Protein AF-J6UG28-F1 (afdb_monomer_lite)

pLDDT: mean 71.84, std 24.01, range [25.19, 98.81]

Structure (mmCIF, N/CA/C/O backbone):
data_AF-J6UG28-F1
#
_entry.id   AF-J6UG28-F1
#
loop_
_atom_site.group_PDB
_atom_site.id
_atom_site.type_symbol
_atom_site.label_atom_id
_atom_site.label_alt_id
_atom_site.label_comp_id
_atom_site.label_asym_id
_atom_site.label_entity_id
_atom_site.label_seq_id
_atom_site.pdbx_PDB_ins_code
_atom_site.Cartn_x
_atom_site.Cartn_y
_atom_site.Cartn_z
_atom_site.occupancy
_atom_site.B_iso_or_equiv
_atom_site.auth_seq_id
_atom_site.auth_comp_id
_atom_site.auth_asym_id
_atom_site.auth_atom_id
_atom_site.pdbx_PDB_model_num
ATOM 1 N N . MET A 1 1 ? 6.561 9.607 -43.765 1.00 71.06 1 MET A N 1
ATOM 2 C CA . MET A 1 1 ? 7.998 9.611 -43.397 1.00 71.06 1 MET A CA 1
ATOM 3 C C . MET A 1 1 ? 8.349 8.261 -42.774 1.00 71.06 1 MET A C 1
ATOM 5 O O . MET A 1 1 ? 7.517 7.758 -42.028 1.00 71.06 1 MET A O 1
ATOM 9 N N . ASN A 1 2 ? 9.505 7.662 -43.091 1.00 79.44 2 ASN A N 1
ATOM 10 C CA . ASN A 1 2 ? 10.005 6.459 -42.406 1.00 79.44 2 ASN A CA 1
ATOM 11 C C . ASN A 1 2 ? 11.136 6.871 -41.454 1.00 79.44 2 ASN A C 1
ATOM 13 O O . ASN A 1 2 ? 12.032 7.597 -41.879 1.00 79.44 2 ASN A O 1
ATOM 17 N N . LEU A 1 3 ? 11.069 6.460 -40.190 1.00 86.50 3 LEU A N 1
ATOM 18 C CA . LEU A 1 3 ? 11.960 6.917 -39.123 1.00 86.50 3 LEU A CA 1
ATOM 19 C C . LEU A 1 3 ? 12.592 5.726 -38.393 1.00 86.50 3 LEU A C 1
ATOM 21 O O . LEU A 1 3 ? 11.889 4.837 -37.916 1.00 86.50 3 LEU A O 1
ATOM 25 N N . GLU A 1 4 ? 13.920 5.730 -38.283 1.00 88.50 4 GLU A N 1
ATOM 26 C CA . GLU A 1 4 ? 14.675 4.737 -37.510 1.00 88.50 4 GLU A CA 1
ATOM 27 C C . GLU A 1 4 ? 14.641 5.037 -36.005 1.00 88.50 4 GLU A C 1
ATOM 29 O O . GLU A 1 4 ? 14.417 6.173 -35.591 1.00 88.50 4 GLU A O 1
ATOM 34 N N . TYR A 1 5 ? 14.925 4.040 -35.163 1.00 89.19 5 TYR A N 1
ATOM 35 C CA . TYR A 1 5 ? 15.059 4.235 -33.715 1.00 89.19 5 TYR A CA 1
ATOM 36 C C . TYR A 1 5 ? 16.495 4.609 -33.340 1.00 89.19 5 TYR A C 1
ATOM 38 O O . TYR A 1 5 ? 17.455 3.993 -33.807 1.00 89.19 5 TYR A O 1
ATOM 46 N N . HIS A 1 6 ? 16.654 5.600 -32.464 1.00 85.88 6 HIS A N 1
ATOM 47 C CA . HIS A 1 6 ? 17.951 5.933 -31.887 1.00 85.88 6 HIS A CA 1
ATOM 48 C C . HIS A 1 6 ? 18.356 4.857 -30.857 1.00 85.88 6 HIS A C 1
ATOM 50 O O . HIS A 1 6 ? 17.495 4.426 -30.086 1.00 85.88 6 HIS A O 1
ATOM 56 N N . PRO A 1 7 ? 19.635 4.436 -30.762 1.00 78.44 7 PRO A N 1
ATOM 57 C CA . PRO A 1 7 ? 20.053 3.391 -29.820 1.00 78.44 7 PRO A CA 1
ATOM 58 C C . PRO A 1 7 ? 19.662 3.664 -28.360 1.00 78.44 7 PRO A C 1
ATOM 60 O O . PRO A 1 7 ? 19.215 2.752 -27.671 1.00 78.44 7 PRO A O 1
ATOM 63 N N . LEU A 1 8 ? 19.738 4.924 -27.909 1.00 78.38 8 LEU A N 1
ATOM 64 C CA . LEU A 1 8 ? 19.324 5.316 -26.551 1.00 78.38 8 LEU A CA 1
ATOM 65 C C . LEU A 1 8 ? 17.829 5.093 -26.290 1.00 78.38 8 LEU A C 1
ATOM 67 O O . LEU A 1 8 ? 17.444 4.789 -25.165 1.00 78.38 8 LEU A O 1
ATOM 71 N N . ALA A 1 9 ? 16.980 5.204 -27.315 1.00 80.69 9 ALA A N 1
ATOM 72 C CA . ALA A 1 9 ? 15.550 4.970 -27.161 1.00 80.69 9 ALA A CA 1
ATOM 73 C C . ALA A 1 9 ? 15.271 3.506 -26.770 1.00 80.69 9 ALA A C 1
ATOM 75 O O . ALA A 1 9 ? 14.350 3.240 -26.001 1.00 80.69 9 ALA A O 1
ATOM 76 N N . ASN A 1 10 ? 16.104 2.564 -27.231 1.00 80.25 10 ASN A N 1
ATOM 77 C CA . ASN A 1 10 ? 15.982 1.126 -26.958 1.00 80.25 10 ASN A CA 1
ATOM 78 C C . ASN A 1 10 ? 16.346 0.712 -25.522 1.00 80.25 10 ASN A C 1
ATOM 80 O O . ASN A 1 10 ? 16.202 -0.459 -25.179 1.00 80.25 10 ASN A O 1
ATOM 84 N N . LEU A 1 11 ? 16.761 1.651 -24.663 1.00 74.00 11 LEU A N 1
ATOM 85 C CA . LEU A 1 11 ? 16.881 1.407 -23.222 1.00 74.00 11 LEU A CA 1
ATOM 86 C C . LEU A 1 11 ? 15.547 0.993 -22.590 1.00 74.00 11 LEU A C 1
ATOM 88 O O . LEU A 1 11 ? 15.536 0.172 -21.675 1.00 74.00 11 LEU A O 1
ATOM 92 N N . PHE A 1 12 ? 14.439 1.531 -23.101 1.00 75.56 12 PHE A N 1
ATOM 93 C CA . PHE A 1 12 ? 13.091 1.236 -22.628 1.00 75.56 12 PHE A CA 1
ATOM 94 C C . PHE A 1 12 ? 12.423 0.212 -23.564 1.00 75.56 12 PHE A C 1
ATOM 96 O O . PHE A 1 12 ? 12.565 0.334 -24.791 1.00 75.56 12 PHE A O 1
ATOM 103 N N . PRO A 1 13 ? 11.675 -0.776 -23.043 1.00 74.12 13 PRO A N 1
ATOM 104 C CA . PRO A 1 13 ? 10.925 -1.705 -23.883 1.00 74.12 13 PRO A CA 1
ATOM 105 C C . PRO A 1 13 ? 9.832 -0.984 -24.692 1.00 74.12 13 PRO A C 1
ATOM 107 O O . PRO A 1 13 ? 9.467 0.166 -24.427 1.00 74.12 13 PRO A O 1
ATOM 110 N N . LEU A 1 14 ? 9.336 -1.654 -25.729 1.00 80.38 14 LEU A N 1
ATOM 111 C CA . LEU A 1 14 ? 8.129 -1.243 -26.444 1.00 80.38 14 LEU A CA 1
ATOM 112 C C . LEU A 1 14 ? 6.892 -1.714 -25.662 1.00 80.38 14 LEU A C 1
ATOM 114 O O . LEU A 1 14 ? 6.970 -2.718 -24.960 1.00 80.38 14 LEU A O 1
ATOM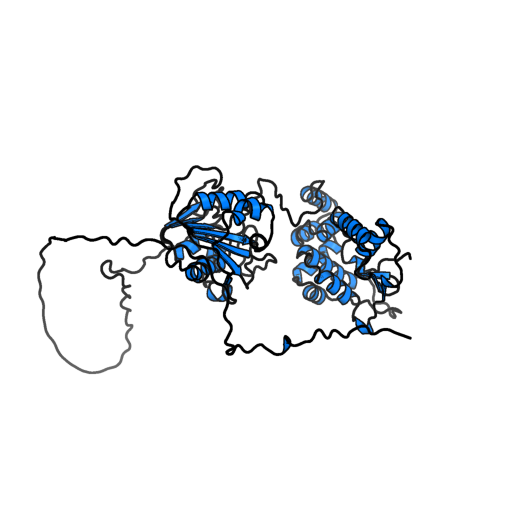 118 N N . ILE A 1 15 ? 5.760 -1.013 -25.792 1.00 74.12 15 ILE A N 1
ATOM 119 C CA . ILE A 1 15 ? 4.481 -1.541 -25.279 1.00 74.12 15 ILE A CA 1
ATOM 120 C C . ILE A 1 15 ? 3.889 -2.532 -26.287 1.00 74.12 15 ILE A C 1
ATOM 122 O O . ILE A 1 15 ? 4.056 -2.373 -27.504 1.00 74.12 15 ILE A O 1
ATOM 126 N N . GLU A 1 16 ? 3.206 -3.548 -25.779 1.00 73.88 16 GLU A N 1
ATOM 127 C CA . GLU A 1 16 ? 2.640 -4.663 -26.538 1.00 73.88 16 GLU A CA 1
ATOM 128 C C . GLU A 1 16 ? 1.307 -5.099 -25.919 1.00 73.88 16 GLU A C 1
ATOM 130 O O . GLU A 1 16 ? 1.001 -4.736 -24.787 1.00 73.88 16 GLU A O 1
ATOM 135 N N . GLY A 1 17 ? 0.525 -5.899 -26.647 1.00 74.25 17 GLY A N 1
ATOM 136 C CA . GLY A 1 17 ? -0.787 -6.346 -26.177 1.00 74.25 17 GLY A CA 1
ATOM 137 C C . GLY A 1 17 ? -1.798 -5.203 -26.104 1.00 74.25 17 GLY A C 1
ATOM 138 O O . GLY A 1 17 ? -1.797 -4.319 -26.964 1.00 74.25 17 GLY A O 1
ATOM 139 N N . ASP A 1 18 ? -2.653 -5.247 -25.089 1.00 56.06 18 ASP A N 1
ATOM 140 C CA . ASP A 1 18 ? -3.831 -4.385 -24.977 1.00 56.06 18 ASP A CA 1
ATOM 141 C C . ASP A 1 18 ? -3.436 -2.909 -24.773 1.00 56.06 18 ASP A C 1
ATOM 143 O O . ASP A 1 18 ? -3.944 -2.049 -25.486 1.00 56.06 18 ASP A O 1
ATOM 147 N N . ASP A 1 19 ? -2.393 -2.624 -23.977 1.00 64.88 19 ASP A N 1
ATOM 148 C CA . ASP A 1 19 ? -1.798 -1.279 -23.828 1.00 64.88 19 ASP A CA 1
ATOM 149 C C . ASP A 1 19 ? -1.395 -0.643 -25.178 1.00 64.88 19 ASP A C 1
ATOM 151 O O . ASP A 1 19 ? -1.438 0.578 -25.356 1.00 64.88 19 ASP A O 1
ATOM 155 N N . PHE A 1 20 ? -0.957 -1.459 -26.147 1.00 77.50 20 PHE A N 1
ATOM 156 C CA . PHE A 1 20 ? -0.643 -0.971 -27.491 1.00 77.50 20 PHE A CA 1
ATOM 157 C C . PHE A 1 20 ? -1.904 -0.764 -28.334 1.00 77.50 20 PHE A C 1
ATOM 159 O O . PHE A 1 20 ? -1.953 0.194 -29.104 1.00 77.50 20 PHE A O 1
ATOM 166 N N . ALA A 1 21 ? -2.912 -1.630 -28.194 1.00 72.25 21 ALA A N 1
ATOM 167 C CA . ALA A 1 21 ? -4.191 -1.494 -28.887 1.00 72.25 21 ALA A CA 1
ATOM 168 C C . ALA A 1 21 ? -4.943 -0.227 -28.441 1.00 72.25 21 ALA A C 1
ATOM 170 O O . ALA A 1 21 ? -5.413 0.526 -29.295 1.00 72.25 21 ALA A O 1
ATOM 171 N N . ASP A 1 22 ? -4.951 0.069 -27.141 1.00 69.69 22 ASP A N 1
ATOM 172 C CA . ASP A 1 22 ? -5.527 1.294 -26.580 1.00 69.69 22 ASP A CA 1
ATOM 173 C C . ASP A 1 22 ? -4.813 2.547 -27.110 1.00 69.69 22 ASP A C 1
ATOM 175 O O . ASP A 1 22 ? -5.462 3.504 -27.532 1.00 69.69 22 ASP A O 1
ATOM 179 N N . LEU A 1 23 ? -3.474 2.529 -27.195 1.00 76.88 23 LEU A N 1
ATOM 180 C CA . LEU A 1 23 ? -2.716 3.633 -27.800 1.00 76.88 23 LEU A CA 1
ATOM 181 C C . LEU A 1 23 ? -3.002 3.788 -29.306 1.00 76.88 23 LEU A C 1
ATOM 183 O O . LEU A 1 23 ? -2.993 4.907 -29.817 1.00 76.88 23 LEU A O 1
ATOM 187 N N . VAL A 1 24 ? -3.242 2.694 -30.036 1.00 84.25 24 VAL A N 1
ATOM 188 C CA . VAL A 1 24 ? -3.642 2.750 -31.454 1.00 84.25 24 VAL A CA 1
ATOM 189 C C . VAL A 1 24 ? -5.030 3.379 -31.590 1.00 84.25 24 VAL A C 1
ATOM 191 O O . VAL A 1 24 ? -5.214 4.234 -32.454 1.00 84.25 24 VAL A O 1
ATOM 194 N N . ALA A 1 25 ? -5.980 3.013 -30.724 1.00 78.31 25 ALA A N 1
ATOM 195 C CA . ALA A 1 25 ? -7.325 3.583 -30.708 1.00 78.31 25 ALA A CA 1
ATOM 196 C C . ALA A 1 25 ? -7.322 5.083 -30.355 1.00 78.31 25 ALA A C 1
ATOM 198 O O . ALA A 1 25 ? -7.968 5.871 -31.045 1.00 78.31 25 ALA A O 1
ATOM 199 N N . ASP A 1 26 ? -6.544 5.497 -29.348 1.00 79.12 26 ASP A N 1
ATOM 200 C CA . ASP A 1 26 ? -6.374 6.909 -28.982 1.00 79.12 26 ASP A CA 1
ATOM 201 C C . ASP A 1 26 ? -5.750 7.728 -30.124 1.00 79.12 26 ASP A C 1
ATOM 203 O O . ASP A 1 26 ? -6.278 8.771 -30.510 1.00 79.12 26 ASP A O 1
ATOM 207 N N . VAL A 1 27 ? -4.676 7.226 -30.745 1.00 87.62 27 VAL A N 1
ATOM 208 C CA . VAL A 1 27 ? -4.031 7.905 -31.881 1.00 87.62 27 VAL A CA 1
ATOM 209 C C . VAL A 1 27 ? -4.940 7.944 -33.116 1.00 87.62 27 VAL A C 1
ATOM 211 O O . VAL A 1 27 ? -4.881 8.918 -33.865 1.00 87.62 27 VAL A O 1
ATOM 214 N N . ALA A 1 28 ? -5.810 6.951 -33.325 1.00 86.56 28 ALA A N 1
ATOM 215 C CA . ALA A 1 28 ? -6.822 6.989 -34.382 1.00 86.56 28 ALA A CA 1
ATOM 216 C C . ALA A 1 28 ? -7.910 8.049 -34.118 1.00 86.56 28 ALA A C 1
ATOM 218 O O . ALA A 1 28 ? -8.344 8.723 -35.051 1.00 86.56 28 ALA A O 1
ATOM 219 N N . ALA A 1 29 ? -8.335 8.218 -32.862 1.00 86.75 29 ALA A N 1
ATOM 220 C CA . ALA A 1 29 ? -9.370 9.177 -32.473 1.00 86.75 29 ALA A CA 1
ATOM 221 C C . ALA A 1 29 ? -8.862 10.630 -32.397 1.00 86.75 29 ALA A C 1
ATOM 223 O O . ALA A 1 29 ? -9.579 11.558 -32.773 1.00 86.75 29 ALA A O 1
ATOM 224 N N . HIS A 1 30 ? -7.634 10.836 -31.911 1.00 87.25 30 HIS A N 1
ATOM 225 C CA . HIS A 1 30 ? -7.114 12.154 -31.523 1.00 87.25 30 HIS A CA 1
ATOM 226 C C . HIS A 1 30 ? -5.821 12.568 -32.246 1.00 87.25 30 HIS A C 1
ATOM 228 O O . HIS A 1 30 ? -5.365 13.702 -32.081 1.00 87.25 30 HIS A O 1
ATOM 234 N N . GLY A 1 31 ? -5.214 11.690 -33.049 1.00 86.94 31 GLY A N 1
ATOM 235 C CA . GLY A 1 31 ? -3.926 11.938 -33.698 1.00 86.94 31 GLY A CA 1
ATOM 236 C C . GLY A 1 31 ? -2.740 11.968 -32.722 1.00 86.94 31 GLY A C 1
ATOM 237 O O . GLY A 1 31 ? -2.839 11.611 -31.549 1.00 86.94 31 GLY A O 1
ATOM 238 N N . ILE A 1 32 ? -1.571 12.404 -33.202 1.00 86.94 32 ILE A N 1
ATOM 239 C CA . ILE A 1 32 ? -0.367 12.515 -32.363 1.00 86.94 32 ILE A CA 1
ATOM 240 C C . ILE A 1 32 ? -0.404 13.836 -31.577 1.00 86.94 32 ILE A C 1
ATOM 242 O O . ILE A 1 32 ? 0.052 14.868 -32.062 1.00 86.94 32 ILE A O 1
ATOM 246 N N . GLN A 1 33 ? -0.903 13.784 -30.340 1.00 81.94 33 GLN A N 1
ATOM 247 C CA . GLN A 1 33 ? -0.970 14.937 -29.425 1.00 81.94 33 GLN A CA 1
ATOM 248 C C . GLN A 1 33 ? 0.394 15.346 -28.834 1.00 81.94 33 GLN A C 1
ATOM 250 O O . GLN A 1 33 ? 0.628 16.514 -28.538 1.00 81.94 33 GLN A O 1
ATOM 255 N N . GLN A 1 34 ? 1.308 14.387 -28.646 1.00 83.12 34 GLN A N 1
ATOM 256 C CA . GLN A 1 34 ? 2.654 14.620 -28.104 1.00 83.12 34 GLN A CA 1
ATOM 257 C C . GLN A 1 34 ? 3.709 14.282 -29.163 1.00 83.12 34 GLN A C 1
ATOM 259 O O . GLN A 1 34 ? 3.701 13.149 -29.658 1.00 83.12 34 GLN A O 1
ATOM 264 N N . PRO A 1 35 ? 4.633 15.201 -29.505 1.00 89.19 35 PRO A N 1
ATOM 265 C CA . PRO A 1 35 ? 5.537 15.014 -30.632 1.00 89.19 35 PRO A CA 1
ATOM 266 C C . PRO A 1 35 ? 6.449 13.791 -30.469 1.00 89.19 35 PRO A C 1
ATOM 268 O O . PRO A 1 35 ? 6.715 13.300 -29.368 1.00 89.19 35 PRO A O 1
ATOM 271 N N . ILE A 1 36 ? 6.928 13.287 -31.600 1.00 92.25 36 ILE A N 1
ATOM 272 C CA . ILE A 1 36 ? 8.007 12.306 -31.683 1.00 92.25 36 ILE A CA 1
ATOM 273 C C . ILE A 1 36 ? 9.319 13.094 -31.668 1.00 92.25 36 ILE A C 1
ATOM 275 O O . ILE A 1 36 ? 9.542 13.953 -32.525 1.00 92.25 36 ILE A O 1
ATOM 279 N N . ASP A 1 37 ? 10.175 12.814 -30.689 1.00 91.50 37 ASP A N 1
ATOM 280 C CA . ASP A 1 37 ? 11.453 13.501 -30.533 1.00 91.50 37 ASP A CA 1
ATOM 281 C C . ASP A 1 37 ? 12.508 12.834 -31.417 1.00 91.50 37 ASP A C 1
ATOM 283 O O . ASP A 1 37 ? 12.764 11.637 -31.277 1.00 91.50 37 ASP A O 1
ATOM 287 N N . LEU A 1 38 ? 13.125 13.594 -32.324 1.00 91.44 38 LEU A N 1
ATOM 288 C CA . LEU A 1 38 ? 14.185 13.123 -33.217 1.00 91.44 38 LEU A CA 1
ATOM 289 C C . LEU A 1 38 ? 15.547 13.688 -32.825 1.00 91.44 38 LEU A C 1
ATOM 291 O O . LEU A 1 38 ? 15.707 14.898 -32.698 1.00 91.44 38 LEU A O 1
ATOM 295 N N . TYR A 1 39 ? 16.551 12.824 -32.750 1.00 89.06 39 TYR A N 1
ATOM 296 C CA . TYR A 1 39 ? 17.955 13.176 -32.565 1.00 89.06 39 TYR A CA 1
ATOM 297 C C . TYR A 1 39 ? 18.793 12.460 -33.625 1.00 89.06 39 TYR A C 1
ATOM 299 O O . TYR A 1 39 ? 18.577 11.278 -33.893 1.00 89.06 39 TYR A O 1
ATOM 307 N N . GLN A 1 40 ? 19.697 13.188 -34.288 1.00 86.38 40 GLN A N 1
ATOM 308 C CA . GLN A 1 40 ? 20.484 12.682 -35.428 1.00 86.38 40 GLN A CA 1
ATOM 309 C C . GLN A 1 40 ? 19.617 12.026 -36.535 1.00 86.38 40 GLN A C 1
ATOM 311 O O . GLN A 1 40 ? 20.011 11.049 -37.165 1.00 86.38 40 GLN A O 1
ATOM 316 N N . GLY A 1 41 ? 18.395 12.536 -36.744 1.00 84.62 41 GLY A N 1
ATOM 317 C CA . GLY A 1 41 ? 17.421 11.987 -37.702 1.00 84.62 41 GLY A CA 1
ATOM 318 C C . GLY A 1 41 ? 16.696 10.706 -37.255 1.00 84.62 41 GLY A C 1
ATOM 319 O O . GLY A 1 41 ? 15.895 10.174 -38.019 1.00 84.62 41 GLY A O 1
ATOM 320 N N . LYS A 1 42 ? 16.938 10.216 -36.031 1.00 90.69 42 LYS A N 1
ATOM 321 C CA . LYS A 1 42 ? 16.359 8.980 -35.475 1.00 90.69 42 LYS A CA 1
ATOM 322 C C . LYS A 1 42 ? 15.498 9.265 -34.243 1.00 90.69 42 LYS A C 1
ATOM 324 O O . LYS A 1 42 ? 15.728 10.238 -33.534 1.00 90.69 42 LYS A O 1
ATOM 329 N N . ILE A 1 43 ? 14.515 8.413 -33.961 1.00 91.06 43 ILE A N 1
ATOM 330 C CA . ILE A 1 43 ? 13.576 8.572 -32.842 1.00 91.06 43 ILE A CA 1
ATOM 331 C C . ILE A 1 43 ? 14.300 8.391 -31.506 1.00 91.06 43 ILE A C 1
ATOM 333 O O . ILE A 1 43 ? 14.728 7.283 -31.183 1.00 91.06 43 ILE A O 1
ATOM 337 N N . LEU A 1 44 ? 14.384 9.473 -30.732 1.00 87.38 44 LEU A N 1
ATOM 338 C CA . LEU A 1 44 ? 14.924 9.538 -29.376 1.00 87.38 44 LEU A CA 1
ATOM 339 C C . LEU A 1 44 ? 13.842 9.221 -28.323 1.00 87.38 44 LEU A C 1
ATOM 341 O O . LEU A 1 44 ? 14.075 8.392 -27.447 1.00 87.38 44 LEU A O 1
ATOM 345 N N . ASP A 1 45 ? 12.638 9.790 -28.454 1.00 85.62 45 ASP A N 1
ATOM 346 C CA . ASP A 1 45 ? 11.431 9.385 -27.708 1.00 85.62 45 ASP A CA 1
ATOM 347 C C . ASP A 1 45 ? 10.197 9.354 -28.627 1.00 85.62 45 ASP A C 1
ATOM 349 O O . ASP A 1 45 ? 10.131 10.039 -29.645 1.00 85.62 45 ASP A O 1
ATOM 353 N N . GLY A 1 46 ? 9.200 8.538 -28.271 1.00 87.50 46 GLY A N 1
ATOM 354 C CA . GLY A 1 46 ? 7.942 8.438 -29.014 1.00 87.50 46 GLY A CA 1
ATOM 355 C C . GLY A 1 46 ? 7.836 7.237 -29.953 1.00 87.50 46 GLY A C 1
ATOM 356 O O . GLY A 1 46 ? 6.911 7.191 -30.757 1.00 87.50 46 GLY A O 1
ATOM 357 N N . ARG A 1 47 ? 8.705 6.221 -29.826 1.00 90.75 47 ARG A N 1
ATOM 358 C CA . ARG A 1 47 ? 8.644 4.972 -30.624 1.00 90.75 47 ARG A CA 1
ATOM 359 C C . ARG A 1 47 ? 7.255 4.317 -30.616 1.00 90.75 47 ARG A C 1
ATOM 361 O O . ARG A 1 47 ? 6.779 3.888 -31.661 1.00 90.75 47 ARG A O 1
ATOM 368 N N . ASN A 1 48 ? 6.576 4.284 -29.465 1.00 88.06 48 ASN A N 1
ATOM 369 C CA . ASN A 1 48 ? 5.216 3.738 -29.369 1.00 88.06 48 ASN A CA 1
ATOM 370 C C . ASN A 1 48 ? 4.174 4.629 -30.072 1.00 88.06 48 ASN A C 1
ATOM 372 O O . ASN A 1 48 ? 3.310 4.091 -30.753 1.00 88.06 48 ASN A O 1
ATOM 376 N N . ARG A 1 49 ? 4.309 5.967 -30.012 1.00 90.56 49 ARG A N 1
ATOM 377 C CA . ARG A 1 49 ? 3.460 6.916 -30.766 1.00 90.56 49 ARG A CA 1
ATOM 378 C C . ARG A 1 49 ? 3.658 6.764 -32.279 1.00 90.56 49 ARG A C 1
ATOM 380 O O . ARG A 1 49 ? 2.684 6.710 -33.018 1.00 90.56 49 ARG A O 1
ATOM 387 N N . TYR A 1 50 ? 4.905 6.603 -32.731 1.00 92.44 50 TYR A N 1
ATOM 388 C CA . TYR A 1 50 ? 5.234 6.296 -34.127 1.00 92.44 50 TYR A CA 1
ATOM 389 C C . TYR A 1 50 ? 4.608 4.969 -34.587 1.00 92.44 50 TYR A C 1
ATOM 391 O O . TYR A 1 50 ? 3.934 4.940 -35.614 1.00 92.44 50 TYR A O 1
ATOM 399 N N . ARG A 1 51 ? 4.765 3.883 -33.812 1.00 93.38 51 ARG A N 1
ATOM 400 C CA . ARG A 1 51 ? 4.140 2.577 -34.105 1.00 93.38 51 ARG A CA 1
ATOM 401 C C . ARG A 1 51 ? 2.614 2.671 -34.166 1.00 93.38 51 ARG A C 1
ATOM 403 O O . ARG A 1 51 ? 2.030 2.181 -35.126 1.00 93.38 51 ARG A O 1
ATOM 410 N N . ALA A 1 52 ? 1.988 3.318 -33.183 1.00 89.88 52 ALA A N 1
ATOM 411 C CA . ALA A 1 52 ? 0.539 3.490 -33.117 1.00 89.88 52 ALA A CA 1
ATOM 412 C C . ALA A 1 52 ? 0.010 4.293 -34.314 1.00 89.88 52 ALA A C 1
ATOM 414 O O . ALA A 1 52 ? -0.898 3.836 -34.994 1.00 89.88 52 ALA A O 1
ATOM 415 N N . ALA A 1 53 ? 0.649 5.413 -34.669 1.00 91.62 53 ALA A N 1
ATOM 416 C CA . ALA A 1 53 ? 0.273 6.206 -35.841 1.00 91.62 53 ALA A CA 1
ATOM 417 C C . ALA A 1 53 ? 0.472 5.470 -37.176 1.00 91.62 53 ALA A C 1
ATOM 419 O O . ALA A 1 53 ? -0.246 5.730 -38.134 1.00 91.62 53 ALA A O 1
ATOM 420 N N . ARG A 1 54 ? 1.434 4.542 -37.272 1.00 92.31 54 ARG A N 1
ATOM 421 C CA . ARG A 1 54 ? 1.569 3.667 -38.449 1.00 92.31 54 ARG A CA 1
ATOM 422 C C . ARG A 1 54 ? 0.480 2.593 -38.505 1.00 92.31 54 ARG A C 1
ATOM 424 O O . ARG A 1 54 ? 0.014 2.305 -39.598 1.00 92.31 54 ARG A O 1
ATOM 431 N N . ALA A 1 55 ? 0.063 2.043 -37.365 1.00 89.62 55 ALA A N 1
ATOM 432 C CA . ALA A 1 55 ? -1.020 1.060 -37.281 1.00 89.62 55 ALA A CA 1
ATOM 433 C C . ALA A 1 55 ? -2.423 1.679 -37.463 1.00 89.62 55 ALA A C 1
ATOM 435 O O . ALA A 1 55 ? -3.294 1.042 -38.038 1.00 89.62 55 ALA A O 1
ATOM 436 N N . ALA A 1 56 ? -2.618 2.925 -37.023 1.00 90.00 56 ALA A N 1
ATOM 437 C CA . ALA A 1 56 ? -3.837 3.719 -37.204 1.00 90.00 56 ALA A CA 1
ATOM 438 C C . ALA A 1 56 ? -3.893 4.474 -38.552 1.00 90.00 56 ALA A C 1
ATOM 440 O O . ALA A 1 56 ? -4.752 5.328 -38.741 1.00 90.00 56 ALA A O 1
ATOM 441 N N . GLU A 1 57 ? -2.934 4.233 -39.455 1.00 91.56 57 GLU A N 1
ATOM 442 C CA . GLU A 1 57 ? -2.785 4.897 -40.766 1.00 91.56 57 GLU A CA 1
ATOM 443 C C . GLU A 1 57 ? -2.675 6.445 -40.737 1.00 91.56 57 GLU A C 1
ATOM 445 O O . GLU A 1 57 ? -2.690 7.105 -41.776 1.00 91.56 57 GLU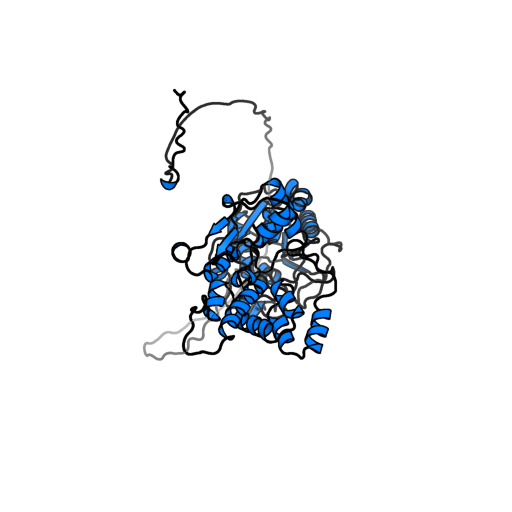 A O 1
ATOM 450 N N . VAL A 1 58 ? -2.443 7.040 -39.562 1.00 89.62 58 VAL A N 1
ATOM 451 C CA . VAL A 1 58 ? -2.290 8.490 -39.358 1.00 89.62 58 VAL A CA 1
ATOM 452 C C . VAL A 1 58 ? -1.006 9.014 -40.012 1.00 89.62 58 VAL A C 1
ATOM 454 O O . VAL A 1 58 ? 0.099 8.494 -39.799 1.00 89.62 58 VAL A O 1
ATOM 457 N N . GLU A 1 59 ? -1.121 10.087 -40.800 1.00 88.94 59 GLU A N 1
ATOM 458 C CA . GLU A 1 59 ? 0.022 10.695 -41.481 1.00 88.94 59 GLU A CA 1
ATOM 459 C C . GLU A 1 59 ? 0.905 11.531 -40.536 1.00 88.94 59 GLU A C 1
ATOM 461 O O . GLU A 1 59 ? 0.471 12.468 -39.864 1.00 88.94 59 GLU A O 1
ATOM 466 N N . ILE A 1 60 ? 2.201 11.210 -40.514 1.00 89.62 60 ILE A N 1
ATOM 467 C CA . ILE A 1 60 ? 3.190 11.882 -39.665 1.00 89.62 60 ILE A CA 1
ATOM 468 C C . ILE A 1 60 ? 3.844 13.028 -40.450 1.00 89.62 60 ILE A C 1
ATOM 470 O O . ILE A 1 60 ? 4.875 12.835 -41.100 1.00 89.62 60 ILE A O 1
ATOM 474 N N . GLY A 1 61 ? 3.215 14.206 -40.396 1.00 87.00 61 GLY A N 1
ATOM 475 C CA . GLY A 1 61 ? 3.769 15.473 -40.886 1.00 87.00 61 GLY A CA 1
ATOM 476 C C . GLY A 1 61 ? 4.722 16.176 -39.897 1.00 87.00 61 GLY A C 1
ATOM 477 O O . GLY A 1 61 ? 4.873 15.728 -38.755 1.00 87.00 61 GLY A O 1
ATOM 478 N N . PRO A 1 62 ? 5.360 17.294 -40.308 1.00 86.62 62 PRO A N 1
ATOM 479 C CA . PRO A 1 62 ? 6.344 18.029 -39.502 1.00 86.62 62 PRO A CA 1
ATOM 480 C C . PRO A 1 62 ? 5.829 18.506 -38.138 1.00 86.62 62 PRO A C 1
ATOM 482 O O . PRO A 1 62 ? 6.600 18.581 -37.189 1.00 86.62 62 PRO A O 1
ATOM 485 N N . GLN A 1 63 ? 4.530 18.788 -38.021 1.00 86.50 63 GLN A N 1
ATOM 486 C CA . GLN A 1 63 ? 3.884 19.228 -36.782 1.00 86.50 63 GLN A CA 1
ATOM 487 C C . GLN A 1 63 ? 3.889 18.164 -35.670 1.00 86.50 63 GLN A C 1
ATOM 489 O O . GLN A 1 63 ? 3.778 18.504 -34.496 1.00 86.50 63 GLN A O 1
ATOM 494 N N . HIS A 1 64 ? 4.050 16.883 -36.020 1.00 91.56 64 HIS A N 1
ATOM 495 C CA . HIS A 1 64 ? 4.107 15.773 -35.064 1.00 91.56 64 HIS A CA 1
ATOM 496 C C . HIS A 1 64 ? 5.541 15.442 -34.613 1.00 91.56 64 HIS A C 1
ATOM 498 O O . HIS A 1 64 ? 5.756 14.447 -33.920 1.00 91.56 64 HIS A O 1
ATOM 504 N N . VAL A 1 65 ? 6.535 16.229 -35.035 1.00 91.31 65 VAL A N 1
ATOM 505 C CA . VAL A 1 65 ? 7.963 15.944 -34.861 1.00 91.31 65 VAL A CA 1
ATOM 506 C C . VAL A 1 65 ? 8.657 17.121 -34.184 1.00 91.31 65 VAL A C 1
ATOM 508 O O . VAL A 1 65 ? 8.511 18.268 -34.599 1.00 91.31 65 VAL A O 1
ATOM 511 N N . ARG A 1 66 ? 9.478 16.837 -33.170 1.00 92.44 66 ARG A N 1
ATOM 512 C CA . ARG A 1 66 ? 10.361 17.822 -32.536 1.00 92.44 66 ARG A CA 1
ATOM 513 C C . ARG A 1 66 ? 11.807 17.369 -32.682 1.00 92.44 66 ARG A C 1
ATOM 515 O O . ARG A 1 66 ? 12.150 16.247 -32.331 1.00 92.44 66 ARG A O 1
ATOM 522 N N . TYR A 1 67 ? 12.669 18.245 -33.185 1.00 90.25 67 TYR A N 1
ATOM 523 C CA . TYR A 1 67 ? 14.103 17.970 -33.238 1.00 90.25 67 TYR A CA 1
ATOM 524 C C . TYR A 1 67 ? 14.736 18.280 -31.883 1.00 90.25 67 TYR A C 1
ATOM 526 O O . TYR A 1 67 ? 14.703 19.422 -31.420 1.00 90.25 67 TYR A O 1
ATOM 534 N N . PHE A 1 68 ? 15.310 17.255 -31.264 1.00 86.69 68 PHE A N 1
ATOM 535 C CA . PHE A 1 68 ? 16.148 17.377 -30.085 1.00 86.69 68 PHE A CA 1
ATOM 536 C C . PHE A 1 68 ? 17.404 18.190 -30.418 1.00 86.69 68 PHE A C 1
ATOM 538 O O . PHE A 1 68 ? 18.000 18.030 -31.485 1.00 86.69 68 PHE A O 1
ATOM 545 N N . ARG A 1 69 ? 17.796 19.057 -29.487 1.00 83.50 69 ARG A N 1
ATOM 546 C CA . ARG A 1 69 ? 18.957 19.946 -29.569 1.00 83.50 69 ARG A CA 1
ATOM 547 C C . ARG A 1 69 ? 19.669 19.931 -28.225 1.00 83.50 69 ARG A C 1
ATOM 549 O O . ARG A 1 69 ? 19.055 20.286 -27.217 1.00 83.50 69 ARG A O 1
ATOM 556 N N . GLU A 1 70 ? 20.926 19.506 -28.204 1.00 78.56 70 GLU A N 1
ATOM 557 C CA . GLU A 1 70 ? 21.715 19.374 -26.971 1.00 78.56 70 GLU A CA 1
ATOM 558 C C . GLU A 1 70 ? 21.863 20.717 -26.246 1.00 78.56 70 GLU A C 1
ATOM 560 O O . GLU A 1 70 ? 21.819 20.779 -25.020 1.00 78.56 70 GLU A O 1
ATOM 565 N N . GLU A 1 71 ? 21.916 21.816 -26.999 1.00 77.75 71 GLU A N 1
ATOM 566 C CA . GLU A 1 71 ? 22.036 23.181 -26.484 1.00 77.75 71 GLU A CA 1
ATOM 567 C C . GLU A 1 71 ? 20.786 23.644 -25.714 1.00 77.75 71 GLU A C 1
ATOM 569 O O . GLU A 1 71 ? 20.862 24.577 -24.917 1.00 77.75 71 GLU A O 1
ATOM 574 N N . LEU A 1 72 ? 19.630 23.012 -25.958 1.00 71.81 72 LEU A N 1
ATOM 575 C CA . LEU A 1 72 ? 18.344 23.348 -25.333 1.00 71.81 72 LEU A CA 1
ATOM 576 C C . LEU A 1 72 ? 17.893 22.317 -24.292 1.00 71.81 72 LEU A C 1
ATOM 578 O O . LEU A 1 72 ? 17.195 22.672 -23.343 1.00 71.81 72 LEU A O 1
ATOM 582 N N . PHE A 1 73 ? 18.248 21.046 -24.484 1.00 67.94 73 PHE A N 1
ATOM 583 C CA . PHE A 1 73 ? 17.729 19.924 -23.695 1.00 67.94 73 PHE A CA 1
ATOM 584 C C . PHE A 1 73 ? 18.815 19.121 -22.956 1.00 67.94 73 PHE A C 1
ATOM 586 O O . PHE A 1 73 ? 18.480 18.210 -22.198 1.00 67.94 73 PHE A O 1
ATOM 593 N N . GLY A 1 74 ? 20.094 19.474 -23.124 1.00 78.12 74 GLY A N 1
ATOM 594 C CA . GLY A 1 74 ? 21.230 18.825 -22.473 1.00 78.12 74 GLY A CA 1
ATOM 595 C C . GLY A 1 74 ? 21.586 17.467 -23.083 1.00 78.12 74 GLY A C 1
ATOM 596 O O . GLY A 1 74 ? 21.409 17.235 -24.275 1.00 78.12 74 GLY A O 1
ATOM 597 N N . ASP A 1 75 ? 22.097 16.561 -22.247 1.00 78.81 75 ASP A N 1
ATOM 598 C CA . ASP A 1 75 ? 22.490 15.206 -22.651 1.00 78.81 75 ASP A CA 1
ATOM 599 C C . ASP A 1 75 ? 21.287 14.386 -23.187 1.00 78.81 75 ASP A C 1
ATOM 601 O O . ASP A 1 75 ? 20.300 14.206 -22.457 1.00 78.81 75 ASP A O 1
ATOM 605 N N . PRO A 1 76 ? 21.367 13.823 -24.414 1.00 76.25 76 PRO A N 1
ATOM 606 C CA . PRO A 1 76 ? 20.329 12.967 -24.983 1.00 76.25 76 PRO A CA 1
ATOM 607 C C . PRO A 1 76 ? 19.942 11.775 -24.096 1.00 76.25 76 PRO A C 1
ATOM 609 O O . PRO A 1 76 ? 18.773 11.388 -24.076 1.00 76.25 76 PRO A O 1
ATOM 612 N N . LEU A 1 77 ? 20.878 11.179 -23.347 1.00 74.25 77 LEU A N 1
ATOM 613 C CA . LEU A 1 77 ? 20.575 10.037 -22.480 1.00 74.25 77 LEU A CA 1
ATOM 614 C C . LEU A 1 77 ? 19.805 10.476 -21.227 1.00 74.25 77 LEU A C 1
ATOM 616 O O . LEU A 1 77 ? 18.746 9.919 -20.928 1.00 74.25 77 LEU A O 1
ATOM 620 N N . ALA A 1 78 ? 20.267 11.515 -20.530 1.00 69.75 78 ALA A N 1
ATOM 621 C CA . ALA A 1 78 ? 19.532 12.138 -19.433 1.00 69.75 78 ALA A CA 1
ATOM 622 C C . ALA A 1 78 ? 18.127 12.591 -19.861 1.00 69.75 78 ALA A C 1
ATOM 624 O O . ALA A 1 78 ? 17.187 12.462 -19.074 1.00 69.75 78 ALA A O 1
ATOM 625 N N . TYR A 1 79 ? 17.962 13.058 -21.102 1.00 77.31 79 TYR A N 1
ATOM 626 C CA . TYR A 1 79 ? 16.659 13.394 -21.662 1.00 77.31 79 TYR A CA 1
ATOM 627 C C . TYR A 1 79 ? 15.742 12.174 -21.815 1.00 77.31 79 TYR A C 1
ATOM 629 O O . TYR A 1 79 ? 14.632 12.195 -21.281 1.00 77.31 79 TYR A O 1
ATOM 637 N N . VAL A 1 80 ? 16.190 11.097 -22.477 1.00 77.62 80 VAL A N 1
ATOM 638 C CA . VAL A 1 80 ? 15.379 9.869 -22.637 1.00 77.62 80 VAL A CA 1
ATOM 639 C C . VAL A 1 80 ? 15.004 9.286 -21.275 1.00 77.62 80 VAL A C 1
ATOM 641 O O . VAL A 1 80 ? 13.851 8.892 -21.082 1.00 77.62 80 VAL A O 1
ATOM 644 N N . ILE A 1 81 ? 15.939 9.289 -20.316 1.00 72.12 81 ILE A N 1
ATOM 645 C CA . ILE A 1 81 ? 15.666 8.895 -18.930 1.00 72.12 81 ILE A CA 1
ATOM 646 C C . ILE A 1 81 ? 14.576 9.791 -18.338 1.00 72.12 81 ILE A C 1
ATOM 648 O O . ILE A 1 81 ? 13.570 9.268 -17.882 1.00 72.12 81 ILE A O 1
ATOM 652 N N . SER A 1 82 ? 14.712 11.118 -18.391 1.00 69.75 82 SER A N 1
ATOM 653 C CA . SER A 1 82 ? 13.735 12.060 -17.821 1.00 69.75 82 SER A CA 1
ATOM 654 C C . SER A 1 82 ? 12.326 11.899 -18.419 1.00 69.75 82 SER A C 1
ATOM 656 O O . SER A 1 82 ? 11.352 11.746 -17.677 1.00 69.75 82 SER A O 1
ATOM 658 N N . GLN A 1 83 ? 12.218 11.824 -19.753 1.00 68.69 83 GLN A N 1
ATOM 659 C CA . GLN A 1 83 ? 10.945 11.658 -20.472 1.00 68.69 83 GLN A CA 1
ATOM 660 C C . GLN A 1 83 ? 10.227 10.334 -20.163 1.00 68.69 83 GLN A C 1
ATOM 662 O O . GLN A 1 83 ? 9.016 10.239 -20.360 1.00 68.69 83 GLN A O 1
ATOM 667 N N . ASN A 1 84 ? 10.945 9.315 -19.679 1.00 66.44 84 ASN A N 1
ATOM 668 C CA . ASN A 1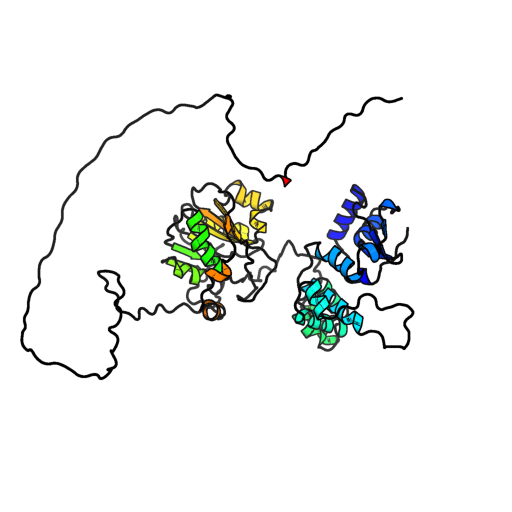 84 ? 10.376 8.012 -19.330 1.00 66.44 84 ASN A CA 1
ATOM 669 C C . ASN A 1 84 ? 10.275 7.784 -17.809 1.00 66.44 84 ASN A C 1
ATOM 671 O O . ASN A 1 84 ? 9.368 7.089 -17.360 1.00 66.44 84 ASN A O 1
ATOM 675 N N . LEU A 1 85 ? 11.107 8.440 -16.995 1.00 55.06 85 LEU A N 1
ATOM 676 C CA . LEU A 1 85 ? 11.050 8.418 -15.529 1.00 55.06 85 LEU A CA 1
ATOM 677 C C . LEU A 1 85 ? 9.800 9.142 -14.998 1.00 55.06 85 LEU A C 1
ATOM 679 O O . LEU A 1 85 ? 9.212 8.716 -14.007 1.00 55.06 85 LEU A O 1
ATOM 683 N N . GLN A 1 86 ? 9.341 10.196 -15.686 1.00 48.00 86 GLN A N 1
ATOM 684 C CA . GLN A 1 86 ? 8.087 10.882 -15.345 1.00 48.00 86 GLN A CA 1
ATOM 685 C C . GLN A 1 86 ? 6.825 10.065 -15.681 1.00 48.00 86 GLN A C 1
ATOM 687 O O . GLN A 1 86 ? 5.758 10.353 -15.139 1.00 48.00 86 GLN A O 1
ATOM 692 N N . ARG A 1 87 ? 6.922 9.005 -16.500 1.00 53.56 87 ARG A N 1
ATOM 693 C CA . ARG A 1 87 ? 5.792 8.136 -16.896 1.00 53.56 87 ARG A CA 1
ATOM 694 C C . ARG A 1 87 ? 5.417 7.091 -15.828 1.00 53.56 87 ARG A C 1
ATOM 696 O O . ARG A 1 87 ? 5.061 5.980 -16.188 1.00 53.56 87 ARG A O 1
ATOM 703 N N . ARG A 1 88 ? 5.531 7.446 -14.537 1.00 47.28 88 ARG A N 1
ATOM 704 C CA . ARG A 1 88 ? 4.930 6.872 -13.296 1.00 47.28 88 ARG A CA 1
ATOM 705 C C . ARG A 1 88 ? 4.761 5.345 -13.097 1.00 47.28 88 ARG A C 1
ATOM 707 O O . ARG A 1 88 ? 4.218 4.956 -12.067 1.00 47.28 88 ARG A O 1
ATOM 714 N N . HIS A 1 89 ? 5.260 4.487 -13.983 1.00 50.84 89 HIS A N 1
ATOM 715 C CA . HIS A 1 89 ? 4.933 3.054 -14.012 1.00 50.84 89 HIS A CA 1
ATOM 716 C C . HIS A 1 89 ? 6.147 2.117 -14.128 1.00 50.84 89 HIS A C 1
ATOM 718 O O . HIS A 1 89 ? 5.963 0.905 -14.140 1.00 50.84 89 HIS A O 1
ATOM 724 N N . LEU A 1 90 ? 7.379 2.645 -14.165 1.00 61.88 90 LEU A N 1
ATOM 725 C CA . LEU A 1 90 ? 8.588 1.814 -14.128 1.00 61.88 90 LEU A CA 1
ATOM 726 C C . LEU A 1 90 ? 8.862 1.317 -12.707 1.00 61.88 90 LEU A C 1
ATOM 728 O O . LEU A 1 90 ? 9.250 2.097 -11.826 1.00 61.88 90 LEU A O 1
ATOM 732 N N . ASP A 1 91 ? 8.689 0.015 -12.498 1.00 65.38 91 ASP A N 1
ATOM 733 C CA . ASP A 1 91 ? 8.947 -0.616 -11.207 1.00 65.38 91 ASP A CA 1
ATOM 734 C C . ASP A 1 91 ? 10.452 -0.661 -10.870 1.00 65.38 91 ASP A C 1
ATOM 736 O O . ASP A 1 91 ? 11.328 -0.370 -11.691 1.00 65.38 91 ASP A O 1
ATOM 740 N N . ASP A 1 92 ? 10.779 -1.010 -9.627 1.00 68.06 92 ASP A N 1
ATOM 741 C CA . ASP A 1 92 ? 12.166 -1.026 -9.146 1.00 68.06 92 ASP A CA 1
ATOM 742 C C . ASP A 1 92 ? 13.055 -2.040 -9.897 1.00 68.06 92 ASP A C 1
ATOM 744 O O . ASP A 1 92 ? 14.281 -1.902 -9.902 1.00 68.06 92 ASP A O 1
ATOM 748 N N . ARG A 1 93 ? 12.458 -3.054 -10.541 1.00 72.69 93 ARG A N 1
ATOM 749 C CA . ARG A 1 93 ? 13.148 -4.098 -11.314 1.00 72.69 93 ARG A CA 1
ATOM 750 C C . ARG A 1 93 ? 13.508 -3.563 -12.696 1.00 72.69 93 ARG A C 1
ATOM 752 O O . ARG A 1 93 ? 14.662 -3.658 -13.103 1.00 72.69 93 ARG A O 1
ATOM 759 N N . GLN A 1 94 ? 12.554 -2.917 -13.361 1.00 74.06 94 GLN A N 1
ATOM 760 C CA . GLN A 1 94 ? 12.728 -2.261 -14.653 1.00 74.06 94 GLN A CA 1
ATOM 761 C C . GLN A 1 94 ? 13.733 -1.107 -14.551 1.00 74.06 94 GLN A C 1
ATOM 763 O O . GLN A 1 94 ? 14.663 -1.034 -15.356 1.00 74.06 94 GLN A O 1
ATOM 768 N N . ARG A 1 95 ? 13.635 -0.252 -13.517 1.00 78.38 95 ARG A N 1
ATOM 769 C CA . ARG A 1 95 ? 14.621 0.824 -13.279 1.00 78.38 95 ARG A CA 1
ATOM 770 C C . ARG A 1 95 ? 16.029 0.271 -13.039 1.00 78.38 95 ARG A C 1
ATOM 772 O O . ARG A 1 95 ? 16.990 0.808 -13.588 1.00 78.38 95 ARG A O 1
ATOM 779 N N . ALA A 1 96 ? 16.159 -0.833 -12.298 1.00 77.12 96 ALA A N 1
ATOM 780 C CA . ALA A 1 96 ? 17.438 -1.522 -12.131 1.00 77.12 96 ALA A CA 1
ATOM 781 C C . ALA A 1 96 ? 17.957 -2.128 -13.447 1.00 77.12 96 ALA A C 1
ATOM 783 O O . ALA A 1 96 ? 19.145 -2.001 -13.738 1.00 77.12 96 ALA A O 1
ATOM 784 N N . SER A 1 97 ? 17.082 -2.724 -14.267 1.00 82.06 97 SER A N 1
ATOM 785 C CA . SER A 1 97 ? 17.445 -3.279 -15.578 1.00 82.06 97 SER A CA 1
ATOM 786 C C . SER A 1 97 ? 18.020 -2.208 -16.510 1.00 82.06 97 SER A C 1
ATOM 788 O O . SER A 1 97 ? 19.117 -2.368 -17.048 1.00 82.06 97 SER A O 1
ATOM 790 N N . ILE A 1 98 ? 17.329 -1.069 -16.626 1.00 81.12 98 ILE A N 1
ATOM 791 C CA . ILE A 1 98 ? 17.765 0.082 -17.429 1.00 81.12 98 ILE A CA 1
ATOM 792 C C . ILE A 1 98 ? 19.109 0.620 -16.914 1.00 81.12 98 ILE A C 1
ATOM 794 O O . ILE A 1 98 ? 20.004 0.902 -17.711 1.00 81.12 98 ILE A O 1
ATOM 798 N N . ALA A 1 99 ? 19.294 0.705 -15.593 1.00 81.19 99 ALA A N 1
ATOM 799 C CA . ALA A 1 99 ? 20.561 1.132 -15.003 1.00 81.19 99 ALA A CA 1
ATOM 800 C C . ALA A 1 99 ? 21.713 0.166 -15.338 1.00 81.19 99 ALA A C 1
ATOM 802 O O . ALA A 1 99 ? 22.804 0.613 -15.692 1.00 81.19 99 ALA A O 1
ATOM 803 N N . GLY A 1 100 ? 21.467 -1.149 -15.285 1.00 78.81 100 GLY A N 1
ATOM 804 C CA . GLY A 1 100 ? 22.438 -2.177 -15.675 1.00 78.81 100 GLY A CA 1
ATOM 805 C C . GLY A 1 100 ? 22.841 -2.087 -17.151 1.00 78.81 100 GLY A C 1
ATOM 806 O O . GLY A 1 100 ? 24.027 -2.196 -17.470 1.00 78.81 100 GLY A O 1
ATOM 807 N N . LYS A 1 101 ? 21.885 -1.804 -18.048 1.00 81.56 101 LYS A N 1
ATOM 808 C CA . LYS A 1 101 ? 22.160 -1.542 -19.473 1.00 81.56 101 LYS A CA 1
ATOM 809 C C . LYS A 1 101 ? 23.052 -0.319 -19.669 1.00 81.56 101 LYS A C 1
ATOM 811 O O . LYS A 1 101 ? 24.045 -0.414 -20.385 1.00 81.56 101 LYS A O 1
ATOM 816 N N . ILE A 1 102 ? 22.737 0.796 -19.005 1.00 78.00 102 ILE A N 1
ATOM 817 C CA . ILE A 1 102 ? 23.550 2.024 -19.052 1.00 78.00 102 ILE A CA 1
ATOM 818 C C . ILE A 1 102 ? 24.978 1.745 -18.561 1.00 78.00 102 ILE A C 1
ATOM 820 O O . ILE A 1 102 ? 25.935 2.143 -19.220 1.00 78.00 102 ILE A O 1
ATOM 824 N N . ALA A 1 103 ? 25.140 1.001 -17.461 1.00 74.69 103 ALA A N 1
ATOM 825 C CA . ALA A 1 103 ? 26.460 0.640 -16.947 1.00 74.69 103 ALA A CA 1
ATOM 826 C C . ALA A 1 103 ? 27.271 -0.212 -17.949 1.00 74.69 103 ALA A C 1
ATOM 828 O O . ALA A 1 103 ? 28.454 0.061 -18.168 1.00 74.69 103 ALA A O 1
ATOM 829 N N . ASN A 1 104 ? 26.646 -1.197 -18.610 1.00 71.88 104 ASN A N 1
ATOM 830 C CA . ASN A 1 104 ? 27.323 -2.054 -19.595 1.00 71.88 104 ASN A CA 1
ATOM 831 C C . ASN A 1 104 ? 27.760 -1.308 -20.872 1.00 71.88 104 ASN A C 1
ATOM 833 O O . ASN A 1 104 ? 28.749 -1.709 -21.489 1.00 71.88 104 ASN A O 1
ATOM 837 N N . MET A 1 105 ? 27.112 -0.196 -21.246 1.00 69.44 105 MET A N 1
ATOM 838 C CA . MET A 1 105 ? 27.495 0.597 -22.430 1.00 69.44 105 MET A CA 1
ATOM 839 C C . MET A 1 105 ? 28.931 1.152 -22.366 1.00 69.44 105 MET A C 1
ATOM 841 O O . MET A 1 105 ? 29.524 1.419 -23.409 1.00 69.44 105 MET A O 1
ATOM 845 N N . THR A 1 106 ? 29.528 1.274 -21.175 1.00 57.38 106 THR A N 1
ATOM 846 C CA . THR A 1 106 ? 30.914 1.759 -21.014 1.00 57.38 106 THR A CA 1
ATOM 847 C C . THR A 1 106 ? 31.996 0.727 -21.366 1.00 57.38 106 THR A C 1
ATOM 849 O O . THR A 1 106 ? 33.143 1.106 -21.591 1.00 57.38 106 THR A O 1
ATOM 852 N N . ARG A 1 107 ? 31.671 -0.574 -21.438 1.00 45.75 107 ARG A N 1
ATOM 853 C CA . ARG A 1 107 ? 32.671 -1.665 -21.491 1.00 45.75 107 ARG A CA 1
ATOM 854 C C . ARG A 1 107 ? 33.023 -2.160 -22.904 1.00 45.75 107 ARG A C 1
ATOM 856 O O . ARG A 1 107 ? 33.928 -2.975 -23.057 1.00 45.75 107 ARG A O 1
ATOM 863 N N . GLY A 1 108 ? 32.305 -1.703 -23.933 1.00 43.03 108 GLY A N 1
ATOM 864 C CA . GLY A 1 108 ? 32.273 -2.346 -25.256 1.00 43.03 108 GLY A CA 1
ATOM 865 C C . GLY A 1 108 ? 33.303 -1.904 -26.307 1.00 43.03 108 GLY A C 1
ATOM 866 O O . GLY A 1 108 ? 33.255 -2.429 -27.418 1.00 43.03 108 GLY A O 1
ATOM 867 N N . ARG A 1 109 ? 34.202 -0.943 -26.036 1.00 43.38 109 ARG A N 1
ATOM 868 C CA . ARG A 1 109 ? 35.123 -0.407 -27.063 1.00 43.38 109 ARG A CA 1
ATOM 869 C C . ARG A 1 109 ? 36.554 -0.222 -26.533 1.00 43.38 109 ARG A C 1
ATOM 871 O O . ARG A 1 109 ? 36.716 0.432 -25.505 1.00 43.38 109 ARG A O 1
ATOM 878 N N . PRO A 1 110 ? 37.595 -0.740 -27.218 1.00 39.09 110 PRO A N 1
ATOM 879 C CA . PRO A 1 110 ? 38.983 -0.456 -26.859 1.00 39.09 110 PRO A CA 1
ATOM 880 C C . PRO A 1 110 ? 39.306 1.034 -27.010 1.00 39.09 110 PRO A C 1
ATOM 882 O O . PRO A 1 110 ? 38.839 1.678 -27.952 1.00 39.09 110 PRO A O 1
ATOM 885 N N . ALA A 1 111 ? 40.153 1.561 -26.125 1.00 39.69 111 ALA A N 1
ATOM 886 C CA . ALA A 1 111 ? 40.687 2.916 -26.222 1.00 39.69 111 ALA A CA 1
ATOM 887 C C . ALA A 1 111 ? 41.711 3.017 -27.373 1.00 39.69 111 ALA A C 1
ATOM 889 O O . ALA A 1 111 ? 42.912 2.845 -27.173 1.00 39.69 111 ALA A O 1
ATOM 890 N N . GLY A 1 112 ? 41.215 3.238 -28.594 1.00 44.09 112 GLY A N 1
ATOM 891 C CA . GLY A 1 112 ? 42.030 3.591 -29.761 1.00 44.09 112 GLY A CA 1
ATOM 892 C C . GLY A 1 112 ? 42.390 5.089 -29.790 1.00 44.09 112 GLY A C 1
ATOM 893 O O . GLY A 1 112 ? 41.717 5.867 -29.114 1.00 44.09 112 GLY A O 1
ATOM 894 N N . PRO A 1 113 ? 43.422 5.513 -30.552 1.00 42.81 113 PRO A N 1
ATOM 895 C CA . PRO A 1 113 ? 44.054 6.822 -30.340 1.00 42.81 113 PRO A CA 1
ATOM 896 C C . PRO A 1 113 ? 43.214 8.057 -30.697 1.00 42.81 113 PRO A C 1
ATOM 898 O O . PRO A 1 113 ? 43.408 9.089 -30.067 1.00 42.81 113 PRO A O 1
ATOM 901 N N . GLU A 1 114 ? 42.285 7.969 -31.656 1.00 44.31 114 GLU A N 1
ATOM 902 C CA . GLU A 1 114 ? 41.377 9.071 -32.011 1.00 44.31 114 GLU A CA 1
ATOM 903 C C . GLU A 1 114 ? 39.970 8.548 -32.365 1.00 44.31 114 GLU A C 1
ATOM 905 O O . GLU A 1 114 ? 39.839 7.673 -33.226 1.00 44.31 114 GLU A O 1
ATOM 910 N N . PRO A 1 115 ? 38.902 9.060 -31.722 1.00 40.44 115 PRO A N 1
ATOM 911 C CA . PRO A 1 115 ? 37.526 8.807 -32.127 1.00 40.44 115 PRO A CA 1
ATOM 912 C C . PRO A 1 115 ? 36.891 10.050 -32.776 1.00 40.44 115 PRO A C 1
ATOM 914 O O . PRO A 1 115 ? 36.554 11.012 -32.090 1.00 40.44 115 PRO A O 1
ATOM 917 N N . GLU A 1 116 ? 36.600 9.988 -34.081 1.00 36.81 116 GLU A N 1
ATOM 918 C CA . GLU A 1 116 ? 35.854 11.030 -34.829 1.00 36.81 116 GLU A CA 1
ATOM 919 C C . GLU A 1 116 ? 34.397 11.242 -34.349 1.00 36.81 116 GLU A C 1
ATOM 921 O O . GLU A 1 116 ? 33.678 12.084 -34.876 1.00 36.81 116 GLU A O 1
ATOM 926 N N . ASN A 1 117 ? 33.941 10.485 -33.347 1.00 39.34 117 ASN A N 1
ATOM 927 C CA . ASN A 1 117 ? 32.714 10.748 -32.601 1.00 39.34 117 ASN A CA 1
ATOM 928 C C . ASN A 1 117 ? 32.980 10.515 -31.101 1.00 39.34 117 ASN A C 1
ATOM 930 O O . ASN A 1 117 ? 33.305 9.379 -30.730 1.00 39.34 117 ASN A O 1
ATOM 934 N N . PRO A 1 118 ? 32.842 11.535 -30.230 1.00 38.12 118 PRO A N 1
ATOM 935 C CA . PRO A 1 118 ? 33.021 11.371 -28.789 1.00 38.12 118 PRO A CA 1
ATOM 936 C C . PRO A 1 118 ? 31.963 10.421 -28.191 1.00 38.12 118 PRO A C 1
ATOM 938 O O . PRO A 1 118 ? 30.891 10.230 -28.773 1.00 38.12 118 PRO A O 1
ATOM 941 N N . PRO A 1 119 ? 32.239 9.792 -27.032 1.00 46.00 119 PRO A N 1
ATOM 942 C CA . PRO A 1 119 ? 31.312 8.847 -26.418 1.00 46.00 119 PRO A CA 1
ATOM 943 C C . PRO A 1 119 ? 29.994 9.527 -26.028 1.00 46.00 119 PRO A C 1
ATOM 945 O O . PRO A 1 119 ? 29.986 10.528 -25.313 1.00 46.00 119 PRO A O 1
ATOM 948 N N . ILE A 1 120 ? 28.872 8.933 -26.441 1.00 46.16 120 ILE A N 1
ATOM 949 C CA . ILE A 1 120 ? 27.529 9.377 -26.050 1.00 46.16 120 ILE A CA 1
ATOM 950 C C . ILE A 1 120 ? 27.318 9.071 -24.558 1.00 46.16 120 ILE A C 1
ATOM 952 O O . ILE A 1 120 ? 26.944 7.956 -24.202 1.00 46.16 120 ILE A O 1
ATOM 956 N N . GLY A 1 121 ? 27.574 10.058 -23.694 1.00 48.69 121 GLY A N 1
ATOM 957 C CA . GLY A 1 121 ? 27.024 10.145 -22.333 1.00 48.69 121 GLY A CA 1
ATOM 958 C C . GLY A 1 121 ? 27.201 8.913 -21.434 1.00 48.69 121 GLY A C 1
ATOM 959 O O . GLY A 1 121 ? 26.271 8.546 -20.721 1.00 48.69 121 GLY A O 1
ATOM 960 N N . GLY A 1 122 ? 28.356 8.242 -21.466 1.00 53.38 122 GLY A N 1
ATOM 961 C CA . GLY A 1 122 ? 28.588 7.026 -20.676 1.00 53.38 122 GLY A CA 1
ATOM 962 C C . GLY A 1 122 ? 28.570 7.279 -19.163 1.00 53.38 122 GLY A C 1
ATOM 963 O O . GLY A 1 122 ? 29.582 7.689 -18.597 1.00 53.38 122 GLY A O 1
ATOM 964 N N . PHE A 1 123 ? 27.442 7.009 -18.501 1.00 59.66 123 PHE A N 1
ATOM 965 C CA . PHE A 1 123 ? 27.324 7.105 -17.044 1.00 59.66 123 PHE A CA 1
ATOM 966 C C . PHE A 1 123 ? 28.015 5.936 -16.332 1.00 59.66 123 PHE A C 1
ATOM 968 O O . PHE A 1 123 ? 27.896 4.779 -16.738 1.00 59.66 123 PHE A O 1
ATOM 975 N N . SER A 1 124 ? 28.677 6.226 -15.210 1.00 66.25 124 SER A N 1
ATOM 976 C CA . SER A 1 124 ? 29.132 5.191 -14.277 1.00 66.25 124 SER A CA 1
ATOM 977 C C . SER A 1 124 ? 27.944 4.469 -13.623 1.00 66.25 124 SER A C 1
ATOM 979 O O . SER A 1 124 ? 26.832 5.001 -13.573 1.00 66.25 124 SER A O 1
ATOM 981 N N . ALA A 1 125 ? 28.174 3.281 -13.052 1.00 65.25 125 ALA A N 1
ATOM 982 C CA . ALA A 1 125 ? 27.133 2.543 -12.328 1.00 65.25 125 ALA A CA 1
ATOM 983 C C . ALA A 1 125 ? 26.486 3.384 -11.204 1.00 65.25 125 ALA A C 1
ATOM 985 O O . ALA A 1 125 ? 25.265 3.367 -11.059 1.00 65.25 125 ALA A O 1
ATOM 986 N N . ALA A 1 126 ? 27.277 4.191 -10.487 1.00 66.69 126 ALA A N 1
ATOM 987 C CA . ALA A 1 126 ? 26.801 5.132 -9.469 1.00 66.69 126 ALA A CA 1
ATOM 988 C C . ALA A 1 126 ? 25.942 6.272 -10.051 1.00 66.69 126 ALA A C 1
ATOM 990 O O . ALA A 1 126 ? 24.895 6.621 -9.505 1.00 66.69 126 ALA A O 1
ATOM 991 N N . GLN A 1 127 ? 26.330 6.831 -11.202 1.00 67.69 127 GLN A N 1
ATOM 992 C CA . GLN A 1 127 ? 25.543 7.870 -11.874 1.00 67.69 127 GLN A CA 1
ATOM 993 C C . GLN A 1 127 ? 24.224 7.318 -12.442 1.00 67.69 127 GLN A C 1
ATOM 995 O O . GLN A 1 127 ? 23.196 7.993 -12.366 1.00 67.69 127 GLN A O 1
ATOM 1000 N N . ALA A 1 128 ? 24.232 6.089 -12.968 1.00 71.25 128 ALA A N 1
ATOM 1001 C CA . ALA A 1 128 ? 23.030 5.389 -13.418 1.00 71.25 128 ALA A CA 1
ATOM 1002 C C . ALA A 1 128 ? 22.091 5.061 -12.241 1.00 71.25 128 ALA A C 1
ATOM 1004 O O . ALA A 1 128 ? 20.886 5.297 -12.340 1.00 71.25 128 ALA A O 1
ATOM 1005 N N . ALA A 1 129 ? 22.646 4.597 -11.113 1.00 72.31 129 ALA A N 1
ATOM 1006 C CA . ALA A 1 129 ? 21.923 4.332 -9.868 1.00 72.31 129 ALA A CA 1
ATOM 1007 C C . ALA A 1 129 ? 21.174 5.577 -9.367 1.00 72.31 129 ALA A C 1
ATOM 1009 O O . ALA A 1 129 ? 19.953 5.548 -9.191 1.00 72.31 129 ALA A O 1
ATOM 1010 N N . ALA A 1 130 ? 21.891 6.699 -9.239 1.00 73.19 130 ALA A N 1
ATOM 1011 C CA . ALA A 1 130 ? 21.330 7.973 -8.797 1.00 73.19 130 ALA A CA 1
ATOM 1012 C C . ALA A 1 130 ? 20.236 8.500 -9.745 1.00 73.19 130 ALA A C 1
ATOM 1014 O O . ALA A 1 130 ? 19.178 8.930 -9.289 1.00 73.19 130 ALA A O 1
ATOM 1015 N N . LYS A 1 131 ? 20.448 8.435 -11.070 1.00 71.25 131 LYS A N 1
ATOM 1016 C CA . LYS A 1 131 ? 19.476 8.931 -12.065 1.00 71.25 131 LYS A CA 1
ATOM 1017 C C . LYS A 1 131 ? 18.193 8.103 -12.160 1.00 71.25 131 LYS A C 1
ATOM 1019 O O . LYS A 1 131 ? 17.170 8.646 -12.568 1.00 71.25 131 LYS A O 1
ATOM 1024 N N . LEU A 1 132 ? 18.238 6.817 -11.812 1.00 73.50 132 LEU A N 1
ATOM 1025 C CA . LEU A 1 132 ? 17.091 5.903 -11.894 1.00 73.50 132 LEU A CA 1
ATOM 1026 C C . LEU A 1 132 ? 16.494 5.549 -10.524 1.00 73.50 132 LEU A C 1
ATOM 1028 O O . LEU A 1 132 ? 15.554 4.755 -10.454 1.00 73.50 132 LEU A O 1
ATOM 1032 N N . ASN A 1 133 ? 16.991 6.169 -9.449 1.00 73.94 133 ASN A N 1
ATOM 1033 C CA . ASN A 1 133 ? 16.555 5.947 -8.070 1.00 73.94 133 ASN A CA 1
ATOM 1034 C C . ASN A 1 133 ? 16.521 4.448 -7.707 1.00 73.94 133 ASN A C 1
ATOM 1036 O O . ASN A 1 133 ? 15.470 3.876 -7.389 1.00 73.94 133 ASN A O 1
ATOM 1040 N N . VAL A 1 134 ? 17.686 3.810 -7.843 1.00 74.75 134 VAL A N 1
ATOM 1041 C CA . VAL A 1 134 ? 17.968 2.415 -7.472 1.00 74.75 134 VAL A CA 1
ATOM 1042 C C . VAL A 1 134 ? 19.342 2.334 -6.805 1.00 74.75 134 VAL A C 1
ATOM 1044 O O . VAL A 1 134 ? 20.187 3.198 -7.012 1.00 74.75 134 VAL A O 1
ATOM 1047 N N . SER A 1 135 ? 19.591 1.298 -6.004 1.00 80.75 135 SER A N 1
ATOM 1048 C CA . SER A 1 135 ? 20.902 1.111 -5.363 1.00 80.75 135 SER A CA 1
ATOM 1049 C C . SER A 1 135 ? 21.983 0.692 -6.367 1.00 80.75 135 SER A C 1
ATOM 1051 O O . SER A 1 135 ? 21.714 -0.085 -7.283 1.00 80.75 135 SER A O 1
ATOM 1053 N N . GLU A 1 136 ? 23.238 1.099 -6.148 1.00 79.06 136 GLU A N 1
ATOM 1054 C CA . GLU A 1 136 ? 24.383 0.655 -6.969 1.00 79.06 136 GLU A CA 1
ATOM 1055 C C . GLU A 1 136 ? 24.488 -0.878 -7.041 1.00 79.06 136 GLU A C 1
ATOM 1057 O O . GLU A 1 136 ? 24.784 -1.446 -8.090 1.00 79.06 136 GLU A O 1
ATOM 1062 N N . ARG A 1 137 ? 24.128 -1.573 -5.954 1.00 80.06 137 ARG A N 1
ATOM 1063 C CA . ARG A 1 137 ? 24.055 -3.041 -5.909 1.00 80.06 137 ARG A CA 1
ATOM 1064 C C . ARG A 1 137 ? 22.984 -3.621 -6.844 1.00 80.06 137 ARG A C 1
ATOM 1066 O O . ARG A 1 137 ? 23.174 -4.714 -7.369 1.00 80.06 137 ARG A O 1
ATOM 1073 N N . GLN A 1 138 ? 21.853 -2.941 -7.046 1.00 74.69 138 GLN A N 1
ATOM 1074 C CA . GLN A 1 138 ? 20.857 -3.348 -8.047 1.00 74.69 138 GLN A CA 1
ATOM 1075 C C . GLN A 1 138 ? 21.373 -3.112 -9.468 1.00 74.69 138 GLN A C 1
ATOM 1077 O O . GLN A 1 138 ? 21.164 -3.975 -10.318 1.00 74.69 138 GLN A O 1
ATOM 1082 N N . VAL A 1 139 ? 22.085 -2.002 -9.702 1.00 81.12 139 VAL A N 1
ATOM 1083 C CA . VAL A 1 139 ? 22.734 -1.717 -10.991 1.00 81.12 139 VAL A CA 1
ATOM 1084 C C . VAL A 1 139 ? 23.748 -2.802 -11.335 1.00 81.12 139 VAL A C 1
ATOM 1086 O O . VAL A 1 139 ? 23.650 -3.392 -12.403 1.00 81.12 139 VAL A O 1
ATOM 1089 N N . GLU A 1 140 ? 24.662 -3.135 -10.421 1.00 81.50 140 GLU A N 1
ATOM 1090 C CA . GLU A 1 140 ? 25.694 -4.156 -10.648 1.00 81.50 140 GLU A CA 1
ATOM 1091 C C . GLU A 1 140 ? 25.098 -5.558 -10.856 1.00 81.50 140 GLU A C 1
ATOM 1093 O O . GLU A 1 140 ? 25.562 -6.316 -11.705 1.00 81.50 140 GLU A O 1
ATOM 1098 N N . ARG A 1 141 ? 24.011 -5.902 -10.155 1.00 83.88 141 ARG A N 1
ATOM 1099 C CA . ARG A 1 141 ? 23.303 -7.170 -10.388 1.00 83.88 141 ARG A CA 1
ATOM 1100 C C . ARG A 1 141 ? 22.626 -7.224 -11.753 1.00 83.88 141 ARG A C 1
ATOM 1102 O O . ARG A 1 141 ? 22.795 -8.207 -12.467 1.00 83.88 141 ARG A O 1
ATOM 1109 N N . ALA A 1 142 ? 21.898 -6.177 -12.138 1.00 85.06 142 ALA A N 1
ATOM 1110 C CA . ALA A 1 142 ? 21.308 -6.085 -13.471 1.00 85.06 142 ALA A CA 1
ATOM 1111 C C . ALA A 1 142 ? 22.389 -6.083 -14.565 1.00 85.06 142 ALA A C 1
ATOM 1113 O O . ALA A 1 142 ? 22.216 -6.710 -15.606 1.00 85.06 142 ALA A O 1
ATOM 1114 N N . ARG A 1 143 ? 23.535 -5.442 -14.303 1.00 86.50 143 ARG A N 1
ATOM 1115 C CA . ARG A 1 143 ? 24.715 -5.456 -15.171 1.00 86.50 143 ARG A CA 1
ATOM 1116 C C . ARG A 1 143 ? 25.216 -6.884 -15.411 1.00 86.50 143 ARG A C 1
ATOM 1118 O O . ARG A 1 143 ? 25.443 -7.238 -16.562 1.00 86.50 143 ARG A O 1
ATOM 1125 N N . VAL A 1 144 ? 25.334 -7.706 -14.361 1.00 86.56 144 VAL A N 1
ATOM 1126 C CA . VAL A 1 144 ? 25.694 -9.137 -14.466 1.00 86.56 144 VAL A CA 1
ATOM 1127 C C . VAL A 1 144 ? 24.658 -9.929 -15.271 1.00 86.56 144 VAL A C 1
ATOM 1129 O O . VAL A 1 144 ? 25.050 -10.730 -16.113 1.00 86.56 144 VAL A O 1
ATOM 1132 N N . VAL A 1 145 ? 23.354 -9.682 -15.084 1.00 87.44 145 VAL A N 1
ATOM 1133 C CA . VAL A 1 145 ? 22.305 -10.342 -15.889 1.00 87.44 145 VAL A CA 1
ATOM 1134 C C . VAL A 1 145 ? 22.455 -10.015 -17.373 1.00 87.44 145 VAL A C 1
ATOM 1136 O O . VAL A 1 145 ? 22.490 -10.930 -18.182 1.00 87.44 145 VAL A O 1
ATOM 1139 N N . HIS A 1 146 ? 22.632 -8.744 -17.737 1.00 86.31 146 HIS A N 1
ATOM 1140 C CA . HIS A 1 146 ? 22.813 -8.337 -19.140 1.00 86.31 146 HIS A CA 1
ATOM 1141 C C . HIS A 1 146 ? 24.166 -8.746 -19.756 1.00 86.31 146 HIS A C 1
ATOM 1143 O O . HIS A 1 146 ? 24.329 -8.637 -20.967 1.00 86.31 146 HIS A O 1
ATOM 1149 N N . ASP A 1 147 ? 25.135 -9.180 -18.943 1.00 85.12 147 ASP A N 1
ATOM 1150 C CA . ASP A 1 147 ? 26.490 -9.613 -19.348 1.00 85.12 147 ASP A CA 1
ATOM 1151 C C . ASP A 1 147 ? 26.587 -11.153 -19.480 1.00 85.12 147 ASP A C 1
ATOM 1153 O O . ASP A 1 147 ? 27.365 -11.654 -20.286 1.00 85.12 147 ASP A O 1
ATOM 1157 N N . GLN A 1 148 ? 25.807 -11.914 -18.693 1.00 88.56 148 GLN A N 1
ATOM 1158 C CA . GLN A 1 148 ? 25.947 -13.379 -18.529 1.00 88.56 148 GLN A CA 1
ATOM 1159 C C . GLN A 1 148 ? 24.632 -14.172 -18.681 1.00 88.56 148 GLN A C 1
ATOM 1161 O O . GLN A 1 148 ? 24.643 -15.403 -18.743 1.00 88.56 148 GLN A O 1
ATOM 1166 N N . GLY A 1 149 ? 23.490 -13.485 -18.722 1.00 87.88 149 GLY A N 1
ATOM 1167 C CA . GLY A 1 149 ? 22.169 -14.087 -18.860 1.00 87.88 149 GLY A CA 1
ATOM 1168 C C . GLY A 1 149 ? 21.835 -14.488 -20.296 1.00 87.88 149 GLY A C 1
ATOM 1169 O O . GLY A 1 149 ? 22.211 -13.817 -21.258 1.00 87.88 149 GLY A O 1
ATOM 1170 N N . VAL A 1 150 ? 21.073 -15.572 -20.447 1.00 86.75 150 VAL A N 1
ATOM 1171 C CA . VAL A 1 150 ? 20.441 -15.923 -21.729 1.00 86.75 150 VAL A CA 1
ATOM 1172 C C . VAL A 1 150 ? 19.428 -14.842 -22.163 1.00 86.75 150 VAL A C 1
ATOM 1174 O O . VAL A 1 150 ? 18.835 -14.198 -21.293 1.00 86.75 150 VAL A O 1
ATOM 1177 N N . PRO A 1 151 ? 19.179 -14.626 -23.473 1.00 84.12 151 PRO A N 1
ATOM 1178 C CA . PRO A 1 151 ? 18.281 -13.565 -23.950 1.00 84.12 151 PRO A CA 1
ATOM 1179 C C . PRO A 1 151 ? 16.901 -13.574 -23.282 1.00 84.12 151 PRO A C 1
ATOM 1181 O O . PRO A 1 151 ? 16.394 -12.529 -22.884 1.00 84.12 151 PRO A O 1
ATOM 1184 N N . GLU A 1 152 ? 16.342 -14.766 -23.071 1.00 82.88 152 GLU A N 1
ATOM 1185 C CA . GLU A 1 152 ? 15.038 -14.976 -22.445 1.00 82.88 152 GLU A CA 1
ATOM 1186 C C . GLU A 1 152 ? 15.008 -14.490 -20.976 1.00 82.88 152 GLU A C 1
ATOM 1188 O O . GLU A 1 152 ? 13.981 -14.013 -20.492 1.00 82.88 152 GLU A O 1
ATOM 1193 N N . LEU A 1 153 ? 16.145 -14.566 -20.270 1.00 82.88 153 LEU A N 1
ATOM 1194 C CA . LEU A 1 153 ? 16.311 -14.094 -18.889 1.00 82.88 153 LEU A CA 1
ATOM 1195 C C . LEU A 1 153 ? 16.429 -12.565 -18.827 1.00 82.88 153 LEU A C 1
ATOM 1197 O O . LEU A 1 153 ? 15.859 -11.934 -17.933 1.00 82.88 153 LEU A O 1
ATOM 1201 N N . CYS A 1 154 ? 17.145 -11.971 -19.783 1.00 82.81 154 CYS A N 1
ATOM 1202 C CA . CYS A 1 154 ? 17.281 -10.521 -19.911 1.00 82.81 154 CYS A CA 1
ATOM 1203 C C . CYS A 1 154 ? 15.934 -9.866 -20.254 1.00 82.81 154 CYS A C 1
ATOM 1205 O O . CYS A 1 154 ? 15.559 -8.879 -19.623 1.00 82.81 154 CYS A O 1
ATOM 1207 N N . GLU A 1 155 ? 15.165 -10.460 -21.172 1.00 80.38 155 GLU A N 1
ATOM 1208 C CA . GLU A 1 155 ? 13.804 -10.018 -21.497 1.00 80.38 155 GLU A CA 1
ATOM 1209 C C . GLU A 1 155 ? 12.856 -10.090 -20.294 1.00 80.38 155 GLU A C 1
ATOM 1211 O O . GLU A 1 155 ? 12.131 -9.133 -20.026 1.00 80.38 155 GLU A O 1
ATOM 1216 N N . ALA A 1 156 ? 12.876 -11.191 -19.536 1.00 77.88 156 ALA A N 1
ATOM 1217 C CA . ALA A 1 156 ? 12.061 -11.327 -18.330 1.00 77.88 156 ALA A CA 1
ATOM 1218 C C . ALA A 1 156 ? 12.395 -10.253 -17.278 1.00 77.88 156 ALA A C 1
ATOM 1220 O O . ALA A 1 156 ? 11.503 -9.727 -16.607 1.00 77.88 156 ALA A O 1
ATOM 1221 N N . LEU A 1 157 ? 13.679 -9.899 -17.135 1.00 81.75 157 LEU A N 1
ATOM 1222 C CA . LEU A 1 157 ? 14.108 -8.818 -16.247 1.00 81.75 157 LEU A CA 1
ATOM 1223 C C . LEU A 1 157 ? 13.652 -7.443 -16.766 1.00 81.75 157 LEU A C 1
ATOM 1225 O O . LEU A 1 157 ? 13.170 -6.623 -15.987 1.00 81.75 157 LEU A O 1
ATOM 1229 N N . ASP A 1 158 ? 13.754 -7.207 -18.075 1.00 77.25 158 ASP A N 1
ATOM 1230 C CA . ASP A 1 158 ? 13.318 -5.970 -18.733 1.00 77.25 158 ASP A CA 1
ATOM 1231 C C . ASP A 1 158 ? 11.806 -5.743 -18.667 1.00 77.25 158 ASP A C 1
ATOM 1233 O O . ASP A 1 158 ? 11.364 -4.601 -18.529 1.00 77.25 158 ASP A O 1
ATOM 1237 N N . ARG A 1 159 ? 11.007 -6.815 -18.732 1.00 72.19 159 ARG A N 1
ATOM 1238 C CA . ARG A 1 159 ? 9.553 -6.759 -18.527 1.00 72.19 159 ARG A CA 1
ATOM 1239 C C . ARG A 1 159 ? 9.170 -6.647 -17.044 1.00 72.19 159 ARG A C 1
ATOM 1241 O O . ARG A 1 159 ? 8.029 -6.313 -16.744 1.00 72.19 159 ARG A O 1
ATOM 1248 N N . GLY A 1 160 ? 10.115 -6.830 -16.116 1.00 71.81 160 GLY A N 1
ATOM 1249 C CA . GLY A 1 160 ? 9.889 -6.787 -14.664 1.00 71.81 160 GLY A CA 1
ATOM 1250 C C . GLY A 1 160 ? 9.329 -8.089 -14.078 1.00 71.81 160 GLY A C 1
ATOM 1251 O O . GLY A 1 160 ? 9.009 -8.147 -12.891 1.00 71.81 160 GLY A O 1
ATOM 1252 N N . GLU A 1 161 ? 9.235 -9.155 -14.874 1.00 74.75 161 GLU A N 1
ATOM 1253 C CA . GLU A 1 161 ? 8.627 -10.440 -14.503 1.00 74.75 161 GLU A CA 1
ATOM 1254 C C . GLU A 1 161 ? 9.418 -11.140 -13.387 1.00 74.75 161 GLU A C 1
ATOM 1256 O O . GLU A 1 161 ? 8.835 -11.694 -12.453 1.00 74.75 161 GLU A O 1
ATOM 1261 N N . ILE A 1 162 ? 10.751 -11.033 -13.421 1.00 76.25 162 ILE A N 1
ATOM 1262 C CA . ILE A 1 162 ? 11.665 -11.645 -12.449 1.00 76.25 162 ILE A CA 1
ATOM 1263 C C . ILE A 1 162 ? 12.390 -10.588 -11.583 1.00 76.25 162 ILE A C 1
ATOM 1265 O O . ILE A 1 162 ? 12.850 -9.565 -12.096 1.00 76.25 162 ILE A O 1
ATOM 1269 N N . PRO A 1 163 ? 12.550 -10.798 -10.258 1.00 79.81 163 PRO A N 1
ATOM 1270 C CA . PRO A 1 163 ? 13.375 -9.926 -9.422 1.00 79.81 163 PRO A CA 1
ATOM 1271 C C . PRO A 1 163 ? 14.857 -9.950 -9.824 1.00 79.81 163 PRO A C 1
ATOM 1273 O O . PRO A 1 163 ? 15.432 -11.019 -10.024 1.00 79.81 163 PRO A O 1
ATOM 1276 N N . VAL A 1 164 ? 15.511 -8.783 -9.816 1.00 77.31 164 VAL A N 1
ATOM 1277 C CA . VAL A 1 164 ? 16.934 -8.597 -10.184 1.00 77.31 164 VAL A CA 1
ATOM 1278 C C . VAL A 1 164 ? 17.878 -9.592 -9.484 1.00 77.31 164 VAL A C 1
ATOM 1280 O O . VAL A 1 164 ? 18.808 -10.102 -10.096 1.00 77.31 164 VAL A O 1
ATOM 1283 N N . SER A 1 165 ? 17.643 -9.903 -8.204 1.00 79.56 165 SER A N 1
ATOM 1284 C CA . SER A 1 165 ? 18.452 -10.864 -7.435 1.00 79.56 165 SER A CA 1
ATOM 1285 C C . SER A 1 165 ? 18.214 -12.326 -7.817 1.00 79.56 165 SER A C 1
ATOM 1287 O O . SER A 1 165 ? 19.126 -13.141 -7.704 1.00 79.56 165 SER A O 1
ATOM 1289 N N . ALA A 1 166 ? 17.004 -12.676 -8.260 1.00 78.31 166 ALA A N 1
ATOM 1290 C CA . ALA A 1 166 ? 16.715 -14.010 -8.776 1.00 78.31 166 ALA A CA 1
ATOM 1291 C C . ALA A 1 166 ? 17.344 -14.183 -10.166 1.00 78.31 166 ALA A C 1
ATOM 1293 O O . ALA A 1 166 ? 17.994 -15.198 -10.409 1.00 78.31 166 ALA A O 1
ATOM 1294 N N . ALA A 1 167 ? 17.236 -13.160 -11.020 1.00 83.69 167 ALA A N 1
ATOM 1295 C CA . ALA A 1 167 ? 17.876 -13.136 -12.329 1.00 83.69 167 ALA A CA 1
ATOM 1296 C C . ALA A 1 167 ? 19.410 -13.188 -12.236 1.00 83.69 167 ALA A C 1
ATOM 1298 O O . ALA A 1 167 ? 20.028 -13.974 -12.942 1.00 83.69 167 ALA A O 1
ATOM 1299 N N . GLU A 1 168 ? 20.038 -12.435 -11.327 1.00 90.38 168 GLU A N 1
ATOM 1300 C CA . GLU A 1 168 ? 21.499 -12.464 -11.137 1.00 90.38 168 GLU A CA 1
ATOM 1301 C C . GLU A 1 168 ? 22.000 -13.833 -10.656 1.00 90.38 168 GLU A C 1
ATOM 1303 O O . GLU A 1 168 ? 23.022 -14.322 -11.133 1.00 90.38 168 GLU A O 1
ATOM 1308 N N . ARG A 1 169 ? 21.253 -14.500 -9.766 1.00 89.25 169 ARG A N 1
ATOM 1309 C CA . ARG A 1 169 ? 21.561 -15.875 -9.345 1.00 89.25 169 ARG A CA 1
ATOM 1310 C C . ARG A 1 169 ? 21.454 -16.875 -10.503 1.00 89.25 169 ARG A C 1
ATOM 1312 O O . ARG A 1 169 ? 22.229 -17.825 -10.530 1.00 89.25 169 ARG A O 1
ATOM 1319 N N . LEU A 1 170 ? 20.514 -16.676 -11.431 1.00 87.56 170 LEU A N 1
ATOM 1320 C CA . LEU A 1 170 ? 20.398 -17.497 -12.640 1.00 87.56 170 LEU A CA 1
ATOM 1321 C C . LEU A 1 170 ? 21.539 -17.206 -13.617 1.00 87.56 170 LEU A C 1
ATOM 1323 O O . LEU A 1 170 ? 22.199 -18.141 -14.041 1.00 87.56 170 LEU A O 1
ATOM 1327 N N . ALA A 1 171 ? 21.840 -15.940 -13.908 1.00 91.50 171 ALA A N 1
ATOM 1328 C CA . ALA A 1 171 ? 22.871 -15.537 -14.872 1.00 91.50 171 ALA A CA 1
ATOM 1329 C C . ALA A 1 171 ? 24.283 -16.082 -14.561 1.00 91.50 171 ALA A C 1
ATOM 1331 O O . ALA A 1 171 ? 25.120 -16.162 -15.453 1.00 91.50 171 ALA A O 1
ATOM 1332 N N . ARG A 1 172 ? 24.549 -16.488 -13.311 1.00 91.56 172 ARG A N 1
ATOM 1333 C CA . ARG A 1 172 ? 25.802 -17.143 -12.886 1.00 91.56 172 ARG A CA 1
ATOM 1334 C C . ARG A 1 172 ? 25.862 -18.656 -13.136 1.00 91.56 172 ARG A C 1
ATOM 1336 O O . ARG A 1 172 ? 26.897 -19.256 -12.856 1.00 91.56 172 ARG A O 1
ATOM 1343 N N . LYS A 1 173 ? 24.770 -19.274 -13.587 1.00 89.81 173 LYS A N 1
ATOM 1344 C CA . LYS A 1 173 ? 24.671 -20.707 -13.900 1.00 89.81 173 LYS A CA 1
ATOM 1345 C C . LYS A 1 173 ? 24.960 -20.982 -15.369 1.00 89.81 173 LYS A C 1
ATOM 1347 O O . LYS A 1 173 ? 24.906 -20.077 -16.205 1.00 89.81 173 LYS A O 1
ATOM 1352 N N . ASP A 1 174 ? 25.181 -22.250 -15.696 1.00 92.62 174 ASP A N 1
ATOM 1353 C CA . ASP A 1 174 ? 25.316 -22.692 -17.080 1.00 92.62 174 ASP A CA 1
ATOM 1354 C C . ASP A 1 174 ? 24.028 -22.462 -17.884 1.00 92.62 174 ASP A C 1
ATOM 1356 O O . ASP A 1 174 ? 22.913 -22.611 -17.383 1.00 92.62 174 ASP A O 1
ATOM 1360 N N . VAL A 1 175 ? 24.176 -22.146 -19.174 1.00 87.88 175 VAL A N 1
ATOM 1361 C CA . VAL A 1 175 ? 23.083 -21.786 -20.108 1.00 87.88 175 VAL A CA 1
ATOM 1362 C C . VAL A 1 175 ? 21.916 -22.788 -20.106 1.00 87.88 175 VAL A C 1
ATOM 1364 O O . VAL A 1 175 ? 20.758 -22.395 -20.274 1.00 87.88 175 VAL A O 1
ATOM 1367 N N . GLY A 1 176 ? 22.199 -24.080 -19.909 1.00 80.38 176 GLY A N 1
ATOM 1368 C CA . GLY A 1 176 ? 21.173 -25.121 -19.795 1.00 80.38 176 GLY A CA 1
ATOM 1369 C C . GLY A 1 176 ? 20.330 -24.996 -18.521 1.00 80.38 176 GLY A C 1
ATOM 1370 O O . GLY A 1 176 ? 19.104 -25.068 -18.589 1.00 80.38 176 GLY A O 1
ATOM 1371 N N . GLU A 1 177 ? 20.973 -24.744 -17.379 1.00 84.12 177 GLU A N 1
ATOM 1372 C CA . GLU A 1 177 ? 20.306 -24.538 -16.088 1.00 84.12 177 GLU A CA 1
ATOM 1373 C C . GLU A 1 177 ? 19.533 -23.217 -16.063 1.00 84.12 177 GLU A C 1
ATOM 1375 O O . GLU A 1 177 ? 18.393 -23.190 -15.600 1.00 84.12 177 GLU A O 1
ATOM 1380 N N . GLN A 1 178 ? 20.104 -22.144 -16.635 1.00 85.38 178 GLN A N 1
ATOM 1381 C CA . GLN A 1 178 ? 19.421 -20.852 -16.784 1.00 85.38 178 GLN A CA 1
ATOM 1382 C C . GLN A 1 178 ? 18.053 -21.026 -17.447 1.00 85.38 178 GLN A C 1
ATOM 1384 O O . GLN A 1 178 ? 17.043 -20.560 -16.926 1.00 85.38 178 GLN A O 1
ATOM 1389 N N . ARG A 1 179 ? 18.013 -21.740 -18.579 1.00 80.75 179 ARG A N 1
ATOM 1390 C CA . ARG A 1 179 ? 16.780 -21.998 -19.333 1.00 80.75 179 ARG A CA 1
ATOM 1391 C C . ARG A 1 179 ? 15.824 -22.934 -18.600 1.00 80.75 179 ARG A C 1
ATOM 1393 O O . ARG A 1 179 ? 14.621 -22.683 -18.614 1.00 80.75 179 ARG A O 1
ATOM 1400 N N . ALA A 1 180 ? 16.336 -23.984 -17.958 1.00 76.06 180 ALA A N 1
ATOM 1401 C CA . ALA A 1 180 ? 15.515 -24.943 -17.224 1.00 76.06 180 ALA A CA 1
ATOM 1402 C C . ALA A 1 180 ? 14.806 -24.301 -16.018 1.00 76.06 180 ALA A C 1
ATOM 1404 O O . ALA A 1 180 ? 13.603 -24.492 -15.844 1.00 76.06 180 ALA A O 1
ATOM 1405 N N . GLU A 1 181 ? 15.516 -23.505 -15.215 1.00 80.25 181 GLU A N 1
ATOM 1406 C CA . GLU A 1 181 ? 14.935 -22.822 -14.052 1.00 80.25 181 GLU A CA 1
ATOM 1407 C C . GLU A 1 181 ? 14.074 -21.618 -14.450 1.00 80.25 181 GLU A C 1
ATOM 1409 O O . GLU A 1 181 ? 13.014 -21.410 -13.861 1.00 80.25 181 GLU A O 1
ATOM 1414 N N . LEU A 1 182 ? 14.452 -20.861 -15.488 1.00 77.75 182 LEU A N 1
ATOM 1415 C CA . LEU A 1 182 ? 13.608 -19.781 -16.007 1.00 77.75 182 LEU A CA 1
ATOM 1416 C C . LEU A 1 182 ? 12.254 -20.310 -16.510 1.00 77.75 182 LEU A C 1
ATOM 1418 O O . LEU A 1 182 ? 11.225 -19.700 -16.236 1.00 77.75 182 LEU A O 1
ATOM 1422 N N . ALA A 1 183 ? 12.233 -21.470 -17.176 1.00 74.19 183 ALA A N 1
ATOM 1423 C CA . ALA A 1 183 ? 10.997 -22.107 -17.633 1.00 74.19 183 ALA A CA 1
ATOM 1424 C C . ALA A 1 183 ? 10.094 -22.607 -16.486 1.00 74.19 183 ALA A C 1
ATOM 1426 O O . ALA A 1 183 ? 8.884 -22.715 -16.677 1.00 74.19 183 ALA A O 1
ATOM 1427 N N . GLN A 1 184 ? 10.652 -22.891 -15.302 1.00 74.12 184 GLN A N 1
ATOM 1428 C CA . GLN A 1 184 ? 9.869 -23.189 -14.094 1.00 74.12 184 GLN A CA 1
ATOM 1429 C C . GLN A 1 184 ? 9.307 -21.915 -13.446 1.00 74.12 184 GLN A C 1
ATOM 1431 O O . GLN A 1 184 ? 8.210 -21.941 -12.895 1.00 74.12 184 GLN A O 1
ATOM 1436 N N . LEU A 1 185 ? 10.042 -20.801 -13.521 1.00 68.81 185 LEU A N 1
ATOM 1437 C CA . LEU A 1 185 ? 9.631 -19.504 -12.970 1.00 68.81 185 LEU A CA 1
ATOM 1438 C C . LEU A 1 185 ? 8.609 -18.765 -13.849 1.00 68.81 185 LEU A C 1
ATOM 1440 O O . LEU A 1 185 ? 7.829 -17.973 -13.327 1.00 68.81 185 LEU A O 1
ATOM 1444 N N . LEU A 1 186 ? 8.612 -19.016 -15.162 1.00 63.44 186 LEU A N 1
ATOM 1445 C CA . LEU A 1 186 ? 7.731 -18.384 -16.149 1.00 63.44 186 LEU A CA 1
ATOM 1446 C C . LEU A 1 186 ? 6.923 -19.445 -16.922 1.00 63.44 186 LEU A C 1
ATOM 1448 O O . LEU A 1 186 ? 7.227 -19.733 -18.086 1.00 63.44 186 LEU A O 1
ATOM 1452 N N . PRO A 1 187 ? 5.888 -20.051 -16.307 1.00 44.94 187 PRO A N 1
ATOM 1453 C CA . PRO A 1 187 ? 4.987 -20.947 -17.022 1.00 44.94 187 PRO A CA 1
ATOM 1454 C C . PRO A 1 187 ? 4.299 -20.220 -18.191 1.00 44.94 187 PRO A C 1
ATOM 1456 O O . PRO A 1 187 ? 3.941 -19.043 -18.113 1.00 44.94 187 PRO A O 1
ATOM 1459 N N . ARG A 1 188 ? 4.125 -20.937 -19.309 1.00 39.03 188 ARG A N 1
ATOM 1460 C CA . ARG A 1 188 ? 3.641 -20.383 -20.586 1.00 39.03 188 ARG A CA 1
ATOM 1461 C C . ARG A 1 188 ? 2.289 -19.671 -20.433 1.00 39.03 188 ARG A C 1
ATOM 1463 O O . ARG A 1 188 ? 1.288 -20.333 -20.176 1.00 39.03 188 ARG A O 1
ATOM 1470 N N . GLY A 1 189 ? 2.248 -18.367 -20.720 1.00 40.75 189 GLY A N 1
ATOM 1471 C CA . GLY A 1 189 ? 0.996 -17.624 -20.940 1.00 40.75 189 GLY A CA 1
ATOM 1472 C C . GLY A 1 189 ? 0.868 -16.261 -20.252 1.00 40.75 189 GLY A C 1
ATOM 1473 O O . GLY A 1 189 ? -0.092 -15.551 -20.536 1.00 40.75 189 GLY A O 1
ATOM 1474 N N . ALA A 1 190 ? 1.804 -15.867 -19.384 1.00 38.34 190 ALA A N 1
ATOM 1475 C CA . ALA A 1 190 ? 1.714 -14.606 -18.645 1.00 38.34 190 ALA A CA 1
ATOM 1476 C C . ALA A 1 190 ? 1.918 -13.364 -19.543 1.00 38.34 190 ALA A C 1
ATOM 1478 O O . ALA A 1 190 ? 3.042 -12.920 -19.762 1.00 38.34 190 ALA A O 1
ATOM 1479 N N . ARG A 1 191 ? 0.822 -12.772 -20.038 1.00 36.12 191 ARG A N 1
ATOM 1480 C CA . ARG A 1 191 ? 0.797 -11.375 -20.504 1.00 36.12 191 ARG A CA 1
ATOM 1481 C C . ARG A 1 191 ? 0.391 -10.453 -19.350 1.00 36.12 191 ARG A C 1
ATOM 1483 O O . ARG A 1 191 ? -0.571 -10.743 -18.651 1.00 36.12 191 ARG A O 1
ATOM 1490 N N . ALA A 1 192 ? 1.162 -9.376 -19.192 1.00 39.97 192 ALA A N 1
ATOM 1491 C CA . ALA A 1 192 ? 0.913 -8.141 -18.439 1.00 39.97 192 ALA A CA 1
ATOM 1492 C C . ALA A 1 192 ? -0.182 -8.147 -17.348 1.00 39.97 192 ALA A C 1
ATOM 1494 O O . ALA A 1 192 ? -1.360 -7.991 -17.654 1.00 39.97 192 ALA A O 1
ATOM 1495 N N . VAL A 1 193 ? 0.210 -8.130 -16.061 1.00 36.28 193 VAL A N 1
ATOM 1496 C CA . VAL A 1 193 ? -0.680 -7.604 -15.008 1.00 36.28 193 VAL A CA 1
ATOM 1497 C C . VAL A 1 193 ? 0.059 -6.899 -13.859 1.00 36.28 193 VAL A C 1
ATOM 1499 O O . VAL A 1 193 ? 0.753 -7.528 -13.065 1.00 36.28 193 VAL A O 1
ATOM 1502 N N . MET A 1 194 ? -0.152 -5.583 -13.722 1.00 32.41 194 MET A N 1
ATOM 1503 C CA . MET A 1 194 ? 0.270 -4.778 -12.553 1.00 32.41 194 MET A CA 1
ATOM 1504 C C . MET A 1 194 ? -0.900 -4.097 -11.814 1.00 32.41 194 MET A C 1
ATOM 1506 O O . MET A 1 194 ? -0.710 -3.599 -10.705 1.00 32.41 194 MET A O 1
ATOM 1510 N N . ALA A 1 195 ? -2.118 -4.115 -12.374 1.00 31.36 195 ALA A N 1
ATOM 1511 C CA . ALA A 1 195 ? -3.322 -3.557 -11.742 1.00 31.36 195 ALA A CA 1
ATOM 1512 C C . ALA A 1 195 ? -4.219 -4.623 -11.075 1.00 31.36 195 ALA A C 1
ATOM 1514 O O . ALA A 1 195 ? -4.740 -4.391 -9.984 1.00 31.36 195 ALA A O 1
ATOM 1515 N N . ALA A 1 196 ? -4.348 -5.805 -11.684 1.00 33.44 196 ALA A N 1
ATOM 1516 C CA . ALA A 1 196 ? -5.122 -6.934 -11.168 1.00 33.44 196 ALA A CA 1
ATOM 1517 C C . ALA A 1 196 ? -4.206 -8.107 -10.784 1.00 33.44 196 ALA A C 1
ATOM 1519 O O . ALA A 1 196 ? -4.012 -9.045 -11.551 1.00 33.44 196 ALA A O 1
ATOM 1520 N N . ARG A 1 197 ? -3.647 -8.090 -9.568 1.00 33.25 197 ARG A N 1
ATOM 1521 C CA . ARG A 1 197 ? -3.053 -9.313 -9.012 1.00 33.25 197 ARG A CA 1
ATOM 1522 C C . ARG A 1 197 ? -4.154 -10.338 -8.746 1.00 33.25 197 ARG A C 1
ATOM 1524 O O . ARG A 1 197 ? -4.734 -10.361 -7.665 1.00 33.25 197 ARG A O 1
ATOM 1531 N N . ILE A 1 198 ? -4.414 -11.184 -9.735 1.00 34.38 198 ILE A N 1
ATOM 1532 C CA . ILE A 1 198 ? -4.934 -12.526 -9.500 1.00 34.38 198 ILE A CA 1
ATOM 1533 C C . ILE A 1 198 ? -3.697 -13.370 -9.187 1.00 34.38 198 ILE A C 1
ATOM 1535 O O . ILE A 1 198 ? -3.098 -13.979 -10.072 1.00 34.38 198 ILE A O 1
ATOM 1539 N N . GLU A 1 199 ? -3.245 -13.305 -7.932 1.00 31.33 199 GLU A N 1
ATOM 1540 C CA . GLU A 1 199 ? -2.340 -14.337 -7.420 1.00 31.33 199 GLU A CA 1
ATOM 1541 C C . GLU A 1 199 ? -3.118 -15.673 -7.421 1.00 31.33 199 GLU A C 1
ATOM 1543 O O . GLU A 1 199 ? -4.348 -15.653 -7.287 1.00 31.33 199 GLU A O 1
ATOM 1548 N N . PRO A 1 200 ? -2.464 -16.833 -7.617 1.00 29.61 200 PRO A N 1
ATOM 1549 C CA . PRO A 1 200 ? -3.140 -18.113 -7.433 1.00 29.61 200 PRO A CA 1
ATOM 1550 C C . PRO A 1 200 ? -3.698 -18.199 -6.004 1.00 29.61 200 PRO A C 1
ATOM 1552 O O . PRO A 1 200 ? -3.121 -17.649 -5.066 1.00 29.61 200 PRO A O 1
ATOM 1555 N N . ASP A 1 201 ? -4.838 -18.875 -5.851 1.00 35.50 201 ASP A N 1
ATOM 1556 C CA . ASP A 1 201 ? -5.698 -18.822 -4.653 1.00 35.50 201 ASP A CA 1
ATOM 1557 C C . ASP A 1 201 ? -5.050 -19.425 -3.375 1.00 35.50 201 ASP A C 1
ATOM 1559 O O . ASP A 1 201 ? -5.621 -19.390 -2.281 1.00 35.50 201 ASP A O 1
ATOM 1563 N N . ASP A 1 202 ? -3.836 -19.967 -3.510 1.00 34.97 202 ASP A N 1
ATOM 1564 C CA . ASP A 1 202 ? -2.980 -20.532 -2.469 1.00 34.97 202 ASP A CA 1
ATOM 1565 C C . ASP A 1 202 ? -1.868 -19.583 -1.969 1.00 34.97 202 ASP A C 1
ATOM 1567 O O . ASP A 1 202 ? -1.318 -19.820 -0.882 1.00 34.97 202 ASP A O 1
ATOM 1571 N N . SER A 1 203 ? -1.565 -18.509 -2.713 1.00 41.19 203 SER A N 1
ATOM 1572 C CA . SER A 1 203 ? -0.590 -17.473 -2.352 1.00 41.19 203 SER A CA 1
ATOM 1573 C C . SER A 1 203 ? -1.132 -16.596 -1.227 1.00 41.19 203 SER A C 1
ATOM 1575 O O . SER A 1 203 ? -2.056 -15.807 -1.411 1.00 41.19 203 SER A O 1
ATOM 1577 N N . LEU A 1 204 ? -0.538 -16.710 -0.040 1.00 57.03 204 LEU A N 1
ATOM 1578 C CA . LEU A 1 204 ? -0.926 -15.888 1.103 1.00 57.03 204 LEU A CA 1
ATOM 1579 C C . LEU A 1 204 ? -0.390 -14.458 0.966 1.00 57.03 204 LEU A C 1
ATOM 1581 O O . LEU A 1 204 ? 0.810 -14.239 0.759 1.00 57.03 204 LEU A O 1
ATOM 1585 N N . ASP A 1 205 ? -1.271 -13.482 1.172 1.00 65.69 205 ASP A N 1
ATOM 1586 C CA . ASP A 1 205 ? -0.949 -12.057 1.278 1.00 65.69 205 ASP A CA 1
ATOM 1587 C C . ASP A 1 205 ? -0.338 -11.702 2.646 1.00 65.69 205 ASP A C 1
ATOM 1589 O O . ASP A 1 205 ? -0.803 -10.809 3.351 1.00 65.69 205 ASP A O 1
ATOM 1593 N N . PHE A 1 206 ? 0.740 -12.383 3.042 1.00 78.12 206 PHE A N 1
ATOM 1594 C CA . PHE A 1 206 ? 1.436 -12.041 4.280 1.00 78.12 206 PHE A CA 1
ATOM 1595 C C . PHE A 1 206 ? 2.345 -10.816 4.087 1.00 78.12 206 PHE A C 1
ATOM 1597 O O . PHE A 1 206 ? 3.459 -10.916 3.562 1.00 78.12 206 PHE A O 1
ATOM 1604 N N . PHE A 1 207 ? 1.859 -9.652 4.521 1.00 85.25 207 PHE A N 1
ATOM 1605 C CA . PHE A 1 207 ? 2.591 -8.384 4.524 1.00 85.25 207 PHE A CA 1
ATOM 1606 C C . PHE A 1 207 ? 2.556 -7.755 5.929 1.00 85.25 207 PHE A C 1
ATOM 1608 O O . PHE A 1 207 ? 1.599 -7.052 6.264 1.00 85.25 207 PHE A O 1
ATOM 1615 N N . PRO A 1 208 ? 3.588 -7.995 6.757 1.00 88.75 208 PRO A N 1
ATOM 1616 C CA . PRO A 1 208 ? 3.745 -7.358 8.060 1.00 88.75 208 PRO A CA 1
ATOM 1617 C C . PRO A 1 208 ? 3.587 -5.838 8.032 1.00 88.75 208 PRO A C 1
ATOM 1619 O O . PRO A 1 208 ? 4.271 -5.140 7.282 1.00 88.75 208 PRO A O 1
ATOM 1622 N N . THR A 1 209 ? 2.696 -5.324 8.880 1.00 94.12 209 THR A N 1
ATOM 1623 C CA . THR A 1 209 ? 2.487 -3.879 9.041 1.00 94.12 209 THR A CA 1
ATOM 1624 C C . THR A 1 209 ? 3.538 -3.319 10.005 1.00 94.12 209 THR A C 1
ATOM 1626 O O . THR A 1 209 ? 3.662 -3.849 11.109 1.00 94.12 209 THR A O 1
ATOM 1629 N N . PRO A 1 210 ? 4.292 -2.262 9.642 1.00 94.38 210 PRO A N 1
ATOM 1630 C CA . PRO A 1 210 ? 5.256 -1.633 10.543 1.00 94.38 210 PRO A CA 1
ATOM 1631 C C . PRO A 1 210 ? 4.608 -1.172 11.861 1.00 94.38 210 PRO A C 1
ATOM 1633 O O . PRO A 1 210 ? 3.578 -0.491 11.803 1.00 94.38 210 PRO A O 1
ATOM 1636 N N . PRO A 1 211 ? 5.208 -1.446 13.039 1.00 96.19 211 PRO A N 1
ATOM 1637 C CA . PRO A 1 211 ? 4.586 -1.161 14.335 1.00 96.19 211 PRO A CA 1
ATOM 1638 C C . PRO A 1 211 ? 4.116 0.290 14.505 1.00 96.19 211 PRO A C 1
ATOM 1640 O O . PRO A 1 211 ? 3.000 0.554 14.959 1.00 96.19 211 PRO A O 1
ATOM 1643 N N . TRP A 1 212 ? 4.930 1.247 14.050 1.00 97.12 212 TRP A N 1
ATOM 1644 C CA . TRP A 1 212 ? 4.628 2.677 14.118 1.00 97.12 212 TRP A CA 1
ATOM 1645 C C . TRP A 1 212 ? 3.353 3.079 13.355 1.00 97.12 212 TRP A C 1
ATOM 1647 O O . TRP A 1 212 ? 2.701 4.052 13.737 1.00 97.12 212 TRP A O 1
ATOM 1657 N N . ALA A 1 213 ? 2.962 2.341 12.308 1.00 97.81 213 ALA A N 1
ATOM 1658 C CA . ALA A 1 213 ? 1.762 2.629 11.520 1.00 97.81 213 ALA A CA 1
ATOM 1659 C C . ALA A 1 213 ? 0.475 2.234 12.267 1.00 97.81 213 ALA A C 1
ATOM 1661 O O . ALA A 1 213 ? -0.544 2.920 12.146 1.00 97.81 213 ALA A O 1
ATOM 1662 N N . THR A 1 214 ? 0.541 1.188 13.097 1.00 98.44 214 THR A N 1
ATOM 1663 C CA . THR A 1 214 ? -0.518 0.818 14.048 1.00 98.44 214 THR A CA 1
ATOM 1664 C C . THR A 1 214 ? -0.559 1.789 15.229 1.00 98.44 214 THR A C 1
ATOM 1666 O O . THR A 1 214 ? -1.637 2.239 15.609 1.00 98.44 214 THR A O 1
ATOM 1669 N N . ARG A 1 215 ? 0.592 2.235 15.757 1.00 98.25 215 ARG A N 1
ATOM 1670 C CA . ARG A 1 215 ? 0.611 3.302 16.782 1.00 98.25 215 ARG A CA 1
ATOM 1671 C C . ARG A 1 215 ? 0.021 4.617 16.262 1.00 98.25 215 ARG A C 1
ATOM 1673 O O . ARG A 1 215 ? -0.693 5.297 16.990 1.00 98.25 215 ARG A O 1
ATOM 1680 N N . ALA A 1 216 ? 0.227 4.951 14.986 1.00 98.38 216 ALA A N 1
ATOM 1681 C CA . ALA A 1 216 ? -0.402 6.116 14.358 1.00 98.38 216 ALA A CA 1
ATOM 1682 C C . ALA A 1 216 ? -1.942 6.009 14.281 1.00 98.38 216 ALA A C 1
ATOM 1684 O O . ALA A 1 216 ? -2.623 7.024 14.437 1.00 98.38 216 ALA A O 1
ATOM 1685 N N . LEU A 1 217 ? -2.509 4.803 14.111 1.00 98.62 217 LEU A N 1
ATOM 1686 C CA . LEU A 1 217 ? -3.957 4.586 14.257 1.00 98.62 217 LEU A CA 1
ATOM 1687 C C . LEU A 1 217 ? -4.410 4.950 15.678 1.00 98.62 217 LEU A C 1
ATOM 1689 O O . LEU A 1 217 ? -5.294 5.790 15.841 1.00 98.62 217 LEU A O 1
ATOM 1693 N N . MET A 1 218 ? -3.771 4.356 16.690 1.00 98.31 218 MET A N 1
ATOM 1694 C CA . MET A 1 218 ? -4.178 4.490 18.094 1.00 98.31 218 MET A CA 1
ATOM 1695 C C . MET A 1 218 ? -3.979 5.902 18.660 1.00 98.31 218 MET A C 1
ATOM 1697 O O . MET A 1 218 ? -4.788 6.358 19.463 1.00 98.31 218 MET A O 1
ATOM 1701 N N . GLU A 1 219 ? -2.931 6.612 18.241 1.00 97.62 219 GLU A N 1
ATOM 1702 C CA . GLU A 1 219 ? -2.534 7.899 18.833 1.00 97.62 219 GLU A CA 1
ATOM 1703 C C . GLU A 1 219 ? -2.945 9.135 18.024 1.00 97.62 219 GLU A C 1
ATOM 1705 O O . GLU A 1 219 ? -2.922 10.242 18.560 1.00 97.62 219 GLU A O 1
ATOM 1710 N N . VAL A 1 220 ? -3.297 8.980 16.743 1.00 97.94 220 VAL A N 1
ATOM 1711 C CA . VAL A 1 220 ? -3.659 10.112 15.868 1.00 97.94 220 VAL A CA 1
ATOM 1712 C C . VAL A 1 220 ? -5.042 9.923 15.261 1.00 97.94 220 VAL A C 1
ATOM 1714 O O . VAL A 1 220 ? -5.901 10.789 15.415 1.00 97.94 220 VAL A O 1
ATOM 1717 N N . VAL A 1 221 ? -5.285 8.790 14.600 1.00 98.50 221 VAL A N 1
ATOM 1718 C CA . VAL A 1 221 ? -6.515 8.575 13.820 1.00 98.50 221 VAL A CA 1
ATOM 1719 C C . VAL A 1 221 ? -7.735 8.364 14.725 1.00 98.50 221 VAL A C 1
ATOM 1721 O O . VAL A 1 221 ? -8.747 9.041 14.548 1.00 98.50 221 VAL A O 1
ATOM 1724 N N . LEU A 1 222 ? -7.649 7.483 15.728 1.00 98.12 222 LEU A N 1
ATOM 1725 C CA . LEU A 1 222 ? -8.754 7.248 16.667 1.00 98.12 222 LEU A CA 1
ATOM 1726 C C . LEU A 1 222 ? -9.056 8.482 17.549 1.00 98.12 222 LEU A C 1
ATOM 1728 O O . LEU A 1 222 ? -10.227 8.865 17.633 1.00 98.12 222 LEU A O 1
ATOM 1732 N N . PRO A 1 223 ? -8.062 9.204 18.110 1.00 97.50 223 PRO A N 1
ATOM 1733 C CA . PRO A 1 223 ? -8.314 10.453 18.829 1.00 97.50 223 PRO A CA 1
ATOM 1734 C C . PRO A 1 223 ? -8.920 11.566 17.965 1.00 97.50 223 PRO A C 1
ATOM 1736 O O . PRO A 1 223 ? -9.699 12.362 18.493 1.00 97.50 223 PRO A O 1
ATOM 1739 N N . HIS A 1 224 ? -8.610 11.621 16.661 1.00 97.44 224 HIS A N 1
ATOM 1740 C CA . HIS A 1 224 ? -9.241 12.551 15.712 1.00 97.44 224 HIS A CA 1
ATOM 1741 C C . HIS A 1 224 ? -10.733 12.241 15.502 1.00 97.44 224 HIS A C 1
ATOM 1743 O O . HIS A 1 224 ? -11.543 13.157 15.402 1.00 97.44 224 HIS A O 1
ATOM 1749 N N . LEU A 1 225 ? -11.112 10.959 15.532 1.00 96.88 225 LEU A N 1
ATOM 1750 C CA . LEU A 1 225 ? -12.507 10.495 15.532 1.00 96.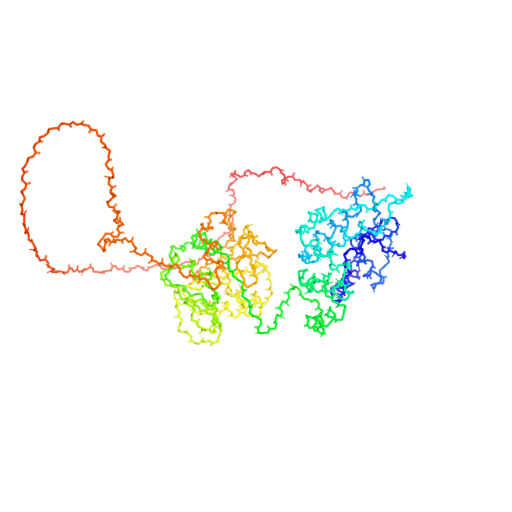88 225 LEU A CA 1
ATOM 1751 C C . LEU A 1 225 ? -13.222 10.669 16.886 1.00 96.88 225 LEU A C 1
ATOM 1753 O O . LEU A 1 225 ? -14.374 10.267 17.031 1.00 96.88 225 LEU A O 1
ATOM 1757 N N . GLY A 1 226 ? -12.553 11.223 17.903 1.00 95.56 226 GLY A N 1
ATOM 1758 C CA . GLY A 1 226 ? -13.086 11.321 19.264 1.00 95.56 226 GLY A CA 1
ATOM 1759 C C . GLY A 1 226 ? -13.100 9.995 20.035 1.00 95.56 226 GLY A C 1
ATOM 1760 O O . GLY A 1 226 ? -13.546 9.967 21.182 1.00 95.56 226 GLY A O 1
ATOM 1761 N N . VAL A 1 227 ? -12.575 8.908 19.460 1.00 95.38 227 VAL A N 1
ATOM 1762 C CA . VAL A 1 227 ? -12.466 7.598 20.115 1.00 95.38 227 VAL A CA 1
ATOM 1763 C C . VAL A 1 227 ? -11.343 7.668 21.151 1.00 95.38 227 VAL A C 1
ATOM 1765 O O . VAL A 1 227 ? -10.164 7.757 20.813 1.00 95.38 227 VAL A O 1
ATOM 1768 N N . ARG A 1 228 ? -11.717 7.685 22.437 1.00 87.62 228 ARG A N 1
ATOM 1769 C CA . ARG A 1 228 ? -10.777 7.827 23.568 1.00 87.62 228 ARG A CA 1
ATOM 1770 C C . ARG A 1 228 ? -10.290 6.507 24.151 1.00 87.62 228 ARG A C 1
ATOM 1772 O O . ARG A 1 228 ? -9.214 6.477 24.736 1.00 87.62 228 ARG A O 1
ATOM 1779 N N . GLN A 1 229 ? -11.085 5.449 24.037 1.00 90.00 229 GLN A N 1
ATOM 1780 C CA . GLN A 1 229 ? -10.777 4.120 24.557 1.00 90.00 229 GLN A CA 1
ATOM 1781 C C . GLN A 1 229 ? -11.372 3.065 23.629 1.00 90.00 229 GLN A C 1
ATOM 1783 O O . GLN A 1 229 ? -12.491 3.225 23.143 1.00 90.00 229 GLN A O 1
ATOM 1788 N N . VAL A 1 230 ? -10.638 1.972 23.441 1.00 93.94 230 VAL A N 1
ATOM 1789 C CA . VAL A 1 230 ? -11.108 0.753 22.781 1.00 93.94 230 VAL A CA 1
ATOM 1790 C C . VAL A 1 230 ? -10.918 -0.382 23.782 1.00 93.94 230 VAL A C 1
ATOM 1792 O O . VAL A 1 230 ? -9.835 -0.532 24.342 1.00 93.94 230 VAL A O 1
ATOM 1795 N N . ARG A 1 231 ? -11.984 -1.138 24.069 1.00 93.06 231 ARG A N 1
ATOM 1796 C CA . ARG A 1 231 ? -11.958 -2.203 25.090 1.00 93.06 231 ARG A CA 1
ATOM 1797 C C . ARG A 1 231 ? -11.568 -3.560 24.518 1.00 93.06 231 ARG A C 1
ATOM 1799 O O . ARG A 1 231 ? -10.800 -4.273 25.149 1.00 93.06 231 ARG A O 1
ATOM 1806 N N . GLN A 1 232 ? -12.095 -3.882 23.342 1.00 94.88 232 GLN A N 1
ATOM 1807 C CA . GLN A 1 232 ? -11.904 -5.159 22.673 1.00 94.88 232 GLN A CA 1
ATOM 1808 C C . GLN A 1 232 ? -11.599 -4.921 21.196 1.00 94.88 232 GLN A C 1
ATOM 1810 O O . GLN A 1 232 ? -12.321 -4.170 20.538 1.00 94.88 232 GLN A O 1
ATOM 1815 N N . VAL A 1 233 ? -10.556 -5.575 20.683 1.00 96.69 233 VAL A N 1
ATOM 1816 C CA . VAL A 1 233 ? -10.238 -5.643 19.253 1.00 96.69 233 VAL A CA 1
ATOM 1817 C C . VAL A 1 233 ? -10.083 -7.098 18.827 1.00 96.69 233 VAL A C 1
ATOM 1819 O O . VAL A 1 233 ? -9.430 -7.887 19.508 1.00 96.69 233 VAL A O 1
ATOM 1822 N N . TRP A 1 234 ? -10.613 -7.426 17.653 1.00 96.19 234 TRP A N 1
ATOM 1823 C CA . TRP A 1 234 ? -10.214 -8.599 16.890 1.00 96.19 234 TRP A CA 1
ATOM 1824 C C . TRP A 1 234 ? -9.306 -8.172 15.725 1.00 96.19 234 TRP A C 1
ATOM 1826 O O . TRP A 1 234 ? -9.691 -7.338 14.902 1.00 96.19 234 TRP A O 1
ATOM 1836 N N . GLU A 1 235 ? -8.107 -8.752 15.642 1.00 96.56 235 GLU A N 1
ATOM 1837 C CA . GLU A 1 235 ? -7.307 -8.800 14.414 1.00 96.56 235 GLU A CA 1
ATOM 1838 C C . GLU A 1 235 ? -7.520 -10.164 13.720 1.00 96.56 235 GLU A C 1
ATOM 1840 O O . GLU A 1 235 ? -6.896 -11.148 14.119 1.00 96.56 235 GLU A O 1
ATOM 1845 N N . PRO A 1 236 ? -8.392 -10.252 12.699 1.00 94.81 236 PRO A N 1
ATOM 1846 C CA . PRO A 1 236 ? -8.730 -11.515 12.032 1.00 94.81 236 PRO A CA 1
ATOM 1847 C C . PRO A 1 236 ? -7.796 -11.980 10.892 1.00 94.81 236 PRO A C 1
ATOM 1849 O O . PRO A 1 236 ? -8.102 -12.973 10.232 1.00 94.81 236 PRO A O 1
ATOM 1852 N N . ALA A 1 237 ? -6.696 -11.272 10.627 1.00 93.62 237 ALA A N 1
ATOM 1853 C CA . ALA A 1 237 ? -5.659 -11.668 9.665 1.00 93.62 237 ALA A CA 1
ATOM 1854 C C . ALA A 1 237 ? -4.266 -11.322 10.222 1.00 93.62 237 ALA A C 1
ATOM 1856 O O . ALA A 1 237 ? -3.551 -10.476 9.684 1.00 93.62 237 ALA A O 1
ATOM 1857 N N . CYS A 1 238 ? -3.931 -11.887 11.387 1.00 92.44 238 CYS A N 1
ATOM 1858 C CA . CYS A 1 238 ? -2.811 -11.402 12.191 1.00 92.44 238 CYS A CA 1
ATOM 1859 C C . CYS A 1 238 ? -1.416 -11.792 11.694 1.00 92.44 238 CYS A C 1
ATOM 1861 O O . CYS A 1 238 ? -0.428 -11.171 12.103 1.00 92.44 238 CYS A O 1
ATOM 1863 N N . GLY A 1 239 ? -1.294 -12.824 10.854 1.00 91.31 239 GLY A N 1
ATOM 1864 C CA . GLY A 1 239 ? -0.008 -13.423 10.505 1.00 91.31 239 GLY A CA 1
ATOM 1865 C C . GLY A 1 239 ? 0.852 -13.689 11.749 1.00 91.31 239 GLY A C 1
ATOM 1866 O O . GLY A 1 239 ? 0.391 -14.268 12.734 1.00 91.31 239 GLY A O 1
ATOM 1867 N N . GLU A 1 240 ? 2.093 -13.197 11.737 1.00 90.81 240 GLU A N 1
ATOM 1868 C CA . GLU A 1 240 ? 3.021 -13.267 12.879 1.00 90.81 240 GLU A CA 1
ATOM 1869 C C . GLU A 1 240 ? 2.702 -12.303 14.052 1.00 90.81 240 GLU A C 1
ATOM 1871 O O . GLU A 1 240 ? 3.498 -12.224 14.982 1.00 90.81 240 GLU A O 1
ATOM 1876 N N . GLY A 1 241 ? 1.584 -11.564 14.042 1.00 92.25 241 GLY A N 1
ATOM 1877 C CA . GLY A 1 241 ? 1.116 -10.746 15.178 1.00 92.25 241 GLY A CA 1
ATOM 1878 C C . GLY A 1 241 ? 1.545 -9.273 15.182 1.00 92.25 241 GLY A C 1
ATOM 1879 O O . GLY A 1 241 ? 1.544 -8.632 16.232 1.00 92.25 241 GLY A O 1
ATOM 1880 N N . HIS A 1 242 ? 1.928 -8.720 14.027 1.00 94.44 242 HIS A N 1
ATOM 1881 C CA . HIS A 1 242 ? 2.532 -7.382 13.933 1.00 94.44 242 HIS A CA 1
ATOM 1882 C C . HIS A 1 242 ? 1.585 -6.225 14.303 1.00 94.44 242 HIS A C 1
ATOM 1884 O O . HIS A 1 242 ? 2.051 -5.219 14.837 1.00 94.44 242 HIS A O 1
ATOM 1890 N N . ILE A 1 243 ? 0.275 -6.340 14.049 1.00 96.75 243 ILE A N 1
ATOM 1891 C CA . ILE A 1 243 ? -0.705 -5.352 14.528 1.00 96.75 243 ILE A CA 1
ATOM 1892 C C . ILE A 1 243 ? -1.169 -5.748 15.939 1.00 96.75 243 ILE A C 1
ATOM 1894 O O . ILE A 1 243 ? -1.145 -4.892 16.818 1.00 96.75 243 ILE A O 1
ATOM 1898 N N . ALA A 1 244 ? -1.499 -7.020 16.205 1.00 95.69 244 ALA A N 1
ATOM 1899 C CA . ALA A 1 244 ? -1.954 -7.505 17.515 1.00 95.69 244 ALA A CA 1
ATOM 1900 C C . ALA A 1 244 ? -1.022 -7.166 18.690 1.00 95.69 244 ALA A C 1
ATOM 1902 O O . ALA A 1 244 ? -1.509 -6.681 19.712 1.00 95.69 244 ALA A O 1
ATOM 1903 N N . GLU A 1 245 ? 0.296 -7.380 18.584 1.00 94.94 245 GLU A N 1
ATOM 1904 C CA . GLU A 1 245 ? 1.214 -7.021 19.680 1.00 94.94 245 GLU A CA 1
ATOM 1905 C C . GLU A 1 245 ? 1.260 -5.507 19.922 1.00 94.94 245 GLU A C 1
ATOM 1907 O O . GLU A 1 245 ? 1.353 -5.088 21.072 1.00 94.94 245 GLU A O 1
ATOM 1912 N N . VAL A 1 246 ? 1.112 -4.678 18.880 1.00 96.81 246 VAL A N 1
ATOM 1913 C CA . VAL A 1 246 ? 1.014 -3.219 19.050 1.00 96.81 246 VAL A CA 1
ATOM 1914 C C . VAL A 1 246 ? -0.336 -2.818 19.639 1.00 96.81 246 VAL A C 1
ATOM 1916 O O . VAL A 1 246 ? -0.385 -1.966 20.517 1.00 96.81 246 VAL A O 1
ATOM 1919 N N . LEU A 1 247 ? -1.441 -3.441 19.220 1.00 97.25 247 LEU A N 1
ATOM 1920 C CA . LEU A 1 247 ? -2.769 -3.184 19.786 1.00 97.25 247 LEU A CA 1
ATOM 1921 C C . LEU A 1 247 ? -2.815 -3.484 21.288 1.00 97.25 247 LEU A C 1
ATOM 1923 O O . LEU A 1 247 ? -3.433 -2.728 22.033 1.00 97.25 247 LEU A O 1
ATOM 1927 N N . ARG A 1 248 ? -2.109 -4.525 21.746 1.00 95.56 248 ARG A N 1
ATOM 1928 C CA . ARG A 1 248 ? -1.982 -4.889 23.172 1.00 95.56 248 ARG A CA 1
ATOM 1929 C C . ARG A 1 248 ? -1.273 -3.842 24.029 1.00 95.56 248 ARG A C 1
ATOM 1931 O O . ARG A 1 248 ? -1.362 -3.908 25.249 1.00 95.56 248 ARG A O 1
ATOM 1938 N N . GLU A 1 249 ? -0.606 -2.863 23.422 1.00 95.50 249 GLU A N 1
ATOM 1939 C CA . GLU A 1 249 ? -0.057 -1.706 24.136 1.00 95.50 249 GLU A CA 1
ATOM 1940 C C . GLU A 1 249 ? -1.148 -0.695 24.548 1.00 95.50 249 GLU A C 1
ATOM 1942 O O . GLU A 1 249 ? -0.906 0.128 25.427 1.00 95.50 249 GLU A O 1
ATOM 1947 N N . TYR A 1 250 ? -2.336 -0.748 23.926 1.00 96.88 250 TYR A N 1
ATOM 1948 C CA . TYR A 1 250 ? -3.419 0.238 24.090 1.00 96.88 250 TYR A CA 1
ATOM 1949 C C . TYR A 1 250 ? -4.781 -0.381 24.455 1.00 96.88 250 TYR A C 1
ATOM 1951 O O . TYR A 1 250 ? -5.645 0.318 24.985 1.00 96.88 250 TYR A O 1
ATOM 1959 N N . VAL A 1 251 ? -5.003 -1.661 24.141 1.00 95.94 251 VAL A N 1
ATOM 1960 C CA . VAL A 1 251 ? -6.297 -2.353 24.246 1.00 95.94 251 VAL A CA 1
ATOM 1961 C C . VAL A 1 251 ? -6.166 -3.558 25.187 1.00 95.94 251 VAL A C 1
ATOM 1963 O O . VAL A 1 251 ? -5.278 -4.386 24.973 1.00 95.94 251 VAL A O 1
ATOM 1966 N N . PRO A 1 252 ? -7.031 -3.696 26.213 1.00 93.06 252 PRO A N 1
ATOM 1967 C CA . PRO A 1 252 ? -6.898 -4.756 27.212 1.00 93.06 252 PRO A CA 1
ATOM 1968 C C . PRO A 1 252 ? -7.309 -6.142 26.695 1.00 93.06 252 PRO A C 1
ATOM 1970 O O . PRO A 1 252 ? -6.748 -7.137 27.148 1.00 93.06 252 PRO A O 1
ATOM 1973 N N . ASP A 1 253 ? -8.253 -6.222 25.750 1.00 93.31 253 ASP A N 1
ATOM 1974 C CA . ASP A 1 253 ? -8.667 -7.473 25.109 1.00 93.31 253 ASP A CA 1
ATOM 1975 C C . ASP A 1 253 ? -8.361 -7.444 23.601 1.00 93.31 253 ASP A C 1
ATOM 1977 O O . ASP A 1 253 ? -8.966 -6.687 22.839 1.00 93.31 253 ASP A O 1
ATOM 1981 N N . VAL A 1 254 ? -7.382 -8.247 23.170 1.00 94.50 254 VAL A N 1
ATOM 1982 C CA . VAL A 1 254 ? -6.955 -8.351 21.765 1.00 94.50 254 VAL A CA 1
ATOM 1983 C C . VAL A 1 254 ? -6.929 -9.811 21.339 1.00 94.50 254 VAL A C 1
ATOM 1985 O O . VAL A 1 254 ? -5.944 -10.534 21.564 1.00 94.50 254 VAL A O 1
ATOM 1988 N N . VAL A 1 255 ? -8.006 -10.211 20.669 1.00 93.19 255 VAL A N 1
ATOM 1989 C CA . VAL A 1 255 ? -8.121 -11.489 19.969 1.00 93.19 255 VAL A CA 1
ATOM 1990 C C . VAL A 1 255 ? -7.357 -11.377 18.652 1.00 93.19 255 VAL A C 1
ATOM 1992 O O . VAL A 1 255 ? -7.560 -10.436 17.889 1.00 93.19 255 VAL A O 1
ATOM 1995 N N . ALA A 1 256 ? -6.478 -12.335 18.375 1.00 93.62 256 ALA A N 1
ATOM 1996 C CA . ALA A 1 256 ? -5.720 -12.402 17.132 1.00 93.62 256 ALA A CA 1
ATOM 1997 C C . ALA A 1 256 ? -5.978 -13.757 16.470 1.00 93.62 256 ALA A C 1
ATOM 1999 O O . ALA A 1 256 ? -5.821 -14.800 17.109 1.00 93.62 256 ALA A O 1
ATOM 2000 N N . THR A 1 257 ? -6.398 -13.753 15.209 1.00 92.88 257 THR A N 1
ATOM 2001 C CA . THR A 1 257 ? -6.583 -14.975 14.425 1.00 92.88 257 THR A CA 1
ATOM 2002 C C . THR A 1 257 ? -6.069 -14.804 13.008 1.00 92.88 257 THR A C 1
ATOM 2004 O O . THR A 1 257 ? -5.950 -13.690 12.505 1.00 92.88 257 THR A O 1
ATOM 2007 N N . ASP A 1 258 ? -5.806 -15.922 12.347 1.00 90.06 258 ASP A N 1
ATOM 2008 C CA . ASP A 1 258 ? -5.493 -15.965 10.923 1.00 90.06 258 ASP A CA 1
ATOM 2009 C C . ASP A 1 258 ? -5.978 -17.301 10.336 1.00 90.06 258 ASP A C 1
ATOM 2011 O O . ASP A 1 258 ? -6.161 -18.279 11.062 1.00 90.06 258 ASP A O 1
ATOM 2015 N N . ILE A 1 259 ? -6.169 -17.368 9.019 1.00 87.00 259 ILE A N 1
ATOM 2016 C CA . ILE A 1 259 ? -6.569 -18.592 8.314 1.00 87.00 259 ILE A CA 1
ATOM 2017 C C . ILE A 1 259 ? -5.463 -19.663 8.325 1.00 87.00 259 ILE A C 1
ATOM 2019 O O . ILE A 1 259 ? -5.735 -20.835 8.060 1.00 87.00 259 ILE A O 1
ATOM 2023 N N . ARG A 1 260 ? -4.210 -19.300 8.643 1.00 80.94 260 ARG A N 1
ATOM 2024 C CA . ARG A 1 260 ? -3.118 -20.258 8.899 1.00 80.94 260 ARG A CA 1
ATOM 2025 C C . ARG A 1 260 ? -2.367 -19.942 10.192 1.00 80.94 260 ARG A C 1
ATOM 2027 O O . ARG A 1 260 ? -2.298 -18.802 10.628 1.00 80.94 260 ARG A O 1
ATOM 2034 N N . ASP A 1 261 ? -1.741 -20.962 10.772 1.00 83.44 261 ASP A N 1
ATOM 2035 C CA . ASP A 1 261 ? -0.792 -20.775 11.870 1.00 83.44 261 ASP A CA 1
ATOM 2036 C C . ASP A 1 261 ? 0.555 -20.256 11.328 1.00 83.44 261 ASP A C 1
ATOM 2038 O O . ASP A 1 261 ? 1.237 -20.944 10.567 1.00 83.44 261 ASP A O 1
ATOM 2042 N N . TYR A 1 262 ? 0.927 -19.035 11.721 1.00 80.06 262 TYR A N 1
ATOM 2043 C CA . TYR A 1 262 ? 2.227 -18.409 11.434 1.00 80.06 262 TYR A CA 1
ATOM 2044 C C . TYR A 1 262 ? 3.218 -18.537 12.612 1.00 80.06 262 TYR A C 1
ATOM 2046 O O . TYR A 1 262 ? 4.259 -17.887 12.628 1.00 80.06 262 TYR A O 1
ATOM 2054 N N . GLY A 1 263 ? 2.906 -19.347 13.629 1.00 78.81 263 GLY A N 1
ATOM 2055 C CA . GLY A 1 263 ? 3.735 -19.585 14.814 1.00 78.81 263 GLY A CA 1
ATOM 2056 C C . GLY A 1 263 ? 3.614 -18.524 15.914 1.00 78.81 263 GLY A C 1
ATOM 2057 O O . GLY A 1 263 ? 4.202 -18.678 16.990 1.00 78.81 263 GLY A O 1
ATOM 2058 N N . TYR A 1 264 ? 2.859 -17.447 15.687 1.00 82.25 264 TYR A N 1
ATOM 2059 C CA . TYR A 1 264 ? 2.594 -16.433 16.705 1.00 82.25 264 TYR A CA 1
ATOM 2060 C C . TYR A 1 264 ? 1.750 -17.035 17.838 1.00 82.25 264 TYR A C 1
ATOM 2062 O O . TYR A 1 264 ? 0.630 -17.498 17.649 1.00 82.25 264 TYR A O 1
ATOM 2070 N N . ARG A 1 265 ? 2.304 -17.039 19.059 1.00 71.06 265 ARG A N 1
ATOM 2071 C CA . ARG A 1 265 ? 1.797 -17.808 20.221 1.00 71.06 265 ARG A CA 1
ATOM 2072 C C . ARG A 1 265 ? 0.382 -17.454 20.698 1.00 71.06 265 ARG A C 1
ATOM 2074 O O . ARG A 1 265 ? -0.092 -18.045 21.666 1.00 71.06 265 ARG A O 1
ATOM 2081 N N . SER A 1 266 ? -0.257 -16.449 20.113 1.00 67.56 266 SER A N 1
ATOM 2082 C CA . SER A 1 266 ? -1.617 -16.027 20.454 1.00 67.56 266 SER A CA 1
ATOM 2083 C C . SER A 1 266 ? -2.552 -15.984 19.243 1.00 67.56 266 SER A C 1
ATOM 2085 O O . SER A 1 266 ? -3.623 -15.397 19.357 1.00 67.56 266 SER A O 1
ATOM 2087 N N . THR A 1 267 ? -2.163 -16.602 18.122 1.00 70.81 267 THR A N 1
ATOM 2088 C CA . THR A 1 267 ? -3.026 -16.839 16.960 1.00 70.81 267 THR A CA 1
ATOM 2089 C C . THR A 1 267 ? -4.020 -17.957 17.260 1.00 70.81 267 THR A C 1
ATOM 2091 O O . THR A 1 267 ? -3.625 -19.089 17.535 1.00 70.81 267 THR A O 1
ATOM 2094 N N . GLY A 1 268 ? -5.316 -17.674 17.148 1.00 82.12 268 GLY A N 1
ATOM 2095 C CA . GLY A 1 268 ? -6.301 -18.711 16.835 1.00 82.12 268 GLY A CA 1
ATOM 2096 C C . GLY A 1 268 ? -6.321 -18.971 15.326 1.00 82.12 268 GLY A C 1
ATOM 2097 O O . GLY A 1 268 ? -6.280 -18.023 14.546 1.00 82.12 268 GLY A O 1
ATOM 2098 N N . VAL A 1 269 ? -6.391 -20.229 14.892 1.00 85.31 269 VAL A N 1
ATOM 2099 C CA . VAL A 1 269 ? -6.588 -20.532 13.464 1.00 85.31 269 VAL A CA 1
ATOM 2100 C C . VAL A 1 269 ? -8.081 -20.439 13.152 1.00 85.31 269 VAL A C 1
ATOM 2102 O O . VAL A 1 269 ? -8.859 -21.210 13.712 1.00 85.31 269 VAL A O 1
ATOM 2105 N N . ALA A 1 270 ? -8.469 -19.491 12.299 1.00 85.38 270 ALA A N 1
ATOM 2106 C CA . ALA A 1 270 ? -9.852 -19.262 11.883 1.00 85.38 270 ALA A CA 1
ATOM 2107 C C . ALA A 1 270 ? -9.916 -18.636 10.479 1.00 85.38 270 ALA A C 1
ATOM 2109 O O . ALA A 1 270 ? -9.228 -17.653 10.197 1.00 85.38 270 ALA A O 1
ATOM 2110 N N . ASP A 1 271 ? -10.781 -19.157 9.609 1.00 87.88 271 ASP A N 1
ATOM 2111 C CA . ASP A 1 271 ? -11.144 -18.480 8.364 1.00 87.88 271 ASP A CA 1
ATOM 2112 C C . ASP A 1 271 ? -12.173 -17.393 8.681 1.00 87.88 271 ASP A C 1
ATOM 2114 O O . ASP A 1 271 ? -13.370 -17.657 8.819 1.00 87.88 271 ASP A O 1
ATOM 2118 N N . PHE A 1 272 ? -11.711 -16.143 8.763 1.00 91.00 272 PHE A N 1
ATOM 2119 C CA . PHE A 1 272 ? -12.583 -15.004 9.037 1.00 91.00 272 PHE A CA 1
ATOM 2120 C C . PHE A 1 272 ? -13.765 -14.887 8.069 1.00 91.00 272 PHE A C 1
ATOM 2122 O O . PHE A 1 272 ? -14.794 -14.358 8.468 1.00 91.00 272 PHE A O 1
ATOM 2129 N N . LEU A 1 273 ? -13.665 -15.351 6.818 1.00 87.12 273 LEU A N 1
ATOM 2130 C CA . LEU A 1 273 ? -14.764 -15.260 5.856 1.00 87.12 273 LEU A CA 1
ATOM 2131 C C . LEU A 1 273 ? -15.772 -16.405 6.001 1.00 87.12 273 LEU A C 1
ATOM 2133 O O . LEU A 1 273 ? -16.963 -16.165 5.783 1.00 87.12 273 LEU A O 1
ATOM 2137 N N . ALA A 1 274 ? -15.331 -17.603 6.397 1.00 80.81 274 ALA A N 1
ATOM 2138 C CA . ALA A 1 274 ? -16.161 -18.810 6.432 1.00 80.81 274 ALA A CA 1
ATOM 2139 C C . ALA A 1 274 ? -16.680 -19.196 7.829 1.00 80.81 274 ALA A C 1
ATOM 2141 O O . ALA A 1 274 ? -17.833 -19.617 7.947 1.00 80.81 274 ALA A O 1
ATOM 2142 N N . ASP A 1 275 ? -15.878 -19.043 8.884 1.00 80.12 275 ASP A N 1
ATOM 2143 C CA . ASP A 1 275 ? -16.207 -19.571 10.212 1.00 80.12 275 ASP A CA 1
ATOM 2144 C C . ASP A 1 275 ? -17.388 -18.835 10.855 1.00 80.12 275 ASP A C 1
ATOM 2146 O O . ASP A 1 275 ? -17.612 -17.646 10.618 1.00 80.12 275 ASP A O 1
ATOM 2150 N N . ILE A 1 276 ? -18.159 -19.523 11.699 1.00 72.19 276 ILE A N 1
ATOM 2151 C CA . ILE A 1 276 ? -19.280 -18.920 12.434 1.00 72.19 276 ILE A CA 1
ATOM 2152 C C . ILE A 1 276 ? -18.799 -18.564 13.841 1.00 72.19 276 ILE A C 1
ATOM 2154 O O . ILE A 1 276 ? -18.665 -19.428 14.705 1.00 72.19 276 ILE A O 1
ATOM 2158 N N . VAL A 1 277 ? -18.565 -17.272 14.065 1.00 70.69 277 VAL A N 1
ATOM 2159 C CA . VAL A 1 277 ? -18.152 -16.705 15.355 1.00 70.69 277 VAL A CA 1
ATOM 2160 C C . VAL A 1 277 ? -19.276 -15.783 15.852 1.00 70.69 277 VAL A C 1
ATOM 2162 O O . VAL A 1 277 ? -19.823 -15.038 15.035 1.00 70.69 277 VAL A O 1
ATOM 2165 N N . PRO A 1 278 ? -19.662 -15.813 17.143 1.00 61.16 278 PRO A N 1
ATOM 2166 C CA . PRO A 1 278 ? -20.615 -14.851 17.698 1.00 61.16 278 PRO A CA 1
ATOM 2167 C C . PRO A 1 278 ? -20.107 -13.412 17.545 1.00 61.16 278 PRO A C 1
ATOM 2169 O O . PRO A 1 278 ? -18.955 -13.138 17.875 1.00 61.16 278 PRO A O 1
ATOM 2172 N N . GLY A 1 279 ? -20.963 -12.511 17.055 1.00 62.19 279 GLY A N 1
ATOM 2173 C CA . GLY A 1 279 ? -20.631 -11.098 16.848 1.00 62.19 279 GLY A CA 1
ATOM 2174 C C . GLY A 1 279 ? -20.249 -10.370 18.139 1.00 62.19 279 GLY A C 1
ATOM 2175 O O . GLY A 1 279 ? -20.809 -10.639 19.203 1.00 62.19 279 GLY A O 1
ATOM 2176 N N . ALA A 1 280 ? -19.321 -9.421 18.026 1.00 74.00 280 ALA A N 1
ATOM 2177 C CA . ALA A 1 280 ? -18.973 -8.487 19.093 1.00 74.00 280 ALA A CA 1
ATOM 2178 C C . ALA A 1 280 ? -19.648 -7.141 18.802 1.00 74.00 280 ALA A C 1
ATOM 2180 O O . ALA A 1 280 ? -19.040 -6.256 18.206 1.00 74.00 280 ALA A O 1
ATOM 2181 N N . ASP A 1 281 ? -20.922 -7.007 19.180 1.00 78.94 281 ASP A N 1
ATOM 2182 C CA . ASP A 1 281 ? -21.800 -5.915 18.735 1.00 78.94 281 ASP A CA 1
ATOM 2183 C C . ASP A 1 281 ? -21.169 -4.510 18.800 1.00 78.94 281 ASP A C 1
ATOM 2185 O O . ASP A 1 281 ? -21.311 -3.749 17.844 1.00 78.94 281 ASP A O 1
ATOM 2189 N N . ASP A 1 282 ? -20.484 -4.170 19.897 1.00 86.38 282 ASP A N 1
ATOM 2190 C CA . ASP A 1 282 ? -19.813 -2.887 20.159 1.00 86.38 282 ASP A CA 1
ATOM 2191 C C . ASP A 1 282 ? -18.267 -2.976 20.184 1.00 86.38 282 ASP A C 1
ATOM 2193 O O . ASP A 1 282 ? -17.584 -2.038 20.608 1.00 86.38 282 ASP A O 1
ATOM 2197 N N . GLY A 1 283 ? -17.705 -4.092 19.708 1.00 93.19 283 GLY A N 1
ATOM 2198 C CA . GLY A 1 283 ? -16.262 -4.331 19.617 1.00 93.19 283 GLY A CA 1
ATOM 2199 C C . GLY A 1 283 ? -15.582 -3.609 18.447 1.00 93.19 283 GLY A C 1
ATOM 2200 O O . GLY A 1 283 ? -16.199 -2.854 17.696 1.00 93.19 283 GLY A O 1
ATOM 2201 N N . TRP A 1 284 ? -14.281 -3.844 18.268 1.00 97.62 284 TRP A N 1
ATOM 2202 C CA . TRP A 1 284 ? -13.528 -3.321 17.124 1.00 97.62 284 TRP A CA 1
ATOM 2203 C C . TRP A 1 284 ? -12.904 -4.425 16.273 1.00 97.62 284 TRP A C 1
ATOM 2205 O O . TRP A 1 284 ? -12.453 -5.442 16.792 1.00 97.62 284 TRP A O 1
ATOM 2215 N N . ILE A 1 285 ? -12.808 -4.188 14.965 1.00 98.12 285 ILE A N 1
ATOM 2216 C CA . ILE A 1 285 ? -11.973 -4.981 14.052 1.00 98.12 285 ILE A CA 1
ATOM 2217 C C . ILE A 1 285 ? -10.870 -4.081 13.506 1.00 98.12 285 ILE A C 1
ATOM 2219 O O . ILE A 1 285 ? -11.157 -3.047 12.903 1.00 98.12 285 ILE A O 1
ATOM 2223 N N . VAL A 1 286 ? -9.609 -4.469 13.705 1.00 98.69 286 VAL A N 1
ATOM 2224 C CA . VAL A 1 286 ? -8.440 -3.715 13.227 1.00 98.69 286 VAL A CA 1
ATOM 2225 C C . VAL A 1 286 ? -7.456 -4.675 12.576 1.00 98.69 286 VAL A C 1
ATOM 2227 O O . VAL A 1 286 ? -6.975 -5.587 13.241 1.00 98.69 286 VAL A O 1
ATOM 2230 N N . THR A 1 287 ? -7.156 -4.500 11.286 1.00 98.25 287 THR A N 1
ATOM 2231 C CA . THR A 1 287 ? -6.261 -5.424 10.567 1.00 98.25 287 THR A CA 1
ATOM 2232 C C . THR A 1 287 ? -5.722 -4.861 9.242 1.00 98.25 287 THR A C 1
ATOM 2234 O O . THR A 1 287 ? -6.212 -3.851 8.729 1.00 98.25 287 THR A O 1
ATOM 2237 N N . ASN A 1 288 ? -4.725 -5.545 8.674 1.00 97.31 288 ASN A N 1
ATOM 2238 C CA . ASN A 1 288 ? -4.310 -5.455 7.274 1.00 97.31 288 ASN A CA 1
ATOM 2239 C C . ASN A 1 288 ? -4.926 -6.659 6.526 1.00 97.31 288 ASN A C 1
ATOM 2241 O O . ASN A 1 288 ? -4.363 -7.751 6.584 1.00 97.31 288 ASN A O 1
ATOM 2245 N N . PRO A 1 289 ? -6.104 -6.511 5.890 1.00 94.81 289 PRO A N 1
ATOM 2246 C CA . PRO A 1 289 ? -6.825 -7.634 5.295 1.00 94.81 289 PRO A CA 1
ATOM 2247 C C . PRO A 1 289 ? -6.111 -8.185 4.044 1.00 94.81 289 PRO A C 1
ATOM 2249 O O . PRO A 1 289 ? -5.358 -7.455 3.394 1.00 94.81 289 PRO A O 1
ATOM 2252 N N . PRO A 1 290 ? -6.402 -9.437 3.631 1.00 85.94 290 PRO A N 1
ATOM 2253 C CA . PRO A 1 290 ? -5.895 -9.996 2.377 1.00 85.94 290 PRO A CA 1
ATOM 2254 C C . PRO A 1 290 ? -6.265 -9.111 1.180 1.00 85.94 290 PRO A C 1
ATOM 2256 O O . PRO A 1 290 ? -7.333 -8.484 1.157 1.00 85.94 290 PRO A O 1
ATOM 2259 N N . PHE A 1 291 ? -5.398 -9.068 0.169 1.00 79.69 291 PHE A N 1
ATOM 2260 C CA . PHE A 1 291 ? -5.570 -8.221 -1.003 1.00 79.69 291 PHE A CA 1
ATOM 2261 C C . PHE A 1 291 ? -6.453 -8.896 -2.075 1.00 79.69 291 PHE A C 1
ATOM 2263 O O . PHE A 1 291 ? -7.071 -9.945 -1.876 1.00 79.69 291 PHE A O 1
ATOM 2270 N N . GLY A 1 292 ? -6.578 -8.237 -3.230 1.00 79.69 292 GLY A N 1
ATOM 2271 C CA . GLY A 1 292 ? -7.320 -8.757 -4.378 1.00 79.69 292 GLY A CA 1
ATOM 2272 C C . GLY A 1 292 ? -8.826 -8.897 -4.126 1.00 79.69 292 GLY A C 1
ATOM 2273 O O . GLY A 1 292 ? -9.471 -8.000 -3.582 1.00 79.69 292 GLY A O 1
ATOM 2274 N N . SER A 1 293 ? -9.391 -10.019 -4.570 1.00 77.81 293 SER A N 1
ATOM 2275 C CA . SER A 1 293 ? -10.833 -10.306 -4.537 1.00 77.81 293 SER A CA 1
ATOM 2276 C C . SER A 1 293 ? -11.396 -10.510 -3.127 1.00 77.81 293 SER A C 1
ATOM 2278 O O . SER A 1 293 ? -12.591 -10.308 -2.913 1.00 77.81 293 SER A O 1
ATOM 2280 N N . ARG A 1 294 ? -10.555 -10.885 -2.152 1.00 83.56 294 ARG A N 1
ATOM 2281 C CA . ARG A 1 294 ? -10.986 -11.192 -0.777 1.00 83.56 294 ARG A CA 1
ATOM 2282 C C . ARG A 1 294 ? -11.239 -9.942 0.063 1.00 83.56 294 ARG A C 1
ATOM 2284 O O . ARG A 1 294 ? -12.024 -10.004 1.005 1.00 83.56 294 ARG A O 1
ATOM 2291 N N . THR A 1 295 ? -10.652 -8.798 -0.297 1.00 90.38 295 THR A N 1
ATOM 2292 C CA . THR A 1 295 ? -10.729 -7.570 0.509 1.00 90.38 295 THR A CA 1
ATOM 2293 C C . THR A 1 295 ? -12.160 -7.029 0.657 1.00 90.38 295 THR A C 1
ATOM 2295 O O . THR A 1 295 ? -12.541 -6.643 1.757 1.00 90.38 295 THR A O 1
ATOM 2298 N N . ILE A 1 296 ? -12.987 -7.022 -0.402 1.00 93.75 296 ILE A N 1
ATOM 2299 C CA . ILE A 1 296 ? -14.387 -6.544 -0.308 1.00 93.75 296 ILE A CA 1
ATOM 2300 C C . ILE A 1 296 ? -15.231 -7.432 0.631 1.00 93.75 296 ILE A C 1
ATOM 2302 O O . ILE A 1 296 ? -15.835 -6.878 1.551 1.00 93.75 296 ILE A O 1
ATOM 2306 N N . PRO A 1 297 ? -15.262 -8.776 0.477 1.00 92.44 297 PRO A N 1
ATOM 2307 C CA . PRO A 1 297 ? -15.872 -9.674 1.461 1.00 92.44 297 PRO A CA 1
ATOM 2308 C C . PRO A 1 297 ? -15.396 -9.429 2.896 1.00 92.44 297 PRO A C 1
ATOM 2310 O O . PRO A 1 297 ? -16.214 -9.402 3.810 1.00 92.44 297 PRO A O 1
ATOM 2313 N N . PHE A 1 298 ? -14.095 -9.190 3.084 1.00 94.94 298 PHE A N 1
ATOM 2314 C CA . PHE A 1 298 ? -13.493 -8.955 4.396 1.00 94.94 298 PHE A CA 1
ATOM 2315 C C . PHE A 1 298 ? -13.995 -7.657 5.049 1.00 94.94 298 PHE A C 1
ATOM 2317 O O . PHE A 1 298 ? -14.383 -7.660 6.216 1.00 94.94 298 PHE A O 1
ATOM 2324 N N . VAL A 1 299 ? -14.056 -6.558 4.287 1.00 97.06 299 VAL A N 1
ATOM 2325 C CA . VAL A 1 299 ? -14.609 -5.272 4.749 1.00 97.06 299 VAL A CA 1
ATOM 2326 C C . VAL A 1 299 ? -16.092 -5.402 5.087 1.00 97.06 299 VAL A C 1
ATOM 2328 O O . VAL A 1 299 ? -16.506 -4.981 6.164 1.00 97.06 299 VAL A O 1
ATOM 2331 N N . LEU A 1 300 ? -16.890 -6.009 4.202 1.00 95.88 300 LEU A N 1
ATOM 2332 C CA . LEU A 1 300 ? -18.328 -6.174 4.429 1.00 95.88 300 LEU A CA 1
ATOM 2333 C C . LEU A 1 300 ? -18.597 -7.003 5.681 1.00 95.88 300 LEU A C 1
ATOM 2335 O O . LEU A 1 300 ? -19.317 -6.547 6.564 1.00 95.88 300 LEU A O 1
ATOM 2339 N N . ARG A 1 301 ? -17.937 -8.158 5.805 1.00 94.44 301 ARG A N 1
ATOM 2340 C CA . ARG A 1 301 ? -18.099 -9.024 6.966 1.00 94.44 301 ARG A CA 1
ATOM 2341 C C . ARG A 1 301 ? -17.651 -8.356 8.266 1.00 94.44 301 ARG A C 1
ATOM 2343 O O . ARG A 1 301 ? -18.312 -8.543 9.280 1.00 94.44 301 ARG A O 1
ATOM 2350 N N . ALA A 1 302 ? -16.584 -7.556 8.255 1.00 96.12 302 ALA A N 1
ATOM 2351 C CA . ALA A 1 302 ? -16.194 -6.789 9.436 1.00 96.12 302 ALA A CA 1
ATOM 2352 C C . ALA A 1 302 ? -17.288 -5.792 9.859 1.00 96.12 302 ALA A C 1
ATOM 2354 O O . ALA A 1 302 ? -17.647 -5.743 11.031 1.00 96.12 302 ALA A O 1
ATOM 2355 N N . LEU A 1 303 ? -17.873 -5.060 8.905 1.00 95.50 303 LEU A N 1
ATOM 2356 C CA . LEU A 1 303 ? -18.975 -4.123 9.163 1.00 95.50 303 LEU A CA 1
ATOM 2357 C C . LEU A 1 303 ? -20.256 -4.820 9.652 1.00 95.50 303 LEU A C 1
ATOM 2359 O O . LEU A 1 303 ? -20.997 -4.241 10.440 1.00 95.50 303 LEU A O 1
ATOM 2363 N N . ASP A 1 304 ? -20.510 -6.052 9.204 1.00 93.12 304 ASP A N 1
ATOM 2364 C CA . ASP A 1 304 ? -21.627 -6.881 9.672 1.00 93.12 304 ASP A CA 1
ATOM 2365 C C . ASP A 1 304 ? -21.371 -7.512 11.059 1.00 93.12 304 ASP A C 1
ATOM 2367 O O . ASP A 1 304 ? -22.323 -7.821 11.773 1.00 93.12 304 ASP A O 1
ATOM 2371 N N . PHE A 1 305 ? -20.106 -7.687 11.463 1.00 92.25 305 PHE A N 1
ATOM 2372 C CA . PHE A 1 305 ? -19.719 -8.330 12.727 1.00 92.25 305 PHE A CA 1
ATOM 2373 C C . PHE A 1 305 ? -19.692 -7.377 13.936 1.00 92.25 305 PHE A C 1
ATOM 2375 O O . PHE A 1 305 ? -19.954 -7.821 15.054 1.00 92.25 305 PHE A O 1
ATOM 2382 N N . VAL A 1 306 ? -19.390 -6.087 13.723 1.00 92.50 306 VAL A N 1
ATOM 2383 C CA . VAL A 1 306 ? -19.371 -5.041 14.773 1.00 92.50 306 VAL A CA 1
ATOM 2384 C C . VAL A 1 306 ? -20.373 -3.898 14.490 1.00 92.50 306 VAL A C 1
ATOM 2386 O O . VAL A 1 306 ? -19.985 -2.732 14.392 1.00 92.50 306 VAL A O 1
ATOM 2389 N N . PRO A 1 307 ? -21.685 -4.176 14.340 1.00 92.81 307 PRO A N 1
ATOM 2390 C CA . PRO A 1 307 ? -22.673 -3.207 13.838 1.00 92.81 307 PRO A CA 1
ATOM 2391 C C . PRO A 1 307 ? -22.868 -1.954 14.714 1.00 92.81 307 PRO A C 1
ATOM 2393 O O . PRO A 1 307 ? -23.423 -0.960 14.244 1.00 92.81 307 PRO A O 1
ATOM 2396 N N . ARG A 1 308 ? -22.436 -1.983 15.981 1.00 93.94 308 ARG A N 1
ATOM 2397 C CA . ARG A 1 308 ? -22.451 -0.854 16.932 1.00 93.94 308 ARG A CA 1
ATOM 2398 C C . ARG A 1 308 ? -21.037 -0.422 17.360 1.00 93.94 308 ARG A C 1
ATOM 2400 O O . ARG A 1 308 ? -20.904 0.412 18.252 1.00 93.94 308 ARG A O 1
ATOM 2407 N N . GLY A 1 309 ? -20.006 -0.985 16.733 1.00 94.88 309 GLY A N 1
ATOM 2408 C CA . GLY A 1 309 ? -18.597 -0.821 17.072 1.00 94.88 309 GLY A CA 1
ATOM 2409 C C . GLY A 1 309 ? -17.803 -0.014 16.042 1.00 94.88 309 GLY A C 1
ATOM 2410 O O . GLY A 1 309 ? -18.294 0.979 15.495 1.00 94.88 309 GLY A O 1
ATOM 2411 N N . GLY A 1 310 ? -16.559 -0.426 15.782 1.00 97.50 310 GLY A N 1
ATOM 2412 C CA . GLY A 1 310 ? -15.675 0.242 14.820 1.00 97.50 310 GLY A CA 1
ATOM 2413 C C . GLY A 1 310 ? -14.809 -0.708 13.993 1.00 97.50 310 GLY A C 1
ATOM 2414 O O . GLY A 1 310 ? -14.384 -1.765 14.450 1.00 97.50 310 GLY A O 1
ATOM 2415 N N . VAL A 1 311 ? -14.521 -0.321 12.753 1.00 98.62 311 VAL A N 1
ATOM 2416 C CA . VAL A 1 311 ? -13.690 -1.096 11.820 1.00 98.62 311 VAL A CA 1
ATOM 2417 C C . VAL A 1 311 ? -12.565 -0.209 11.307 1.00 98.62 311 VAL A C 1
ATOM 2419 O O . VAL A 1 311 ? -12.839 0.860 10.773 1.00 98.62 311 VAL A O 1
ATOM 2422 N N . ALA A 1 312 ? -11.312 -0.650 11.422 1.00 98.81 312 ALA A N 1
ATOM 2423 C CA . ALA A 1 312 ? -10.147 0.018 10.848 1.00 98.81 312 ALA A CA 1
ATOM 2424 C C . ALA A 1 312 ? -9.365 -0.946 9.942 1.00 98.81 312 ALA A C 1
ATOM 2426 O O . ALA A 1 312 ? -8.797 -1.938 10.396 1.00 98.81 312 ALA A O 1
ATOM 2427 N N . MET A 1 313 ? -9.326 -0.637 8.648 1.00 98.69 313 MET A N 1
ATOM 2428 C CA . MET A 1 313 ? -8.669 -1.455 7.629 1.00 98.69 313 MET A CA 1
ATOM 2429 C C . MET A 1 313 ? -7.438 -0.733 7.089 1.00 98.69 313 MET A C 1
ATOM 2431 O O . MET A 1 313 ? -7.550 0.365 6.534 1.00 98.69 313 MET A O 1
ATOM 2435 N N . PHE A 1 314 ? -6.269 -1.355 7.231 1.00 98.44 314 PHE A N 1
ATOM 2436 C CA . PHE A 1 314 ? -5.030 -0.874 6.631 1.00 98.44 314 PHE A CA 1
ATOM 2437 C C . PHE A 1 314 ? -4.994 -1.283 5.157 1.00 98.44 314 PHE A C 1
ATOM 2439 O O . PHE A 1 314 ? -4.923 -2.462 4.829 1.00 98.44 314 PHE A O 1
ATOM 2446 N N . LEU A 1 315 ? -5.103 -0.317 4.246 1.00 96.25 315 LEU A N 1
ATOM 2447 C CA . LEU A 1 315 ? -5.323 -0.580 2.821 1.00 96.25 315 LEU A CA 1
ATOM 2448 C C . LEU A 1 315 ? -4.429 0.298 1.948 1.00 96.25 315 LEU A C 1
ATOM 2450 O O . LEU A 1 315 ? -3.995 1.373 2.354 1.00 96.25 315 LEU A O 1
ATOM 2454 N N . ARG A 1 316 ? -4.164 -0.138 0.710 1.00 93.88 316 ARG A N 1
ATOM 2455 C CA . ARG A 1 316 ? -3.481 0.700 -0.294 1.00 93.88 316 ARG A CA 1
ATOM 2456 C C . ARG A 1 316 ? -4.309 1.965 -0.538 1.00 93.88 316 ARG A C 1
ATOM 2458 O O . ARG A 1 316 ? -5.495 1.833 -0.801 1.00 93.88 316 ARG A O 1
ATOM 2465 N N . SER A 1 317 ? -3.721 3.163 -0.564 1.00 93.75 317 SER A N 1
ATOM 2466 C CA . SER A 1 317 ? -4.472 4.436 -0.671 1.00 93.75 317 SER A CA 1
ATOM 2467 C C . SER A 1 317 ? -5.403 4.525 -1.890 1.00 93.75 317 SER A C 1
ATOM 2469 O O . SER A 1 317 ? -6.416 5.214 -1.840 1.00 93.75 317 SER A O 1
ATOM 2471 N N . GLN A 1 318 ? -5.107 3.772 -2.956 1.00 90.88 318 GLN A N 1
ATOM 2472 C CA . GLN A 1 318 ? -5.973 3.568 -4.127 1.00 90.88 318 GLN A CA 1
ATOM 2473 C C . GLN A 1 318 ? -7.402 3.106 -3.759 1.00 90.88 318 GLN A C 1
ATOM 2475 O O . GLN A 1 318 ? -8.360 3.454 -4.446 1.00 90.88 318 GLN A O 1
ATOM 2480 N N . TRP A 1 319 ? -7.563 2.341 -2.670 1.00 93.38 319 TRP A N 1
ATOM 2481 C CA . TRP A 1 319 ? -8.869 1.887 -2.178 1.00 93.38 319 TRP A CA 1
ATOM 2482 C C . TRP A 1 319 ? -9.808 3.043 -1.834 1.00 93.38 319 TRP A C 1
ATOM 2484 O O . TRP A 1 319 ? -11.012 2.891 -1.983 1.00 93.38 319 TRP A O 1
ATOM 2494 N N . ALA A 1 320 ? -9.261 4.177 -1.396 1.00 90.62 320 ALA A N 1
ATOM 2495 C CA . ALA A 1 320 ? -10.009 5.318 -0.882 1.00 90.62 320 ALA A CA 1
ATOM 2496 C C . ALA A 1 320 ? -10.382 6.366 -1.951 1.00 90.62 320 ALA A C 1
ATOM 2498 O O . ALA A 1 320 ? -11.113 7.304 -1.644 1.00 90.62 320 ALA A O 1
ATOM 2499 N N . VAL A 1 321 ? -9.858 6.239 -3.180 1.00 88.94 321 VAL A N 1
ATOM 2500 C CA . VAL A 1 321 ? -9.950 7.285 -4.223 1.00 88.94 321 VAL A CA 1
ATOM 2501 C C . VAL A 1 321 ? -10.609 6.836 -5.529 1.00 88.94 321 VAL A C 1
ATOM 2503 O O . VAL A 1 321 ? -11.108 7.676 -6.269 1.00 88.94 321 VAL A O 1
ATOM 2506 N N . GLU A 1 322 ? -10.640 5.535 -5.829 1.00 84.00 322 GLU A N 1
ATOM 2507 C CA . GLU A 1 322 ? -11.208 5.009 -7.079 1.00 84.00 322 GLU A CA 1
ATOM 2508 C C . GLU A 1 322 ? -11.764 3.584 -6.916 1.00 84.00 322 GLU A C 1
ATOM 2510 O O . GLU A 1 322 ? -11.521 2.917 -5.907 1.00 84.00 322 GLU A O 1
ATOM 2515 N N . GLY A 1 323 ? -12.456 3.080 -7.944 1.00 87.38 323 GLY A N 1
ATOM 2516 C CA . GLY A 1 323 ? -12.904 1.686 -8.060 1.00 87.38 323 GLY A CA 1
ATOM 2517 C C . GLY A 1 323 ? -14.426 1.526 -8.043 1.00 87.38 323 GLY A C 1
ATOM 2518 O O . GLY A 1 323 ? -15.053 1.640 -6.992 1.00 87.38 323 GLY A O 1
ATOM 2519 N N . ILE A 1 324 ? -15.003 1.198 -9.205 1.00 88.44 324 ILE A N 1
ATOM 2520 C CA . ILE A 1 324 ? -16.458 1.066 -9.407 1.00 88.44 324 ILE A CA 1
ATOM 2521 C C . ILE A 1 324 ? -17.058 0.008 -8.471 1.00 88.44 324 ILE A C 1
ATOM 2523 O O . ILE A 1 324 ? -17.982 0.316 -7.727 1.00 88.44 324 ILE A O 1
ATOM 2527 N N . GLU A 1 325 ? -16.477 -1.194 -8.408 1.00 88.56 325 GLU A N 1
ATOM 2528 C CA . GLU A 1 325 ? -16.992 -2.264 -7.539 1.00 88.56 325 GLU A CA 1
ATOM 2529 C C . GLU A 1 325 ? -16.966 -1.870 -6.046 1.00 88.56 325 GLU A C 1
ATOM 2531 O O . GLU A 1 325 ? -17.894 -2.174 -5.298 1.00 88.56 325 GLU A O 1
ATOM 2536 N N . ARG A 1 326 ? -15.931 -1.140 -5.600 1.00 93.06 326 ARG A N 1
ATOM 2537 C CA . ARG A 1 326 ? -15.840 -0.647 -4.213 1.00 93.06 326 ARG A CA 1
ATOM 2538 C C . ARG A 1 326 ? -16.925 0.379 -3.906 1.00 93.06 326 ARG A C 1
ATOM 2540 O O . ARG A 1 326 ? -17.510 0.337 -2.826 1.00 93.06 326 ARG A O 1
ATOM 2547 N N . TRP A 1 327 ? -17.221 1.266 -4.857 1.00 94.81 327 TRP A N 1
ATOM 2548 C CA . TRP A 1 327 ? -18.356 2.180 -4.761 1.00 94.81 327 TRP A CA 1
ATOM 2549 C C . TRP A 1 327 ? -19.679 1.417 -4.667 1.00 94.81 327 TRP A C 1
ATOM 2551 O O . TRP A 1 327 ? -20.447 1.647 -3.739 1.00 94.81 327 TRP A O 1
ATOM 2561 N N . GLU A 1 328 ? -19.924 0.486 -5.588 1.00 95.06 328 GLU A N 1
ATOM 2562 C CA . GLU A 1 328 ? -21.181 -0.261 -5.689 1.00 95.06 328 GLU A CA 1
ATOM 2563 C C . GLU A 1 328 ? -21.456 -1.189 -4.508 1.00 95.06 328 GLU A C 1
ATOM 2565 O O . GLU A 1 328 ? -22.612 -1.338 -4.128 1.00 95.06 328 GLU A O 1
ATOM 2570 N N . ARG A 1 329 ? -20.418 -1.821 -3.948 1.00 94.31 329 ARG A N 1
ATOM 2571 C CA . ARG A 1 329 ? -20.568 -2.846 -2.905 1.00 94.31 329 ARG A CA 1
ATOM 2572 C C . ARG A 1 329 ? -20.315 -2.344 -1.491 1.00 94.31 329 ARG A C 1
ATOM 2574 O O . ARG A 1 329 ? -20.795 -2.978 -0.561 1.00 94.31 329 ARG A O 1
ATOM 2581 N N . VAL A 1 330 ? -19.531 -1.277 -1.315 1.00 95.31 330 VAL A N 1
ATOM 2582 C CA . VAL A 1 330 ? -19.131 -0.773 0.010 1.00 95.31 330 VAL A CA 1
ATOM 2583 C C . VAL A 1 330 ? -19.504 0.696 0.172 1.00 95.31 330 VAL A C 1
ATOM 2585 O O . VAL A 1 330 ? -20.332 1.017 1.014 1.00 95.31 330 VAL A O 1
ATOM 2588 N N . PHE A 1 331 ? -18.913 1.604 -0.606 1.00 94.94 331 PHE A N 1
ATOM 2589 C CA . PHE A 1 331 ? -18.908 3.026 -0.238 1.00 94.94 331 PHE A CA 1
ATOM 2590 C C . PHE A 1 331 ? -20.229 3.765 -0.474 1.00 94.94 331 PHE A C 1
ATOM 2592 O O . PHE A 1 331 ? -20.469 4.760 0.203 1.00 94.94 331 PHE A O 1
ATOM 2599 N N . ARG A 1 332 ? -21.086 3.293 -1.389 1.00 94.44 332 ARG A N 1
ATOM 2600 C CA . ARG A 1 332 ? -22.415 3.879 -1.624 1.00 94.44 332 ARG A CA 1
ATOM 2601 C C . ARG A 1 332 ? -23.294 3.828 -0.373 1.00 94.44 332 ARG A C 1
ATOM 2603 O O . ARG A 1 332 ? -23.914 4.830 -0.034 1.00 94.44 332 ARG A O 1
ATOM 2610 N N . ASP A 1 333 ? -23.315 2.677 0.296 1.00 93.94 333 ASP A N 1
ATOM 2611 C CA . ASP A 1 333 ? -24.223 2.398 1.416 1.00 93.94 333 ASP A CA 1
ATOM 2612 C C . ASP A 1 333 ? -23.501 2.408 2.776 1.00 93.94 333 ASP A C 1
ATOM 2614 O O . ASP A 1 333 ? -24.098 2.714 3.806 1.00 93.94 333 ASP A O 1
ATOM 2618 N N . ARG A 1 334 ? -22.199 2.089 2.787 1.00 94.50 334 ARG A N 1
ATOM 2619 C CA . ARG A 1 334 ? -21.322 2.007 3.966 1.00 94.50 334 ARG A CA 1
ATOM 2620 C C . ARG A 1 334 ? -20.014 2.770 3.718 1.00 94.50 334 ARG A C 1
ATOM 2622 O O . ARG A 1 334 ? -18.920 2.203 3.733 1.00 94.50 334 ARG A O 1
ATOM 2629 N N . CYS A 1 335 ? -20.130 4.070 3.456 1.00 95.25 335 CYS A N 1
ATOM 2630 C CA . CYS A 1 335 ? -18.992 4.987 3.314 1.00 95.25 335 CYS A CA 1
ATOM 2631 C C . CYS A 1 335 ? -18.129 5.017 4.601 1.00 95.25 335 CYS A C 1
ATOM 2633 O O . CYS A 1 335 ? -18.707 5.004 5.691 1.00 95.25 335 CYS A O 1
ATOM 2635 N N . PRO A 1 336 ? -16.780 5.060 4.522 1.00 97.81 336 PRO A N 1
ATOM 2636 C CA . PRO A 1 336 ? -15.930 5.238 5.697 1.00 97.81 336 PRO A CA 1
ATOM 2637 C C . PRO A 1 336 ? -16.265 6.526 6.453 1.00 97.81 336 PRO A C 1
ATOM 2639 O O . PRO A 1 336 ? -16.481 7.578 5.851 1.00 97.81 336 PRO A O 1
ATOM 2642 N N . THR A 1 337 ? -16.229 6.466 7.783 1.00 98.56 337 THR A N 1
ATOM 2643 C CA . THR A 1 337 ? -16.298 7.656 8.642 1.00 98.56 337 THR A CA 1
ATOM 2644 C C . THR A 1 337 ? -15.057 8.533 8.443 1.00 98.56 337 THR A C 1
ATOM 2646 O O . THR A 1 337 ? -15.160 9.756 8.480 1.00 98.56 337 THR A O 1
ATOM 2649 N N . LEU A 1 338 ? -13.886 7.931 8.190 1.00 98.69 338 LEU A N 1
ATOM 2650 C CA . LEU A 1 338 ? -12.644 8.653 7.916 1.00 98.69 338 LEU A CA 1
ATOM 2651 C C . LEU A 1 338 ? -11.699 7.889 6.978 1.00 98.69 338 LEU A C 1
ATOM 2653 O O . LEU A 1 338 ? -11.418 6.705 7.172 1.00 98.69 338 LEU A O 1
ATOM 2657 N N . CYS A 1 339 ? -11.126 8.619 6.021 1.00 98.62 339 CYS A N 1
ATOM 2658 C CA . CYS A 1 339 ? -9.960 8.200 5.243 1.00 98.62 339 CYS A CA 1
ATOM 2659 C C . CYS A 1 339 ? -8.711 8.896 5.807 1.00 98.62 339 CYS A C 1
ATOM 2661 O O . CYS A 1 339 ? -8.574 10.114 5.678 1.00 98.62 339 CYS A O 1
ATOM 2663 N N . ALA A 1 340 ? -7.809 8.138 6.433 1.00 98.75 340 ALA A N 1
ATOM 2664 C CA . ALA A 1 340 ? -6.594 8.648 7.065 1.00 98.75 340 ALA A CA 1
ATOM 2665 C C . ALA A 1 340 ? -5.340 8.246 6.269 1.00 98.75 340 ALA A C 1
ATOM 2667 O O . ALA A 1 340 ? -4.861 7.110 6.336 1.00 98.75 340 ALA A O 1
ATOM 2668 N N . TYR A 1 341 ? -4.815 9.188 5.488 1.00 98.50 341 TYR A N 1
ATOM 2669 C CA . TYR A 1 341 ? -3.673 9.009 4.593 1.00 98.50 341 TYR A CA 1
ATOM 2670 C C . TYR A 1 341 ? -2.353 9.308 5.303 1.00 98.50 341 TYR A C 1
ATOM 2672 O O . TYR A 1 341 ? -2.195 10.373 5.897 1.00 98.50 341 TYR A O 1
ATOM 2680 N N . PHE A 1 342 ? -1.367 8.421 5.182 1.00 97.44 342 PHE A N 1
ATOM 2681 C CA . PHE A 1 342 ? -0.009 8.726 5.630 1.00 97.44 342 PHE A CA 1
ATOM 2682 C C . PHE A 1 342 ? 0.670 9.707 4.665 1.00 97.44 342 PHE A C 1
ATOM 2684 O O . PHE A 1 342 ? 0.702 9.471 3.457 1.00 97.44 342 PHE A O 1
ATOM 2691 N N . VAL A 1 343 ? 1.243 10.793 5.197 1.00 94.12 343 VAL A N 1
ATOM 2692 C CA . VAL A 1 343 ? 2.158 11.664 4.432 1.00 94.12 343 VAL A CA 1
ATOM 2693 C C . VAL A 1 343 ? 3.526 10.989 4.252 1.00 94.12 343 VAL A C 1
ATOM 2695 O O . VAL A 1 343 ? 4.193 11.183 3.236 1.00 94.12 343 VAL A O 1
ATOM 2698 N N . GLU A 1 344 ? 3.928 10.153 5.211 1.00 91.81 344 GLU A N 1
ATOM 2699 C CA . GLU A 1 344 ? 5.137 9.327 5.136 1.00 91.81 344 GLU A CA 1
ATOM 2700 C C . GLU A 1 344 ? 4.877 7.991 4.429 1.00 91.81 344 GLU A C 1
ATOM 2702 O O . GLU A 1 344 ? 3.749 7.505 4.346 1.00 91.81 344 GLU A O 1
ATOM 2707 N N . ARG A 1 345 ? 5.937 7.353 3.924 1.00 88.25 345 ARG A N 1
ATOM 2708 C CA . ARG A 1 345 ? 5.825 6.013 3.341 1.00 88.25 345 ARG A CA 1
ATOM 2709 C C . ARG A 1 345 ? 5.816 4.955 4.436 1.00 88.25 345 ARG A C 1
ATOM 2711 O O . ARG A 1 345 ? 6.742 4.893 5.234 1.00 88.25 345 ARG A O 1
ATOM 2718 N N . VAL A 1 346 ? 4.804 4.089 4.410 1.00 91.56 346 VAL A N 1
ATOM 2719 C CA . VAL A 1 346 ? 4.755 2.860 5.210 1.00 91.56 346 VAL A CA 1
ATOM 2720 C C . VAL A 1 346 ? 5.301 1.709 4.348 1.00 91.56 346 VAL A C 1
ATOM 2722 O O . VAL A 1 346 ? 4.640 1.328 3.378 1.00 91.56 346 VAL A O 1
ATOM 2725 N N . PRO A 1 347 ? 6.512 1.180 4.610 1.00 83.12 347 PRO A N 1
ATOM 2726 C CA . PRO A 1 347 ? 7.083 0.101 3.809 1.00 83.12 347 PRO A CA 1
ATOM 2727 C C . PRO A 1 347 ? 6.483 -1.258 4.196 1.00 83.12 347 PRO A C 1
ATOM 2729 O O . PRO A 1 347 ? 6.637 -1.705 5.328 1.00 83.12 347 PRO A O 1
ATOM 2732 N N . LEU A 1 348 ? 5.816 -1.933 3.252 1.00 81.25 348 LEU A N 1
ATOM 2733 C CA . LEU A 1 348 ? 5.292 -3.295 3.442 1.00 81.25 348 LEU A CA 1
ATOM 2734 C C . LEU A 1 348 ? 6.013 -4.284 2.519 1.00 81.25 348 LEU A C 1
ATOM 2736 O O . LEU A 1 348 ? 5.758 -4.338 1.313 1.00 81.25 348 LEU A O 1
ATOM 2740 N N . CYS A 1 349 ? 6.907 -5.088 3.091 1.00 76.25 349 CYS A N 1
ATOM 2741 C CA . CYS A 1 349 ? 7.589 -6.173 2.390 1.00 76.25 349 CYS A CA 1
ATOM 2742 C C . CYS A 1 349 ? 6.793 -7.485 2.527 1.00 76.25 349 CYS A C 1
ATOM 2744 O O . CYS A 1 349 ? 6.290 -7.803 3.600 1.00 76.25 349 CYS A O 1
ATOM 2746 N N . LYS A 1 350 ? 6.676 -8.278 1.447 1.00 76.31 350 LYS A N 1
ATOM 2747 C CA . LYS A 1 350 ? 6.034 -9.606 1.531 1.00 76.31 350 LYS A CA 1
ATOM 2748 C C . LYS A 1 350 ? 6.905 -10.523 2.396 1.00 76.31 350 LYS A C 1
ATOM 2750 O O . LYS A 1 350 ? 8.106 -10.637 2.147 1.00 76.31 350 LYS A O 1
ATOM 2755 N N . GLY A 1 351 ? 6.300 -11.168 3.389 1.00 77.44 351 GLY A N 1
ATOM 2756 C CA . GLY A 1 351 ? 6.928 -12.186 4.231 1.00 77.44 351 GLY A CA 1
ATOM 2757 C C . GLY A 1 351 ? 7.797 -11.702 5.398 1.00 77.44 351 GLY A C 1
ATOM 2758 O O . GLY A 1 351 ? 8.257 -12.550 6.149 1.00 77.44 351 GLY A O 1
ATOM 2759 N N . ARG A 1 352 ? 8.052 -10.395 5.560 1.00 77.75 352 ARG A N 1
ATOM 2760 C CA . ARG A 1 352 ? 8.776 -9.843 6.725 1.00 77.75 352 ARG A CA 1
ATOM 2761 C C . ARG A 1 352 ? 8.526 -8.348 6.900 1.00 77.75 352 ARG A C 1
ATOM 2763 O O . ARG A 1 352 ? 8.276 -7.658 5.912 1.00 77.75 352 ARG A O 1
ATOM 2770 N N . TRP A 1 353 ? 8.703 -7.838 8.114 1.00 81.50 353 TRP A N 1
ATOM 2771 C CA . TRP A 1 353 ? 8.966 -6.415 8.314 1.00 81.50 353 TRP A CA 1
ATOM 2772 C C . TRP A 1 353 ? 10.459 -6.116 8.090 1.00 81.50 353 TRP A C 1
ATOM 2774 O O . TRP A 1 353 ? 11.325 -6.943 8.368 1.00 81.50 353 TRP A O 1
ATOM 2784 N N . ASP A 1 354 ? 10.753 -4.948 7.526 1.00 80.31 354 ASP A N 1
ATOM 2785 C CA . ASP A 1 354 ? 12.099 -4.482 7.184 1.00 80.31 354 ASP A CA 1
ATOM 2786 C C . ASP A 1 354 ? 12.181 -3.007 7.628 1.00 80.31 354 ASP A C 1
ATOM 2788 O O . ASP A 1 354 ? 11.557 -2.162 6.977 1.00 80.31 354 ASP A O 1
ATOM 2792 N N . PRO A 1 355 ? 12.830 -2.682 8.768 1.00 78.38 355 PRO A N 1
ATOM 2793 C CA . PRO A 1 355 ? 12.816 -1.328 9.336 1.00 78.38 355 PRO A CA 1
ATOM 2794 C C . PRO A 1 355 ? 13.421 -0.268 8.406 1.00 78.38 355 PRO A C 1
ATOM 2796 O O . PRO A 1 355 ? 12.906 0.845 8.333 1.00 78.38 355 PRO A O 1
ATOM 2799 N N . ASP A 1 356 ? 14.453 -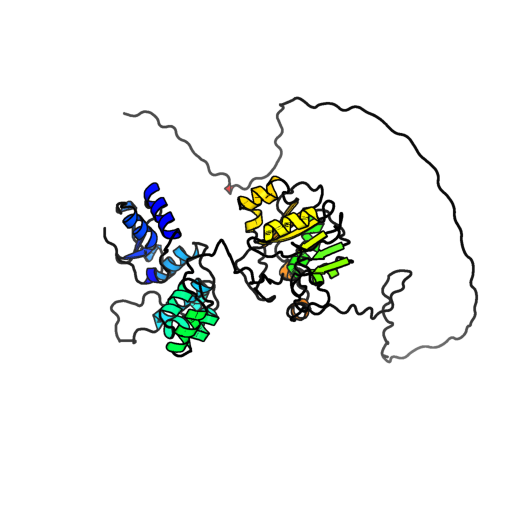0.648 7.648 1.00 73.19 356 ASP A N 1
ATOM 2800 C CA . ASP A 1 356 ? 15.120 0.183 6.634 1.00 73.19 356 ASP A CA 1
ATOM 2801 C C . ASP A 1 356 ? 14.483 0.025 5.234 1.00 73.19 356 ASP A C 1
ATOM 2803 O O . ASP A 1 356 ? 14.995 0.519 4.222 1.00 73.19 356 ASP A O 1
ATOM 2807 N N . GLY A 1 357 ? 13.364 -0.699 5.153 1.00 69.62 357 GLY A N 1
ATOM 2808 C CA . GLY A 1 357 ? 12.655 -0.991 3.919 1.00 69.62 357 GLY A CA 1
ATOM 2809 C C . GLY A 1 357 ? 12.056 0.255 3.265 1.00 69.62 357 GLY A C 1
ATOM 2810 O O . GLY A 1 357 ? 11.612 1.199 3.914 1.00 69.62 357 GLY A O 1
ATOM 2811 N N . SER A 1 358 ? 11.957 0.227 1.937 1.00 67.19 358 SER A N 1
ATOM 2812 C CA . SER A 1 358 ? 11.247 1.241 1.155 1.00 67.19 358 SER A CA 1
ATOM 2813 C C . SER A 1 358 ? 10.339 0.562 0.140 1.00 67.19 358 SER A C 1
ATOM 2815 O O . SER A 1 358 ? 10.731 -0.422 -0.489 1.00 67.19 358 SER A O 1
ATOM 2817 N N . THR A 1 359 ? 9.111 1.064 -0.016 1.00 67.62 359 THR A N 1
ATOM 2818 C CA . THR A 1 359 ? 8.165 0.554 -1.018 1.00 67.62 359 THR A CA 1
ATOM 2819 C C . THR A 1 359 ? 7.407 1.692 -1.695 1.00 67.62 359 THR A C 1
ATOM 2821 O O . THR A 1 359 ? 7.037 2.680 -1.060 1.00 67.62 359 THR A O 1
ATOM 2824 N N . ALA A 1 360 ? 7.147 1.546 -2.996 1.00 63.47 360 ALA A N 1
ATOM 2825 C CA . ALA A 1 360 ? 6.468 2.562 -3.804 1.00 63.47 360 ALA A CA 1
ATOM 2826 C C . ALA A 1 360 ? 4.951 2.671 -3.542 1.00 63.47 360 ALA A C 1
ATOM 2828 O O . ALA A 1 360 ? 4.319 3.649 -3.953 1.00 63.47 360 ALA A O 1
ATOM 2829 N N . THR A 1 361 ? 4.352 1.693 -2.857 1.00 78.44 361 THR A N 1
ATOM 2830 C CA . THR A 1 361 ? 2.911 1.678 -2.561 1.00 78.44 361 THR A CA 1
ATOM 2831 C C . THR A 1 361 ? 2.593 2.675 -1.447 1.00 78.44 361 THR A C 1
ATOM 2833 O O . THR A 1 361 ? 3.348 2.816 -0.488 1.00 78.44 361 THR A O 1
ATOM 2836 N N . ALA A 1 362 ? 1.504 3.428 -1.596 1.00 85.56 362 ALA A N 1
ATOM 2837 C CA . ALA A 1 362 ? 0.956 4.261 -0.529 1.00 85.56 362 ALA A CA 1
ATOM 2838 C C . ALA A 1 362 ? -0.151 3.486 0.192 1.00 85.56 362 ALA A C 1
ATOM 2840 O O . ALA A 1 362 ? -0.903 2.752 -0.456 1.00 85.56 362 ALA A O 1
ATOM 2841 N N . TYR A 1 363 ? -0.251 3.665 1.507 1.00 95.62 363 TYR A N 1
ATOM 2842 C CA . TYR A 1 363 ? -1.263 3.038 2.352 1.00 95.62 363 TYR A CA 1
ATOM 2843 C C . TYR A 1 363 ? -2.018 4.095 3.170 1.00 95.62 363 TYR A C 1
ATOM 2845 O O . TYR A 1 363 ? -1.565 5.231 3.328 1.00 95.62 363 TYR A O 1
ATOM 2853 N N . CYS A 1 364 ? -3.198 3.736 3.654 1.00 98.19 364 CYS A N 1
ATOM 2854 C CA . CYS A 1 364 ? -4.058 4.544 4.509 1.00 98.19 364 CYS A CA 1
ATOM 2855 C C . CYS A 1 364 ? -4.815 3.643 5.487 1.00 98.19 364 CYS A C 1
ATOM 2857 O O . CYS A 1 364 ? -5.053 2.468 5.202 1.00 98.19 364 CYS A O 1
ATOM 2859 N N . TRP A 1 365 ? -5.274 4.226 6.589 1.00 98.75 365 TRP A N 1
ATOM 2860 C CA . TRP A 1 365 ? -6.341 3.638 7.388 1.00 98.75 365 TRP A CA 1
ATOM 2861 C C . TRP A 1 365 ? -7.691 4.094 6.824 1.00 98.75 365 TRP A C 1
ATOM 2863 O O . TRP A 1 365 ? -7.949 5.296 6.733 1.00 98.75 365 TRP A O 1
ATOM 2873 N N . LEU A 1 366 ? -8.550 3.147 6.444 1.00 98.69 366 LEU A N 1
ATOM 2874 C CA . LEU A 1 366 ? -9.983 3.400 6.275 1.00 98.69 366 LEU A CA 1
ATOM 2875 C C . LEU A 1 366 ? -10.687 3.015 7.569 1.00 98.69 366 LEU A C 1
ATOM 2877 O O . LEU A 1 366 ? -10.544 1.877 8.017 1.00 98.69 366 LEU A O 1
ATOM 2881 N N . VAL A 1 367 ? -11.411 3.959 8.170 1.00 98.81 367 VAL A N 1
ATOM 2882 C CA . VAL A 1 367 ? -12.051 3.766 9.473 1.00 98.81 367 VAL A CA 1
ATOM 2883 C C . VAL A 1 367 ? -13.548 4.036 9.388 1.00 98.81 367 VAL A C 1
ATOM 2885 O O . VAL A 1 367 ? -13.979 5.072 8.882 1.00 98.81 367 VAL A O 1
ATOM 2888 N N . TRP A 1 368 ? -14.333 3.110 9.925 1.00 98.44 368 TRP A N 1
ATOM 2889 C CA . TRP A 1 368 ? -15.768 3.222 10.147 1.00 98.44 368 TRP A CA 1
ATOM 2890 C C . TRP A 1 368 ? -16.035 3.210 11.651 1.00 98.44 368 TRP A C 1
ATOM 2892 O O . TRP A 1 368 ? -15.459 2.402 12.378 1.00 98.44 368 TRP A O 1
ATOM 2902 N N . VAL A 1 369 ? -16.932 4.079 12.105 1.00 97.44 369 VAL A N 1
ATOM 2903 C CA . VAL A 1 369 ? -17.461 4.104 13.472 1.00 97.44 369 VAL A CA 1
ATOM 2904 C C . VAL A 1 369 ? -18.980 4.064 13.367 1.00 97.44 369 VAL A C 1
ATOM 2906 O O . VAL A 1 369 ? -19.560 4.841 12.606 1.00 97.44 369 VAL A O 1
ATOM 2909 N N . ALA A 1 370 ? -19.639 3.165 14.098 1.00 94.00 370 ALA A N 1
ATOM 2910 C CA . ALA A 1 370 ? -21.091 3.033 14.046 1.00 94.00 370 ALA A CA 1
ATOM 2911 C C . ALA A 1 370 ? -21.795 4.360 14.391 1.00 94.00 370 ALA A C 1
ATOM 2913 O O . ALA A 1 370 ? -21.490 5.009 15.391 1.00 94.00 370 ALA A O 1
ATOM 2914 N N . GLY A 1 371 ? -22.725 4.787 13.530 1.00 91.12 371 GLY A N 1
ATOM 2915 C CA . GLY A 1 371 ? -23.409 6.083 13.639 1.00 91.12 371 GLY A CA 1
ATOM 2916 C C . GLY A 1 371 ? -22.564 7.313 13.265 1.00 91.12 371 GLY A C 1
ATOM 2917 O O . GLY A 1 371 ? -23.090 8.424 13.280 1.00 91.12 371 GLY A O 1
ATOM 2918 N N . GLY A 1 372 ? -21.285 7.149 12.914 1.00 92.31 372 GLY A N 1
ATOM 2919 C CA . GLY A 1 372 ? -20.400 8.239 12.507 1.00 92.31 372 GLY A CA 1
ATOM 2920 C C . GLY A 1 372 ? -20.589 8.649 11.044 1.00 92.31 372 GLY A C 1
ATOM 2921 O O . GLY A 1 372 ? -20.384 7.842 10.137 1.00 92.31 372 GLY A O 1
ATOM 2922 N N . SER A 1 373 ? -20.912 9.921 10.807 1.00 93.75 373 SER A N 1
ATOM 2923 C CA . SER A 1 373 ? -20.965 10.513 9.462 1.00 93.75 373 SER A CA 1
ATOM 2924 C C . SER A 1 373 ? -19.567 10.662 8.837 1.00 93.75 373 SER A C 1
ATOM 2926 O O . SER A 1 373 ? -18.617 10.932 9.573 1.00 93.75 373 SER A O 1
ATOM 2928 N N . PRO A 1 374 ? -19.421 10.571 7.498 1.00 96.50 374 PRO A N 1
ATOM 2929 C CA . PRO A 1 374 ? -18.148 10.811 6.819 1.00 96.50 374 PRO A CA 1
ATOM 2930 C C . PRO A 1 374 ? -17.559 12.194 7.126 1.00 96.50 374 PRO A C 1
ATOM 2932 O O . PRO A 1 374 ? -18.235 13.216 6.994 1.00 96.50 374 PRO A O 1
ATOM 2935 N N . LEU A 1 375 ? -16.285 12.214 7.509 1.00 97.50 375 LEU A N 1
ATOM 2936 C CA . LEU A 1 375 ? -15.501 13.415 7.789 1.00 97.50 375 LEU A CA 1
ATOM 2937 C C . LEU A 1 375 ? -14.555 13.755 6.621 1.00 97.50 375 LEU A C 1
ATOM 2939 O O . LEU A 1 375 ? -14.245 12.886 5.798 1.00 97.50 375 LEU A O 1
ATOM 2943 N N . PRO A 1 376 ? -14.045 15.001 6.544 1.00 97.88 376 PRO A N 1
ATOM 2944 C CA . PRO A 1 376 ? -12.937 15.334 5.654 1.00 97.88 376 PRO A CA 1
ATOM 2945 C C . PRO A 1 376 ? -11.734 14.400 5.876 1.00 97.88 376 PRO A C 1
ATOM 2947 O O . PRO A 1 376 ? -11.482 14.004 7.016 1.00 97.88 376 PRO A O 1
ATOM 2950 N N . PRO A 1 377 ? -10.961 14.062 4.829 1.00 97.94 377 PRO A N 1
ATOM 2951 C CA . PRO A 1 377 ? -9.774 13.231 4.979 1.00 97.94 377 PRO A CA 1
ATOM 2952 C C . PRO A 1 377 ? -8.763 13.778 5.988 1.00 97.94 377 PRO A C 1
ATOM 2954 O O . PRO A 1 377 ? -8.488 14.978 6.029 1.00 97.94 377 PRO A O 1
ATOM 2957 N N . LEU A 1 378 ? -8.143 12.869 6.737 1.00 98.38 378 LEU A N 1
ATOM 2958 C CA . LEU A 1 378 ? -7.027 13.180 7.621 1.00 98.38 378 LEU A CA 1
ATOM 2959 C C . LEU A 1 378 ? -5.712 12.871 6.904 1.00 98.38 378 LEU A C 1
ATOM 2961 O O . LEU A 1 378 ? -5.483 11.745 6.466 1.00 98.38 378 LEU A O 1
ATOM 2965 N N . TRP A 1 379 ? -4.812 13.848 6.845 1.00 98.44 379 TRP A N 1
ATOM 2966 C CA . TRP A 1 379 ? -3.405 13.602 6.540 1.00 98.44 379 TRP A CA 1
ATOM 2967 C C . TRP A 1 379 ? -2.665 13.365 7.852 1.00 98.44 379 TRP A C 1
ATOM 2969 O O . TRP A 1 379 ? -2.501 14.284 8.653 1.00 98.44 379 TRP A O 1
ATOM 2979 N N . ILE A 1 380 ? -2.231 12.127 8.080 1.00 98.19 380 ILE A N 1
ATOM 2980 C CA . ILE A 1 380 ? -1.396 11.775 9.225 1.00 98.19 380 ILE A CA 1
ATOM 2981 C C . ILE A 1 380 ? -0.040 12.480 9.014 1.00 98.19 380 ILE A C 1
ATOM 2983 O O . ILE A 1 380 ? 0.625 12.205 8.006 1.00 98.19 380 ILE A O 1
ATOM 2987 N N . PRO A 1 381 ? 0.349 13.421 9.898 1.00 94.88 381 PRO A N 1
ATOM 2988 C CA . PRO A 1 381 ? 1.423 14.382 9.632 1.00 94.88 381 PRO A CA 1
ATOM 2989 C C . PRO A 1 381 ? 2.804 13.712 9.561 1.00 94.88 381 PRO A C 1
ATOM 2991 O O . PRO A 1 381 ? 2.968 12.617 10.088 1.00 94.88 381 PRO A O 1
ATOM 2994 N N . PRO A 1 382 ? 3.826 14.340 8.954 1.00 93.12 382 PRO A N 1
ATOM 2995 C CA . PRO A 1 382 ? 5.183 13.788 8.939 1.00 93.12 382 PRO A CA 1
ATOM 2996 C C . PRO A 1 382 ? 5.775 13.611 10.351 1.00 93.12 382 PRO A C 1
ATOM 2998 O O . PRO A 1 382 ? 5.270 14.161 11.331 1.00 93.12 382 PRO A O 1
ATOM 3001 N N . GLY A 1 383 ? 6.847 12.826 10.452 1.00 92.81 383 GLY A N 1
ATOM 3002 C CA . GLY A 1 383 ? 7.528 12.466 11.695 1.00 92.81 383 GLY A CA 1
ATOM 3003 C C . GLY A 1 383 ? 6.948 11.257 12.438 1.00 92.81 383 GLY A C 1
ATOM 3004 O O . GLY A 1 383 ? 7.477 10.908 13.490 1.00 92.81 383 GLY A O 1
ATOM 3005 N N . GLN A 1 384 ? 5.903 10.583 11.937 1.00 94.88 384 GLN A N 1
ATOM 3006 C CA . GLN A 1 384 ? 5.282 9.466 12.666 1.00 94.88 384 GLN A CA 1
ATOM 3007 C C . GLN A 1 384 ? 6.253 8.314 12.870 1.00 94.88 384 GLN A C 1
ATOM 3009 O O . GLN A 1 384 ? 6.350 7.809 13.984 1.00 94.88 384 GLN A O 1
ATOM 3014 N N . CYS A 1 385 ? 6.968 7.919 11.815 1.00 91.50 385 CYS A N 1
ATOM 3015 C CA . CYS A 1 385 ? 7.923 6.819 11.879 1.00 91.50 385 CYS A CA 1
ATOM 3016 C C . CYS A 1 385 ? 8.999 7.097 12.942 1.00 91.50 385 CYS A C 1
ATOM 3018 O O . CYS A 1 385 ? 9.238 6.263 13.814 1.00 91.50 385 CYS A O 1
ATOM 3020 N N . ALA A 1 386 ? 9.563 8.309 12.942 1.00 90.88 386 ALA A N 1
ATOM 3021 C CA . ALA A 1 386 ? 10.587 8.726 13.897 1.00 90.88 386 ALA A CA 1
ATOM 3022 C C . ALA A 1 386 ? 10.068 8.847 15.344 1.00 90.88 386 ALA A C 1
ATOM 3024 O O . ALA A 1 386 ? 10.785 8.500 16.275 1.00 90.88 386 ALA A O 1
ATOM 3025 N N . THR A 1 387 ? 8.837 9.329 15.553 1.00 93.88 387 THR A N 1
ATOM 3026 C CA . THR A 1 387 ? 8.262 9.505 16.901 1.00 93.88 387 THR A CA 1
ATOM 3027 C C . THR A 1 387 ? 7.690 8.213 17.494 1.00 93.88 387 THR A C 1
ATOM 3029 O O . THR A 1 387 ? 7.655 8.078 18.713 1.00 93.88 387 THR A O 1
ATOM 3032 N N . ARG A 1 388 ? 7.212 7.275 16.663 1.00 95.00 388 ARG A N 1
ATOM 3033 C CA . ARG A 1 388 ? 6.444 6.093 17.108 1.00 95.00 388 ARG A CA 1
ATOM 3034 C C . ARG A 1 388 ? 7.164 4.763 16.951 1.00 95.00 388 ARG A C 1
ATOM 3036 O O . ARG A 1 388 ? 6.651 3.762 17.448 1.00 95.00 388 ARG A O 1
ATOM 3043 N N . THR A 1 389 ? 8.320 4.724 16.295 1.00 93.38 389 THR A N 1
ATOM 3044 C CA . THR A 1 389 ? 9.210 3.558 16.374 1.00 93.38 389 THR A CA 1
ATOM 3045 C C . THR A 1 389 ? 9.884 3.559 17.744 1.00 93.38 389 THR A C 1
ATOM 3047 O O . THR A 1 389 ? 10.511 4.545 18.130 1.00 93.38 389 THR A O 1
ATOM 3050 N N . ARG A 1 390 ? 9.738 2.471 18.501 1.00 93.12 390 ARG A N 1
ATOM 3051 C CA . ARG A 1 390 ? 10.391 2.288 19.802 1.00 93.12 390 ARG A CA 1
ATOM 3052 C C . ARG A 1 390 ? 11.783 1.675 19.619 1.00 93.12 390 ARG A C 1
ATOM 3054 O O . ARG A 1 390 ? 11.977 0.920 18.666 1.00 93.12 390 ARG A O 1
ATOM 3061 N N . PRO A 1 391 ? 12.743 1.933 20.530 1.00 88.94 391 PRO A N 1
ATOM 3062 C CA . PRO A 1 391 ? 14.104 1.403 20.412 1.00 88.94 391 PRO A CA 1
ATOM 3063 C C . PRO A 1 391 ? 14.180 -0.126 20.309 1.00 88.94 391 PRO A C 1
ATOM 3065 O O . PRO A 1 391 ? 15.087 -0.650 19.671 1.00 88.94 391 PRO A O 1
ATOM 3068 N N . ASP A 1 392 ? 13.224 -0.833 20.916 1.00 88.81 392 ASP A N 1
ATOM 3069 C CA . ASP A 1 392 ? 13.151 -2.293 20.937 1.00 88.81 392 ASP A CA 1
ATOM 3070 C C . ASP A 1 392 ? 12.325 -2.897 19.788 1.00 88.81 392 ASP A C 1
ATOM 3072 O O . ASP A 1 392 ? 12.354 -4.113 19.605 1.00 88.81 392 ASP A O 1
ATOM 3076 N N . ASP A 1 393 ? 11.630 -2.090 18.972 1.00 90.06 393 ASP A N 1
ATOM 3077 C CA . ASP A 1 393 ? 10.768 -2.612 17.901 1.00 90.06 393 ASP A CA 1
ATOM 3078 C C . ASP A 1 393 ? 11.556 -3.480 16.918 1.00 90.06 393 ASP A C 1
ATOM 3080 O O . ASP A 1 393 ? 11.112 -4.574 16.577 1.00 90.06 393 ASP A O 1
ATOM 3084 N N . ALA A 1 394 ? 12.733 -3.015 16.484 1.00 85.31 394 ALA A N 1
ATOM 3085 C CA . ALA A 1 394 ? 13.581 -3.745 15.545 1.00 85.31 394 ALA A CA 1
ATOM 3086 C C . ALA A 1 394 ? 13.980 -5.122 16.096 1.00 85.31 394 ALA A C 1
ATOM 3088 O O . ALA A 1 394 ? 13.900 -6.111 15.374 1.00 85.31 394 ALA A O 1
ATOM 3089 N N . GLU A 1 395 ? 14.341 -5.218 17.379 1.00 84.75 395 GLU A N 1
ATOM 3090 C CA . GLU A 1 395 ? 14.651 -6.499 18.021 1.00 84.75 395 GLU A CA 1
ATOM 3091 C C . GLU A 1 395 ? 13.406 -7.389 18.165 1.00 84.75 395 GLU A C 1
ATOM 3093 O O . GLU A 1 395 ? 13.513 -8.613 18.110 1.00 84.75 395 GLU A O 1
ATOM 3098 N N . HIS A 1 396 ? 12.234 -6.791 18.363 1.00 81.81 396 HIS A N 1
ATOM 3099 C CA . HIS A 1 396 ? 10.997 -7.482 18.704 1.00 81.81 396 HIS A CA 1
ATOM 3100 C C . HIS A 1 396 ? 10.255 -8.041 17.481 1.00 81.81 396 HIS A C 1
ATOM 3102 O O . HIS A 1 396 ? 9.911 -9.224 17.446 1.00 81.81 396 HIS A O 1
ATOM 3108 N N . PHE A 1 397 ? 10.037 -7.196 16.471 1.00 85.44 397 PHE A N 1
ATOM 3109 C CA . PHE A 1 397 ? 9.189 -7.467 15.306 1.00 85.44 397 PHE A CA 1
ATOM 3110 C C . PHE A 1 397 ? 9.964 -7.960 14.069 1.00 85.44 397 PHE A C 1
ATOM 3112 O O . PHE A 1 397 ? 9.343 -8.343 13.087 1.00 85.44 397 PHE A O 1
ATOM 3119 N N . THR A 1 398 ? 11.305 -7.992 14.084 1.00 80.00 398 THR A N 1
ATOM 3120 C CA . THR A 1 398 ? 12.083 -8.720 13.047 1.00 80.00 398 THR A CA 1
ATOM 3121 C C . THR A 1 398 ? 12.363 -10.180 13.424 1.00 80.00 398 THR A C 1
ATOM 3123 O O . THR A 1 398 ? 12.958 -10.930 12.647 1.00 80.00 398 THR A O 1
ATOM 3126 N N . ARG A 1 399 ? 11.923 -10.614 14.614 1.00 74.31 399 ARG A N 1
ATOM 3127 C CA . ARG A 1 399 ? 11.903 -12.030 14.999 1.00 74.31 399 ARG A CA 1
ATOM 3128 C C . ARG A 1 399 ? 10.758 -12.727 14.271 1.00 74.31 399 ARG A C 1
ATOM 3130 O O . ARG A 1 399 ? 9.644 -12.216 14.235 1.00 74.31 399 ARG A O 1
ATOM 3137 N N . HIS A 1 400 ? 11.043 -13.914 13.751 1.00 67.38 400 HIS A N 1
ATOM 3138 C CA . HIS A 1 400 ? 10.080 -14.755 13.047 1.00 67.38 400 HIS A CA 1
ATOM 3139 C C . HIS A 1 400 ? 9.805 -16.021 13.871 1.00 67.38 400 HIS A C 1
ATOM 3141 O O . HIS A 1 400 ? 10.700 -16.872 13.966 1.00 67.38 400 HIS A O 1
ATOM 3147 N N . PRO A 1 401 ? 8.620 -16.172 14.494 1.00 64.06 401 PRO A N 1
ATOM 3148 C CA . PRO A 1 401 ? 7.524 -15.196 14.618 1.00 64.06 401 PRO A CA 1
ATOM 3149 C C . PRO A 1 401 ? 7.800 -14.117 15.686 1.00 64.06 401 PRO A C 1
ATOM 3151 O O . PRO A 1 401 ? 8.729 -14.254 16.491 1.00 64.06 401 PRO A O 1
ATOM 3154 N N . VAL A 1 402 ? 6.958 -13.073 15.740 1.00 70.81 402 VAL A N 1
ATOM 3155 C CA . VAL A 1 402 ? 7.066 -11.998 16.744 1.00 70.81 402 VAL A CA 1
ATOM 3156 C C . VAL A 1 402 ? 6.934 -12.590 18.150 1.00 70.81 402 VAL A C 1
ATOM 3158 O O . VAL A 1 402 ? 5.992 -13.323 18.472 1.00 70.81 402 VAL A O 1
ATOM 3161 N N . ALA A 1 403 ? 7.906 -12.289 19.008 1.00 61.12 403 ALA A N 1
ATOM 3162 C CA . ALA A 1 403 ? 7.964 -12.827 20.360 1.00 61.12 403 ALA A CA 1
ATOM 3163 C C . ALA A 1 403 ? 7.183 -11.928 21.324 1.00 61.12 403 ALA A C 1
ATOM 3165 O O . ALA A 1 403 ? 7.650 -10.839 21.615 1.00 61.12 403 ALA A O 1
ATOM 3166 N N . ARG A 1 404 ? 6.049 -12.393 21.868 1.00 56.97 404 ARG A N 1
ATOM 3167 C CA . ARG A 1 404 ? 5.224 -11.633 22.833 1.00 56.97 404 ARG A CA 1
ATOM 3168 C C . ARG A 1 404 ? 6.066 -10.961 23.926 1.00 56.97 404 ARG A C 1
ATOM 3170 O O . ARG A 1 404 ? 6.889 -11.637 24.550 1.00 56.97 404 ARG A O 1
ATOM 3177 N N . ARG A 1 405 ? 5.826 -9.671 24.217 1.00 55.78 405 ARG A N 1
ATOM 3178 C CA . ARG A 1 405 ? 6.489 -8.989 25.352 1.00 55.78 405 ARG A CA 1
ATOM 3179 C C . ARG A 1 405 ? 6.148 -9.734 26.648 1.00 55.78 405 ARG A C 1
ATOM 3181 O O . ARG A 1 405 ? 4.974 -9.889 26.989 1.00 55.78 405 ARG A O 1
ATOM 3188 N N . SER A 1 406 ? 7.160 -10.184 27.388 1.00 44.41 406 SER A N 1
ATOM 3189 C CA . SER A 1 406 ? 6.964 -10.619 28.770 1.00 44.41 406 SER A CA 1
ATOM 3190 C C . SER A 1 406 ? 6.589 -9.397 29.599 1.00 44.41 406 SER A C 1
ATOM 3192 O O . SER A 1 406 ? 7.406 -8.492 29.765 1.00 44.41 406 SER A O 1
ATOM 3194 N N . ILE A 1 407 ? 5.363 -9.367 30.125 1.00 39.62 407 ILE A N 1
ATOM 3195 C CA . ILE A 1 407 ? 5.001 -8.404 31.163 1.00 39.62 407 ILE A CA 1
ATOM 3196 C C . ILE A 1 407 ? 5.712 -8.853 32.442 1.00 39.62 407 ILE A C 1
ATOM 3198 O O . ILE A 1 407 ? 5.170 -9.629 33.228 1.00 39.62 407 ILE A O 1
ATOM 3202 N N . SER A 1 408 ? 6.944 -8.386 32.623 1.00 31.09 408 SER A N 1
ATOM 3203 C CA . SER A 1 408 ? 7.605 -8.397 33.922 1.00 31.09 408 SER A CA 1
ATOM 3204 C C . SER A 1 408 ? 6.862 -7.424 34.832 1.00 31.09 408 SER A C 1
ATOM 3206 O O . SER A 1 408 ? 7.143 -6.228 34.842 1.00 31.09 408 SER A O 1
ATOM 3208 N N . LEU A 1 409 ? 5.915 -7.947 35.613 1.00 37.66 409 LEU A N 1
ATOM 3209 C CA . LEU A 1 409 ? 5.415 -7.300 36.832 1.00 37.66 409 LEU A CA 1
ATOM 3210 C C . LEU A 1 409 ? 6.471 -7.418 37.950 1.00 37.66 409 LEU A C 1
ATOM 3212 O O . LEU A 1 409 ? 6.168 -7.821 39.071 1.00 37.66 409 LEU A O 1
ATOM 3216 N N . ASP A 1 410 ? 7.726 -7.096 37.632 1.00 35.56 410 ASP A N 1
ATOM 3217 C CA . ASP A 1 410 ? 8.864 -7.173 38.551 1.00 35.56 410 ASP A CA 1
ATOM 3218 C C . ASP A 1 410 ? 8.960 -5.870 39.358 1.00 35.56 410 ASP A C 1
ATOM 3220 O O . ASP A 1 410 ? 9.905 -5.090 39.261 1.00 35.56 410 ASP A O 1
ATOM 3224 N N . GLY A 1 411 ? 7.909 -5.638 40.141 1.00 37.16 411 GLY A N 1
ATOM 3225 C CA . GLY A 1 411 ? 7.752 -4.536 41.082 1.00 37.16 411 GLY A CA 1
ATOM 3226 C C . GLY A 1 411 ? 6.437 -4.720 41.849 1.00 37.16 411 GLY A C 1
ATOM 3227 O O . GLY A 1 411 ? 5.395 -4.881 41.208 1.00 37.16 411 GLY A O 1
ATOM 3228 N N . PRO A 1 412 ? 6.436 -4.752 43.195 1.00 36.34 412 PRO A N 1
ATOM 3229 C CA . PRO A 1 412 ? 5.203 -4.916 43.956 1.00 36.34 412 PRO A CA 1
ATOM 3230 C C . PRO A 1 412 ? 4.330 -3.663 43.810 1.00 36.34 412 PRO A C 1
ATOM 3232 O O . PRO A 1 412 ? 4.661 -2.599 44.327 1.00 36.34 412 PRO A O 1
ATOM 3235 N N . VAL A 1 413 ? 3.207 -3.793 43.104 1.00 39.62 413 VAL A N 1
ATOM 3236 C CA . VAL A 1 413 ? 2.190 -2.737 42.987 1.00 39.62 413 VAL A CA 1
ATOM 3237 C C . VAL A 1 413 ? 1.246 -2.818 44.186 1.00 39.62 413 VAL A C 1
ATOM 3239 O O . VAL A 1 413 ? 0.715 -3.892 44.481 1.00 39.62 413 VAL A O 1
ATOM 3242 N N . ASP A 1 414 ? 0.999 -1.693 44.859 1.00 40.53 414 ASP A N 1
ATOM 3243 C CA . ASP A 1 414 ? -0.040 -1.621 45.889 1.00 40.53 414 ASP A CA 1
ATOM 3244 C C . ASP A 1 414 ? -1.424 -1.671 45.225 1.00 40.53 414 ASP A C 1
ATOM 3246 O O . ASP A 1 414 ? -1.872 -0.729 44.568 1.00 40.53 414 ASP A O 1
ATOM 3250 N N . LEU A 1 415 ? -2.119 -2.795 45.410 1.00 37.88 415 LEU A N 1
ATOM 3251 C CA . LEU A 1 415 ? -3.436 -3.059 44.827 1.00 37.88 415 LEU A CA 1
ATOM 3252 C C . LEU A 1 415 ? -4.561 -2.171 45.394 1.00 37.88 415 LEU A C 1
ATOM 3254 O O . LEU A 1 415 ? -5.695 -2.277 44.926 1.00 37.88 415 LEU A O 1
ATOM 3258 N N . THR A 1 416 ? -4.287 -1.320 46.389 1.00 37.62 416 THR A N 1
ATOM 3259 C CA . THR A 1 416 ? -5.264 -0.363 46.935 1.00 37.62 416 THR A CA 1
ATOM 3260 C C . THR A 1 416 ? -5.140 1.051 46.366 1.00 37.62 416 THR A C 1
ATOM 3262 O O . THR A 1 416 ? -6.129 1.785 46.380 1.00 37.62 416 THR A O 1
ATOM 3265 N N . THR A 1 417 ? -3.975 1.426 45.830 1.00 46.81 417 THR A N 1
ATOM 3266 C CA . THR A 1 417 ? -3.689 2.787 45.330 1.00 46.81 417 THR A CA 1
ATOM 3267 C C . THR A 1 417 ? -3.268 2.824 43.861 1.00 46.81 417 THR A C 1
ATOM 3269 O O . THR A 1 417 ? -3.513 3.825 43.191 1.00 46.81 417 THR A O 1
ATOM 3272 N N . GLY A 1 418 ? -2.700 1.738 43.325 1.00 36.28 418 GLY A N 1
ATOM 3273 C CA . GLY A 1 418 ? -2.282 1.639 41.924 1.00 36.28 418 GLY A CA 1
ATOM 3274 C C . GLY A 1 418 ? -0.984 2.379 41.583 1.00 36.28 418 GLY A C 1
ATOM 3275 O O . GLY A 1 418 ? -0.641 2.473 40.405 1.00 36.28 418 GLY A O 1
ATOM 3276 N N . GLU A 1 419 ? -0.258 2.892 42.579 1.00 36.47 419 GLU A N 1
ATOM 3277 C CA . GLU A 1 419 ? 1.055 3.514 42.385 1.00 36.47 419 GLU A CA 1
ATOM 3278 C C . GLU A 1 419 ? 2.188 2.469 42.392 1.00 36.47 419 GLU A C 1
ATOM 3280 O O . GLU A 1 419 ? 2.091 1.397 42.998 1.00 36.47 419 GLU A O 1
ATOM 3285 N N . ILE A 1 420 ? 3.278 2.781 41.684 1.00 38.34 420 ILE A N 1
ATOM 3286 C CA . ILE A 1 420 ? 4.477 1.938 41.615 1.00 38.34 420 ILE A CA 1
ATOM 3287 C C . ILE A 1 420 ? 5.341 2.229 42.844 1.00 38.34 420 ILE A C 1
ATOM 3289 O O . ILE A 1 420 ? 5.790 3.358 43.032 1.00 38.34 420 ILE A O 1
ATOM 3293 N N . ILE A 1 421 ? 5.613 1.207 43.657 1.00 44.47 421 ILE A N 1
ATOM 3294 C CA . ILE A 1 421 ? 6.555 1.315 44.775 1.00 44.47 421 ILE A CA 1
ATOM 3295 C C . ILE A 1 421 ? 7.979 1.270 44.206 1.00 44.47 421 ILE A C 1
ATOM 3297 O O . ILE A 1 421 ? 8.425 0.221 43.738 1.00 44.47 421 ILE A O 1
ATOM 3301 N N . GLU A 1 422 ? 8.705 2.391 44.242 1.00 34.88 422 GLU A N 1
ATOM 3302 C CA . GLU A 1 422 ? 10.132 2.381 43.898 1.00 34.88 422 GLU A CA 1
ATOM 3303 C C . GLU A 1 422 ? 10.947 1.613 44.958 1.00 34.88 422 GLU A C 1
ATOM 3305 O O . GLU A 1 422 ? 10.692 1.755 46.159 1.00 34.88 422 GLU A O 1
ATOM 3310 N N . PRO A 1 423 ? 11.936 0.796 44.551 1.00 35.34 423 PRO A N 1
ATOM 3311 C CA . PRO A 1 423 ? 12.762 0.049 45.490 1.00 35.34 423 PRO A CA 1
ATOM 3312 C C . PRO A 1 423 ? 13.698 0.989 46.261 1.00 35.34 423 PRO A C 1
ATOM 3314 O O . PRO A 1 423 ? 14.390 1.818 45.667 1.00 35.34 423 PRO A O 1
ATOM 3317 N N . GLU A 1 424 ? 13.777 0.825 47.585 1.00 37.31 424 GLU A N 1
ATOM 3318 C CA . GLU A 1 424 ? 14.736 1.562 48.414 1.00 37.31 424 GLU A CA 1
ATOM 3319 C C . GLU A 1 424 ? 16.176 1.237 47.984 1.00 37.31 424 GLU A C 1
ATOM 3321 O O . GLU A 1 424 ? 16.708 0.161 48.259 1.00 37.31 424 GLU A O 1
ATOM 3326 N N . GLY A 1 425 ? 16.813 2.177 47.284 1.00 33.66 425 GLY A N 1
ATOM 3327 C CA . GLY A 1 425 ? 18.169 1.998 46.778 1.00 33.66 425 GLY A CA 1
ATOM 3328 C C . GLY A 1 425 ? 19.201 1.865 47.899 1.00 33.66 425 GLY A C 1
ATOM 3329 O O . GLY A 1 425 ? 19.308 2.739 48.766 1.00 33.66 425 GLY A O 1
ATOM 3330 N N . GLU A 1 426 ? 20.019 0.811 47.829 1.00 33.97 426 GLU A N 1
ATOM 3331 C CA . GLU A 1 426 ? 21.196 0.625 48.680 1.00 33.97 426 GLU A CA 1
ATOM 3332 C C . GLU A 1 426 ? 22.124 1.846 48.585 1.00 33.97 426 GLU A C 1
ATOM 3334 O O . GLU A 1 426 ? 22.862 2.036 47.614 1.00 33.97 426 GLU A O 1
ATOM 3339 N N . ARG A 1 427 ? 22.123 2.696 49.619 1.00 32.84 427 ARG A N 1
ATOM 3340 C CA . ARG A 1 427 ? 23.077 3.806 49.714 1.00 32.84 427 ARG A CA 1
ATOM 3341 C C . ARG A 1 427 ? 24.453 3.269 50.088 1.00 32.84 427 ARG A C 1
ATOM 3343 O O . ARG A 1 427 ? 24.799 3.179 51.265 1.00 32.84 427 ARG A O 1
ATOM 3350 N N . GLY A 1 428 ? 25.250 2.960 49.066 1.00 32.66 428 GLY A N 1
ATOM 3351 C CA . GLY A 1 428 ? 26.687 2.741 49.204 1.00 32.66 428 GLY A CA 1
ATOM 3352 C C . GLY A 1 428 ? 27.340 3.900 49.965 1.00 32.66 428 GLY A C 1
ATOM 3353 O O . GLY A 1 428 ? 27.130 5.071 49.646 1.00 32.66 428 GLY A O 1
ATOM 3354 N N . GLY A 1 429 ? 28.095 3.572 51.013 1.00 28.36 429 GLY A N 1
ATOM 3355 C CA . GLY A 1 429 ? 28.614 4.563 51.952 1.00 28.36 429 GLY A CA 1
ATOM 3356 C C . GLY A 1 429 ? 29.693 5.470 51.356 1.00 28.36 429 GLY A C 1
ATOM 3357 O O . GLY A 1 429 ? 30.657 4.997 50.757 1.00 28.36 429 GLY A O 1
ATOM 3358 N N . ALA A 1 430 ? 29.581 6.771 51.625 1.00 30.94 430 ALA A N 1
ATOM 3359 C CA . ALA A 1 430 ? 30.676 7.728 51.511 1.00 30.94 430 ALA A CA 1
ATOM 3360 C C . ALA A 1 430 ? 31.058 8.222 52.915 1.00 30.94 430 ALA A C 1
ATOM 3362 O O . ALA A 1 430 ? 30.202 8.619 53.704 1.00 30.94 430 ALA A O 1
ATOM 3363 N N . VAL A 1 431 ? 32.350 8.168 53.235 1.00 30.94 431 VAL A N 1
ATOM 3364 C CA . VAL A 1 431 ? 32.886 8.495 54.563 1.00 30.94 431 VAL A CA 1
ATOM 3365 C C . VAL A 1 431 ? 33.117 10.002 54.696 1.00 30.94 431 VAL A C 1
ATOM 3367 O O . VAL A 1 431 ? 33.983 10.546 54.013 1.00 30.94 431 VAL A O 1
ATOM 3370 N N . SER A 1 432 ? 32.448 10.662 55.644 1.00 29.97 432 SER A N 1
ATOM 3371 C CA . SER A 1 432 ? 32.949 11.903 56.255 1.00 29.97 432 SER A CA 1
ATOM 3372 C C . SER A 1 432 ? 32.379 12.127 57.664 1.00 29.97 432 SER A C 1
ATOM 3374 O O . SER A 1 432 ? 31.262 11.737 57.986 1.00 29.97 432 SER A O 1
ATOM 3376 N N . ALA A 1 433 ? 33.217 12.677 58.541 1.00 28.91 433 ALA A N 1
ATOM 3377 C CA . ALA A 1 433 ? 33.038 12.702 59.990 1.00 28.91 433 ALA A CA 1
ATOM 3378 C C . ALA A 1 433 ? 32.000 13.714 60.523 1.00 28.91 433 ALA A C 1
ATOM 3380 O O . ALA A 1 433 ? 31.906 14.827 60.013 1.00 28.91 433 ALA A O 1
ATOM 3381 N N . GLY A 1 434 ? 31.396 13.395 61.680 1.00 27.75 434 GLY A N 1
ATOM 3382 C CA . GLY A 1 434 ? 31.022 14.400 62.691 1.00 27.75 434 GLY A CA 1
ATOM 3383 C C . GLY A 1 434 ? 29.673 14.214 63.407 1.00 27.75 434 GLY A C 1
ATOM 3384 O O . GLY A 1 434 ? 28.633 14.220 62.768 1.00 27.75 434 GLY A O 1
ATOM 3385 N N . GLY A 1 435 ? 29.692 14.197 64.750 1.00 28.02 435 GLY A N 1
ATOM 3386 C CA . GLY A 1 435 ? 28.597 14.778 65.556 1.00 28.02 435 GLY A CA 1
ATOM 3387 C C . GLY A 1 435 ? 27.514 13.867 66.168 1.00 28.02 435 GLY A C 1
ATOM 3388 O O . GLY A 1 435 ? 26.383 13.863 65.714 1.00 28.02 435 GLY A O 1
ATOM 3389 N N . SER A 1 436 ? 27.842 13.223 67.295 1.00 28.06 436 SER A N 1
ATOM 3390 C CA . SER A 1 436 ? 27.043 13.170 68.549 1.00 28.06 436 SER A CA 1
ATOM 3391 C C . SER A 1 436 ? 25.500 12.951 68.596 1.00 28.06 436 SER A C 1
ATOM 3393 O O . SER A 1 436 ? 24.734 13.848 68.262 1.00 28.06 436 SER A O 1
ATOM 3395 N N . ALA A 1 437 ? 25.129 11.918 69.380 1.00 31.55 437 ALA A N 1
ATOM 3396 C CA . ALA A 1 437 ? 24.127 11.902 70.480 1.00 31.55 437 ALA A CA 1
ATOM 3397 C C . ALA A 1 437 ? 22.616 11.609 70.240 1.00 31.55 437 ALA A C 1
ATOM 3399 O O . ALA A 1 437 ? 21.997 12.131 69.326 1.00 31.55 437 ALA A O 1
ATOM 3400 N N . GLY A 1 438 ? 22.028 10.860 71.200 1.00 29.59 438 GLY A N 1
ATOM 3401 C CA . GLY A 1 438 ? 20.576 10.662 71.439 1.00 29.59 438 GLY A CA 1
ATOM 3402 C C . GLY A 1 438 ? 19.934 9.527 70.615 1.00 29.59 438 GLY A C 1
ATOM 3403 O O . GLY A 1 438 ? 19.882 9.655 69.403 1.00 29.59 438 GLY A O 1
ATOM 3404 N N . ALA A 1 439 ? 19.509 8.348 71.097 1.00 30.14 439 ALA A N 1
ATOM 3405 C CA . ALA A 1 439 ? 18.874 7.857 72.339 1.00 30.14 439 ALA A CA 1
ATOM 3406 C C . ALA A 1 439 ? 17.323 7.763 72.303 1.00 30.14 439 ALA A C 1
ATOM 3408 O O . ALA A 1 439 ? 16.643 8.755 72.073 1.00 30.14 439 ALA A O 1
ATOM 3409 N N . ASP A 1 440 ? 16.839 6.561 72.659 1.00 30.67 440 ASP A N 1
ATOM 3410 C CA . ASP A 1 440 ? 15.521 6.163 73.208 1.00 30.67 440 ASP A CA 1
ATOM 3411 C C . ASP A 1 440 ? 14.214 6.053 72.384 1.00 30.67 440 ASP A C 1
ATOM 3413 O O . ASP A 1 440 ? 13.883 6.861 71.526 1.00 30.67 440 ASP A O 1
ATOM 3417 N N . GLY A 1 441 ? 13.413 5.050 72.804 1.00 29.55 441 GLY A N 1
ATOM 3418 C CA . GLY A 1 441 ? 11.969 4.869 72.549 1.00 29.55 441 GLY A CA 1
ATOM 3419 C C . GLY A 1 441 ? 11.616 4.109 71.258 1.00 29.55 441 GLY A C 1
ATOM 3420 O O . GLY A 1 441 ? 12.033 4.498 70.181 1.00 29.55 441 GLY A O 1
ATOM 3421 N N . GLY A 1 442 ? 10.844 3.014 71.233 1.00 28.59 442 GLY A N 1
ATOM 3422 C CA . GLY A 1 442 ? 9.833 2.513 72.177 1.00 28.59 442 GLY A CA 1
ATOM 3423 C C . GLY A 1 442 ? 8.449 2.544 71.497 1.00 28.59 442 GLY A C 1
ATOM 3424 O O . GLY A 1 442 ? 7.794 3.572 71.521 1.00 28.59 442 GLY A O 1
ATOM 3425 N N . ALA A 1 443 ? 8.063 1.532 70.711 1.00 28.36 443 ALA A N 1
ATOM 3426 C CA . ALA A 1 443 ? 7.350 0.312 71.130 1.00 28.36 443 ALA A CA 1
ATOM 3427 C C . ALA A 1 443 ? 5.801 0.423 71.164 1.00 28.36 443 ALA A C 1
ATOM 3429 O O . ALA A 1 443 ? 5.261 1.333 71.779 1.00 28.36 443 ALA A O 1
ATOM 3430 N N . ARG A 1 444 ? 5.135 -0.638 70.655 1.00 31.08 444 ARG A N 1
ATOM 3431 C CA . ARG A 1 444 ? 3.689 -0.999 70.758 1.00 31.08 444 ARG A CA 1
ATOM 3432 C C . ARG A 1 444 ? 2.692 -0.233 69.861 1.00 31.08 444 ARG A C 1
ATOM 3434 O O . ARG A 1 444 ? 2.969 0.893 69.488 1.00 31.08 444 ARG A O 1
ATOM 3441 N N . GLN A 1 445 ? 1.469 -0.721 69.584 1.00 28.09 445 GLN A N 1
ATOM 3442 C CA . GLN A 1 445 ? 0.889 -2.067 69.297 1.00 28.09 445 GLN A CA 1
ATOM 3443 C C . GLN A 1 445 ? -0.637 -1.875 69.063 1.00 28.09 445 GLN A C 1
ATOM 3445 O O . GLN A 1 445 ? -1.186 -0.966 69.675 1.00 28.09 445 GLN A O 1
ATOM 3450 N N . ALA A 1 446 ? -1.323 -2.787 68.341 1.00 29.34 446 ALA A N 1
ATOM 3451 C CA . ALA A 1 446 ? -2.804 -2.962 68.334 1.00 29.34 446 ALA A CA 1
ATOM 3452 C C . ALA A 1 446 ? -3.658 -1.803 67.714 1.00 29.34 446 ALA A C 1
ATOM 3454 O O . ALA A 1 446 ? -3.205 -0.670 67.667 1.00 29.34 446 ALA A O 1
ATOM 3455 N N . THR A 1 447 ? -4.888 -1.966 67.187 1.00 29.64 447 THR A N 1
ATOM 3456 C CA . THR A 1 447 ? -5.726 -3.151 66.864 1.00 29.64 447 THR A CA 1
ATOM 3457 C C . THR A 1 447 ? -6.809 -2.820 65.816 1.00 29.64 447 THR A C 1
ATOM 3459 O O . THR A 1 447 ? -7.402 -1.750 65.840 1.00 29.64 447 THR A O 1
ATOM 3462 N N . ALA A 1 448 ? -7.087 -3.823 64.981 1.00 28.88 448 ALA A N 1
ATOM 3463 C CA . ALA A 1 448 ? -8.284 -4.171 64.197 1.00 28.88 448 ALA A CA 1
ATOM 3464 C C . ALA A 1 448 ? -9.714 -3.725 64.636 1.00 28.88 448 ALA A C 1
ATOM 3466 O O . ALA A 1 448 ? -10.011 -3.722 65.828 1.00 28.88 448 ALA A O 1
ATOM 3467 N N . ALA A 1 449 ? -10.616 -3.599 63.630 1.00 30.97 449 ALA A N 1
ATOM 3468 C CA . ALA A 1 449 ? -11.950 -4.261 63.480 1.00 30.97 449 ALA A CA 1
ATOM 3469 C C . ALA A 1 449 ? -13.174 -3.374 63.076 1.00 30.97 449 ALA A C 1
ATOM 3471 O O . ALA A 1 449 ? -13.320 -2.257 63.555 1.00 30.97 449 ALA A O 1
ATOM 3472 N N . GLY A 1 450 ? -14.102 -3.949 62.274 1.00 28.06 450 GLY A N 1
ATOM 3473 C CA . GLY A 1 450 ? -15.456 -3.430 61.921 1.00 28.06 450 GLY A CA 1
ATOM 3474 C C . GLY A 1 450 ? -15.530 -2.724 60.548 1.00 28.06 450 GLY A C 1
ATOM 3475 O O . GLY A 1 450 ? -14.884 -1.701 60.388 1.00 28.06 450 GLY A O 1
ATOM 3476 N N . VAL A 1 451 ? -16.150 -3.204 59.452 1.00 31.20 451 VAL A N 1
ATOM 3477 C CA . VAL A 1 451 ? -17.422 -3.921 59.134 1.00 31.20 451 VAL A CA 1
ATOM 3478 C C . VAL A 1 451 ? -18.650 -2.994 58.920 1.00 31.20 451 VAL A C 1
ATOM 3480 O O . VAL A 1 451 ? -19.006 -2.202 59.780 1.00 31.20 451 VAL A O 1
ATOM 3483 N N . MET A 1 452 ? -19.247 -3.153 57.725 1.00 33.56 452 MET A N 1
ATOM 3484 C CA . MET A 1 452 ? -20.380 -2.493 57.010 1.00 33.56 452 MET A CA 1
ATOM 3485 C C . MET A 1 452 ? -21.771 -2.616 57.731 1.00 33.56 452 MET A C 1
ATOM 3487 O O . MET A 1 452 ? -21.765 -3.290 58.763 1.00 33.56 452 MET A O 1
ATOM 3491 N N . PRO A 1 453 ? -22.962 -2.110 57.245 1.00 50.34 453 PRO A N 1
ATOM 3492 C CA . PRO A 1 453 ? -23.340 -1.759 55.844 1.00 50.34 453 PRO A CA 1
ATOM 3493 C C . PRO A 1 453 ? -24.452 -0.686 55.517 1.00 50.34 453 PRO A C 1
ATOM 3495 O O . PRO A 1 453 ? -25.212 -0.261 56.373 1.00 50.34 453 PRO A O 1
ATOM 3498 N N . ALA A 1 454 ? -24.597 -0.406 54.200 1.00 31.12 454 ALA A N 1
ATOM 3499 C CA . ALA A 1 454 ? -25.822 -0.234 53.356 1.00 31.12 454 ALA A CA 1
ATOM 3500 C C . ALA A 1 454 ? -26.913 0.874 53.537 1.00 31.12 454 ALA A C 1
ATOM 3502 O O . ALA A 1 454 ? -27.282 1.263 54.637 1.00 31.12 454 ALA A O 1
ATOM 3503 N N . GLY A 1 455 ? -27.525 1.242 52.386 1.00 28.72 455 GLY A N 1
ATOM 3504 C CA . GLY A 1 455 ? -28.761 2.050 52.202 1.00 28.72 455 GLY A CA 1
ATOM 3505 C C . GLY A 1 455 ? -28.518 3.503 51.731 1.00 28.72 455 GLY A C 1
ATOM 3506 O O . GLY A 1 455 ? -27.525 4.093 52.133 1.00 28.72 455 GLY A O 1
ATOM 3507 N N . GLU A 1 456 ? -29.339 4.173 50.904 1.00 29.81 456 GLU A N 1
ATOM 3508 C CA . GLU A 1 456 ? -30.536 3.817 50.099 1.00 29.81 456 GLU A CA 1
ATOM 3509 C C . GLU A 1 456 ? -30.821 4.970 49.077 1.00 29.81 456 GLU A C 1
ATOM 3511 O O . GLU A 1 456 ? -30.141 5.995 49.134 1.00 29.81 456 GLU A O 1
ATOM 3516 N N . ALA A 1 457 ? -31.789 4.856 48.146 1.00 32.09 457 ALA A N 1
ATOM 3517 C CA . ALA A 1 457 ? -32.069 5.874 47.103 1.00 32.09 457 ALA A CA 1
ATOM 3518 C C . ALA A 1 457 ? -33.566 6.263 46.941 1.00 32.09 457 ALA A C 1
ATOM 3520 O O . ALA A 1 457 ? -34.437 5.402 47.047 1.00 32.09 457 ALA A O 1
ATOM 3521 N N . PRO A 1 458 ? -33.864 7.544 46.622 1.00 45.09 458 PRO A N 1
ATOM 3522 C CA . PRO A 1 458 ? -35.075 8.012 45.900 1.00 45.09 458 PRO A CA 1
ATOM 3523 C C . PRO A 1 458 ? -34.753 9.070 44.794 1.00 45.09 458 PRO A C 1
ATOM 3525 O O . PRO A 1 458 ? -33.681 9.663 44.826 1.00 45.09 458 PRO A O 1
ATOM 3528 N N . SER A 1 459 ? -35.591 9.445 43.807 1.00 29.34 459 SER A N 1
ATOM 3529 C CA . SER A 1 459 ? -36.902 8.971 43.295 1.00 29.34 459 SER A CA 1
ATOM 3530 C C . SER A 1 459 ? -37.030 9.269 41.764 1.00 29.34 459 SER A C 1
ATOM 3532 O O . SER A 1 459 ? -36.111 8.911 41.032 1.00 29.34 459 SER A O 1
ATOM 3534 N N . ALA A 1 460 ? -38.124 9.864 41.236 1.00 32.53 460 ALA A N 1
ATOM 3535 C CA . ALA A 1 460 ? -38.340 10.095 39.787 1.00 32.53 460 ALA A CA 1
ATOM 3536 C C . ALA A 1 460 ? -39.244 11.303 39.406 1.00 32.53 460 ALA A C 1
ATOM 3538 O O . ALA A 1 460 ? -40.119 11.694 40.177 1.00 32.53 460 ALA A O 1
ATOM 3539 N N . GLY A 1 461 ? -39.102 11.781 38.152 1.00 27.98 461 GLY A N 1
ATOM 3540 C CA . GLY A 1 461 ? -40.109 12.527 37.356 1.00 27.98 461 GLY A CA 1
ATOM 3541 C C . GLY A 1 461 ? -39.860 14.038 37.125 1.00 27.98 461 GLY A C 1
ATOM 3542 O O . GLY A 1 461 ? -39.109 14.634 37.895 1.00 27.98 461 GLY A O 1
ATOM 3543 N N . PRO A 1 462 ? -40.512 14.696 36.128 1.00 45.22 462 PRO A N 1
ATOM 3544 C CA . PRO A 1 462 ? -41.414 14.174 35.083 1.00 45.22 462 PRO A CA 1
ATOM 3545 C C . PRO A 1 462 ? -41.029 14.565 33.623 1.00 45.22 462 PRO A C 1
ATOM 3547 O O . PRO A 1 462 ? -40.041 15.249 33.371 1.00 45.22 462 PRO A O 1
ATOM 3550 N N . GLU A 1 463 ? -41.844 14.130 32.654 1.00 31.03 463 GLU A N 1
ATOM 3551 C CA . GLU A 1 463 ? -41.713 14.382 31.205 1.00 31.03 463 GLU A CA 1
ATOM 3552 C C . GLU A 1 463 ? -42.109 15.811 30.764 1.00 31.03 463 GLU A C 1
ATOM 3554 O O . GLU A 1 463 ? -42.905 16.482 31.423 1.00 31.03 463 GLU A O 1
ATOM 3559 N N . ALA A 1 464 ? -41.653 16.237 29.575 1.00 28.45 464 ALA A N 1
ATOM 3560 C CA . ALA A 1 464 ? -42.174 17.415 28.872 1.00 28.45 464 ALA A CA 1
ATOM 3561 C C . ALA A 1 464 ? -42.311 17.171 27.354 1.00 28.45 464 ALA A C 1
ATOM 3563 O O . ALA A 1 464 ? -41.349 16.826 26.671 1.00 28.45 464 ALA A O 1
ATOM 3564 N N . VAL A 1 465 ? -43.517 17.395 26.820 1.00 28.30 465 VAL A N 1
ATOM 3565 C CA . VAL A 1 465 ? -43.875 17.231 25.398 1.00 28.30 465 VAL A CA 1
ATOM 3566 C C . VAL A 1 465 ? -43.952 18.594 24.706 1.00 28.30 465 VAL A C 1
ATOM 3568 O O . VAL A 1 465 ? -44.826 19.385 25.056 1.00 28.30 465 VAL A O 1
ATOM 3571 N N . VAL A 1 466 ? -43.158 18.842 23.652 1.00 27.80 466 VAL A N 1
ATOM 3572 C CA . VAL A 1 466 ? -43.452 19.907 22.665 1.00 27.80 466 VAL A CA 1
ATOM 3573 C C . VAL A 1 466 ? -43.114 19.489 21.224 1.00 27.80 466 VAL A C 1
ATOM 3575 O O . VAL A 1 466 ? -41.960 19.358 20.840 1.00 27.80 466 VAL A O 1
ATOM 3578 N N . ARG A 1 467 ? -44.192 19.325 20.449 1.00 27.45 467 ARG A N 1
ATOM 3579 C CA . ARG A 1 467 ? -44.427 19.632 19.018 1.00 27.45 467 ARG A CA 1
ATOM 3580 C C . ARG A 1 467 ? -43.230 20.007 18.124 1.00 27.45 467 ARG A C 1
ATOM 3582 O O . ARG A 1 467 ? -42.498 20.948 18.403 1.00 27.45 467 ARG A O 1
ATOM 3589 N N . GLY A 1 468 ? -43.178 19.386 16.943 1.00 26.41 468 GLY A N 1
ATOM 3590 C CA . GLY A 1 468 ? -42.302 19.808 15.845 1.00 26.41 468 GLY A CA 1
ATOM 3591 C C . GLY A 1 468 ? -42.810 21.025 15.058 1.00 26.41 468 GLY A C 1
ATOM 3592 O O . GLY A 1 468 ? -43.965 21.438 15.183 1.00 26.41 468 GLY A O 1
ATOM 3593 N N . ALA A 1 469 ? -41.941 21.546 14.190 1.00 26.77 469 ALA A N 1
ATOM 3594 C CA . ALA A 1 469 ? -42.266 22.517 13.151 1.00 26.77 469 ALA A CA 1
ATOM 3595 C C . ALA A 1 469 ? -41.450 22.213 11.884 1.00 26.77 469 ALA A C 1
ATOM 3597 O O . ALA A 1 469 ? -40.238 22.021 11.938 1.00 26.77 469 ALA A O 1
ATOM 3598 N N . THR A 1 470 ? -42.127 22.163 10.740 1.00 27.80 470 THR A N 1
ATOM 3599 C CA . THR A 1 470 ? -41.520 22.064 9.406 1.00 27.80 470 THR A CA 1
ATOM 3600 C C . THR A 1 470 ? -40.808 23.363 9.037 1.00 27.80 470 THR A C 1
ATOM 3602 O O . THR A 1 470 ? -41.415 24.429 9.143 1.00 27.80 470 THR A O 1
ATOM 3605 N N . VAL A 1 471 ? -39.581 23.286 8.514 1.00 26.75 471 VAL A N 1
ATOM 3606 C CA . VAL A 1 471 ? -38.890 24.445 7.924 1.00 26.75 471 VAL A CA 1
ATOM 3607 C C . VAL A 1 471 ? -39.061 24.418 6.406 1.00 26.75 471 VAL A C 1
ATOM 3609 O O . VAL A 1 471 ? -38.608 23.495 5.733 1.00 26.75 471 VAL A O 1
ATOM 3612 N N . SER A 1 472 ? -39.723 25.443 5.870 1.00 27.38 472 SER A N 1
ATOM 3613 C CA . SER A 1 472 ? -39.825 25.727 4.438 1.00 27.38 472 SER A CA 1
ATOM 3614 C C . SER A 1 472 ? -39.740 27.241 4.242 1.00 27.38 472 SER A C 1
ATOM 3616 O O . SER A 1 472 ? -40.459 27.985 4.907 1.00 27.38 472 SER A O 1
ATOM 3618 N N . GLY A 1 473 ? -38.849 27.689 3.353 1.00 25.19 473 GLY A N 1
ATOM 3619 C CA . GLY A 1 473 ? -38.455 29.097 3.229 1.00 25.19 473 GLY A CA 1
ATOM 3620 C C . GLY A 1 473 ? -37.456 29.533 4.319 1.00 25.19 473 GLY A C 1
ATOM 3621 O O . GLY A 1 473 ? -37.452 28.986 5.415 1.00 25.19 473 GLY A O 1
ATOM 3622 N N . LEU A 1 474 ? -36.559 30.490 4.075 1.00 25.98 474 LEU A N 1
ATOM 3623 C CA . LEU A 1 474 ? -36.554 31.488 3.002 1.00 25.98 474 LEU A CA 1
ATOM 3624 C C . LEU A 1 474 ? -35.127 31.757 2.489 1.00 25.98 474 LEU A C 1
ATOM 3626 O O . LEU A 1 474 ? -34.157 31.624 3.232 1.00 25.98 474 LEU A O 1
ATOM 3630 N N . LEU A 1 475 ? -35.019 32.171 1.227 1.00 28.34 475 LEU A N 1
ATOM 3631 C CA . LEU A 1 475 ? -33.805 32.773 0.672 1.00 28.34 475 LEU A CA 1
ATOM 3632 C C . LEU A 1 475 ? -33.658 34.239 1.121 1.00 28.34 475 LEU A C 1
ATOM 3634 O O . LEU A 1 475 ? -34.650 34.892 1.440 1.00 28.34 475 LEU A O 1
ATOM 3638 N N . ASP A 1 476 ? -32.423 34.731 0.978 1.00 28.33 476 ASP A N 1
ATOM 3639 C CA . ASP A 1 476 ? -32.015 36.141 0.861 1.00 28.33 476 ASP A CA 1
ATOM 3640 C C . ASP A 1 476 ? -31.879 36.986 2.151 1.00 28.33 476 ASP A C 1
ATOM 3642 O O . ASP A 1 476 ? -32.867 37.436 2.734 1.00 28.33 476 ASP A O 1
ATOM 3646 N N . ARG A 1 477 ? -30.618 37.294 2.524 1.00 28.25 477 ARG A N 1
ATOM 3647 C CA . ARG A 1 477 ? -30.094 38.683 2.528 1.00 28.25 477 ARG A CA 1
ATOM 3648 C C . ARG A 1 477 ? -28.581 38.805 2.790 1.00 28.25 477 ARG A C 1
ATOM 3650 O O . ARG A 1 477 ? -28.073 38.419 3.832 1.00 28.25 477 ARG A O 1
ATOM 3657 N N . SER A 1 478 ? -27.923 39.412 1.803 1.00 28.34 478 SER A N 1
ATOM 3658 C CA . SER A 1 478 ? -26.689 40.230 1.784 1.00 28.34 478 SER A CA 1
ATOM 3659 C C . SER A 1 478 ? -25.898 40.585 3.068 1.00 28.34 478 SER A C 1
ATOM 3661 O O . SER A 1 478 ? -26.476 41.111 4.018 1.00 28.34 478 SER A O 1
ATOM 3663 N N . ALA A 1 479 ? -24.559 40.596 2.897 1.00 29.81 479 ALA A N 1
ATOM 3664 C CA . ALA A 1 479 ? -23.511 41.319 3.658 1.00 29.81 479 ALA A CA 1
ATOM 3665 C C . ALA A 1 479 ? -23.211 40.810 5.094 1.00 29.81 479 ALA A C 1
ATOM 3667 O O . ALA A 1 479 ? -24.112 40.371 5.794 1.00 29.81 479 ALA A O 1
ATOM 3668 N N . THR A 1 480 ? -21.966 40.827 5.591 1.00 29.72 480 THR A N 1
ATOM 3669 C CA . THR A 1 480 ? -20.805 41.684 5.253 1.00 29.72 480 THR A CA 1
ATOM 3670 C C . THR A 1 480 ? -19.494 40.933 4.978 1.00 29.72 480 THR A C 1
ATOM 3672 O O . THR A 1 480 ? -19.303 39.796 5.396 1.00 29.72 480 THR A O 1
ATOM 3675 N N . ASP A 1 481 ? -18.594 41.624 4.276 1.00 33.25 481 ASP A N 1
ATOM 3676 C CA . ASP A 1 481 ? -17.180 41.286 4.076 1.00 33.25 481 ASP A CA 1
ATOM 3677 C C . ASP A 1 481 ? -16.369 41.632 5.340 1.00 33.25 481 ASP A C 1
ATOM 3679 O O . ASP A 1 481 ? -16.537 42.729 5.869 1.00 33.25 481 ASP A O 1
ATOM 3683 N N . ASP A 1 482 ? -15.526 40.710 5.816 1.00 32.19 482 ASP A N 1
ATOM 3684 C CA . ASP A 1 482 ? -14.503 40.967 6.841 1.00 32.19 482 ASP A CA 1
ATOM 3685 C C . ASP A 1 482 ? -13.390 39.893 6.779 1.00 32.19 482 ASP A C 1
ATOM 3687 O O . ASP A 1 482 ? -13.468 38.821 7.380 1.00 32.19 482 ASP A O 1
ATOM 3691 N N . GLY A 1 483 ? -12.324 40.203 6.034 1.00 36.44 483 GLY A N 1
ATOM 3692 C CA . GLY A 1 483 ? -10.948 39.819 6.373 1.00 36.44 483 GLY A CA 1
ATOM 3693 C C . GLY A 1 483 ? -10.542 38.337 6.341 1.00 36.44 483 GLY A C 1
ATOM 3694 O O . GLY A 1 483 ? -10.262 37.751 7.386 1.00 36.44 483 GLY A O 1
ATOM 3695 N N . LEU A 1 484 ? -10.295 37.788 5.145 1.00 32.81 484 LEU A N 1
ATOM 3696 C CA . LEU A 1 484 ? -9.305 36.714 4.965 1.00 32.81 484 LEU A CA 1
ATOM 3697 C C . LEU A 1 484 ? -8.318 37.071 3.848 1.00 32.81 484 LEU A C 1
ATOM 3699 O O . LEU A 1 484 ? -8.699 37.284 2.698 1.00 32.81 484 LEU A O 1
ATOM 3703 N N . ASP A 1 485 ? -7.040 37.139 4.215 1.00 36.41 485 ASP A N 1
ATOM 3704 C CA . ASP A 1 485 ? -5.943 37.584 3.356 1.00 36.41 485 ASP A CA 1
ATOM 3705 C C . ASP A 1 485 ? -5.541 36.464 2.375 1.00 36.41 485 ASP A C 1
ATOM 3707 O O . ASP A 1 485 ? -5.100 35.387 2.788 1.00 36.41 485 ASP A O 1
ATOM 3711 N N . ILE A 1 486 ? -5.733 36.682 1.068 1.00 38.75 486 ILE A N 1
ATOM 3712 C CA . ILE A 1 486 ? -5.454 35.684 0.019 1.00 38.75 486 ILE A CA 1
ATOM 3713 C C . ILE A 1 486 ? -4.127 36.034 -0.675 1.00 38.75 486 ILE A C 1
ATOM 3715 O O . ILE A 1 486 ? -4.043 37.101 -1.286 1.00 38.75 486 ILE A O 1
ATOM 3719 N N . PRO A 1 487 ? -3.108 35.147 -0.667 1.00 38.53 487 PRO A N 1
ATOM 3720 C CA . PRO A 1 487 ? -1.805 35.432 -1.269 1.00 38.53 487 PRO A CA 1
ATOM 3721 C C . PRO A 1 487 ? -1.853 35.783 -2.768 1.00 38.53 487 PRO A C 1
ATOM 3723 O O . PRO A 1 487 ? -2.502 35.105 -3.569 1.00 38.53 487 PRO A O 1
ATOM 3726 N N . ASP A 1 488 ? -1.075 36.798 -3.162 1.00 39.66 488 ASP A N 1
ATOM 3727 C CA . ASP A 1 488 ? -1.128 37.462 -4.480 1.00 39.66 488 AS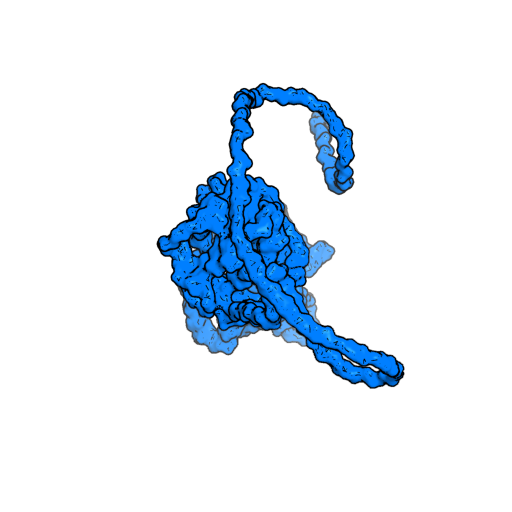P A CA 1
ATOM 3728 C C . ASP A 1 488 ? -0.922 36.560 -5.716 1.00 39.66 488 ASP A C 1
ATOM 3730 O O . ASP A 1 488 ? -1.277 36.950 -6.831 1.00 39.66 488 ASP A O 1
ATOM 3734 N N . PHE A 1 489 ? -0.384 35.343 -5.573 1.00 46.59 489 PHE A N 1
ATOM 3735 C CA . PHE A 1 489 ? -0.117 34.468 -6.725 1.00 46.59 489 PHE A CA 1
ATOM 3736 C C . PHE A 1 489 ? -1.387 33.928 -7.412 1.00 46.59 489 PHE A C 1
ATOM 3738 O O . PHE A 1 489 ? -1.304 33.447 -8.542 1.00 46.59 489 PHE A O 1
ATOM 3745 N N . LEU A 1 490 ? -2.560 34.041 -6.774 1.00 39.28 490 LEU A N 1
ATOM 3746 C CA . LEU A 1 490 ? -3.855 33.679 -7.368 1.00 39.28 490 LEU A CA 1
ATOM 3747 C C . LEU A 1 490 ? -4.459 34.784 -8.257 1.00 39.28 490 LEU A C 1
ATOM 3749 O O . LEU A 1 490 ? -5.443 34.542 -8.955 1.00 39.28 490 LEU A O 1
ATOM 3753 N N . ARG A 1 491 ? -3.869 35.987 -8.296 1.00 44.84 491 ARG A N 1
ATOM 3754 C CA . ARG A 1 491 ? -4.325 37.098 -9.148 1.00 44.84 491 ARG A CA 1
ATOM 3755 C C . ARG A 1 491 ? -3.580 37.138 -10.486 1.00 44.84 491 ARG A C 1
ATOM 3757 O O . ARG A 1 491 ? -2.762 38.025 -10.726 1.00 44.84 491 ARG A O 1
ATOM 3764 N N . ARG A 1 492 ? -3.905 36.223 -11.409 1.00 37.06 492 ARG A N 1
ATOM 3765 C CA . ARG A 1 492 ? -3.612 36.427 -12.843 1.00 37.06 492 ARG A CA 1
ATOM 3766 C C . ARG A 1 492 ? -4.857 36.306 -13.716 1.00 37.06 492 ARG A C 1
ATOM 3768 O O . ARG A 1 492 ? -5.529 35.285 -13.769 1.00 37.06 492 ARG A O 1
ATOM 3775 N N . SER A 1 493 ? -5.132 37.422 -14.378 1.00 36.31 493 SER A N 1
ATOM 3776 C CA . SER A 1 493 ? -6.299 37.745 -15.188 1.00 36.31 493 SER A CA 1
ATOM 3777 C C . SER A 1 493 ? -6.487 36.853 -16.414 1.00 36.31 493 SER A C 1
ATOM 3779 O O . SER A 1 493 ? -5.589 36.744 -17.250 1.00 36.31 493 SER A O 1
ATOM 3781 N N . VAL A 1 494 ? -7.717 36.371 -16.605 1.00 33.38 494 VAL A N 1
ATOM 3782 C CA . VAL A 1 494 ? -8.255 36.083 -17.940 1.00 33.38 494 VAL A CA 1
ATOM 3783 C C . VAL A 1 494 ? -8.760 37.408 -18.512 1.00 33.38 494 VAL A C 1
ATOM 3785 O O . VAL A 1 494 ? -9.815 37.897 -18.118 1.00 33.38 494 VAL A O 1
ATOM 3788 N N . SER A 1 495 ? -7.987 38.021 -19.406 1.00 33.25 495 SER A N 1
ATOM 3789 C CA . SER A 1 495 ? -8.391 39.227 -20.135 1.00 33.25 495 SER A CA 1
ATOM 3790 C C . SER A 1 495 ? -9.045 38.836 -21.460 1.00 33.25 495 SER A C 1
ATOM 3792 O O . SER A 1 495 ? -8.359 38.502 -22.425 1.00 33.25 495 SER A O 1
ATOM 3794 N N . SER A 1 496 ? -10.374 38.871 -21.500 1.00 36.03 496 SER A N 1
ATOM 3795 C CA . SER A 1 496 ? -11.159 38.728 -22.726 1.00 36.03 496 SER A CA 1
ATOM 3796 C C . SER A 1 496 ? -11.279 40.075 -23.448 1.00 36.03 496 SER A C 1
ATOM 3798 O O . SER A 1 496 ? -12.012 40.948 -22.980 1.00 36.03 496 SER A O 1
ATOM 3800 N N . GLU A 1 497 ? -10.616 40.237 -24.593 1.00 35.12 497 GLU A N 1
ATOM 3801 C CA . GLU A 1 497 ? -10.923 41.327 -25.531 1.00 35.12 497 GLU A CA 1
ATOM 3802 C C . GLU A 1 497 ? -11.972 40.891 -26.575 1.00 35.12 497 GLU A C 1
ATOM 3804 O O . GLU A 1 497 ? -11.980 39.728 -26.992 1.00 35.12 497 GLU A O 1
ATOM 3809 N N . PRO A 1 498 ? -12.882 41.790 -27.000 1.00 41.47 498 PRO A N 1
ATOM 3810 C CA . PRO A 1 498 ? -13.938 41.466 -27.953 1.00 41.47 498 PRO A CA 1
ATOM 3811 C C . PRO A 1 498 ? -13.455 41.540 -29.409 1.00 41.47 498 PRO A C 1
ATOM 3813 O O . PRO A 1 498 ? -12.795 42.493 -29.819 1.00 41.47 498 PRO A O 1
ATOM 3816 N N . VAL A 1 499 ? -13.878 40.578 -30.233 1.00 35.97 499 VAL A N 1
ATOM 3817 C CA . VAL A 1 499 ? -13.666 40.619 -31.689 1.00 35.97 499 VAL A CA 1
ATOM 3818 C C . VAL A 1 499 ? -14.582 41.679 -32.316 1.00 35.97 499 VAL A C 1
ATOM 3820 O O . VAL A 1 499 ? -15.787 41.473 -32.456 1.00 35.97 499 VAL A O 1
ATOM 3823 N N . GLY A 1 500 ? -14.000 42.820 -32.693 1.00 34.56 500 GLY A N 1
ATOM 3824 C CA . GLY A 1 500 ? -14.651 43.872 -33.480 1.00 34.56 500 GLY A CA 1
ATOM 3825 C C . GLY A 1 500 ? -14.602 43.602 -34.990 1.00 34.56 500 GLY A C 1
ATOM 3826 O O . GLY A 1 500 ? -13.664 42.983 -35.489 1.00 34.56 500 GLY A O 1
ATOM 3827 N N . GLY A 1 501 ? -15.625 44.060 -35.721 1.00 32.25 501 GLY A N 1
ATOM 3828 C CA . GLY A 1 501 ? -15.765 43.842 -37.167 1.00 32.25 501 GLY A CA 1
ATOM 3829 C C . GLY A 1 501 ? -14.698 44.547 -38.019 1.00 32.25 501 GLY A C 1
ATOM 3830 O O . GLY A 1 501 ? -14.162 45.582 -37.632 1.00 32.25 501 GLY A O 1
ATOM 3831 N N . GLY A 1 502 ? -14.395 43.971 -39.184 1.00 38.72 502 GLY A N 1
ATOM 3832 C CA . GLY A 1 502 ? -13.245 44.372 -40.000 1.00 38.72 502 GLY A CA 1
ATOM 3833 C C . GLY A 1 502 ? -13.511 45.408 -41.096 1.00 38.72 502 GLY A C 1
ATOM 3834 O O . GLY A 1 502 ? -14.629 45.896 -41.280 1.00 38.72 502 GLY A O 1
ATOM 3835 N N . ARG A 1 503 ? -12.449 45.666 -41.864 1.00 38.28 503 ARG A N 1
ATOM 3836 C CA . ARG A 1 503 ? -12.430 46.086 -43.272 1.00 38.28 503 ARG A CA 1
ATOM 3837 C C . ARG A 1 503 ? -11.116 45.646 -43.909 1.00 38.28 503 ARG A C 1
ATOM 3839 O O . ARG A 1 503 ? -10.131 45.544 -43.148 1.00 38.28 503 ARG A O 1
#

Foldseek 3Di:
DDAAADPLLVLADADDDPVLVVLLVCCLVPNQPAAQEDEPRHGLDCPSSVVSCVVSVNDDDPVRYDYDDCVVQNQSNLNSLVVVLVVPPQDQLLLLLSLLVLQLLVPPDDPDDDDPDDDRPRDHLVRSCVSSVHDSVSSVLSVLLVVQNDPLLSVCSNVVVDHSVVSSVLSPDDHVSSVVVVCVSDPPDDDDDDPAPPDPPPDFQAWAFQLLVLVLCVPPVCVVVVNPAAAEEEAAAQQLNRNVLSVVVGYVHYQYEHCDDQPNPRYDNDDLLPDDDQAPQAHEYAYADTDHPVVLSNVVSRCVRHVQYKYKYKFFLCLLPDDPVSCVRDCVVPNFQEKEWEPDDGAIDHPADDLPHDDPTTITIGMHHNVRDHDDYHYSDPPSSVVRDDPCSCVQRRDRRGDRDPPPPVFDADPVPRDTDDDDDDPDDDDDDDDDDDDDDDDDDDDDDDDDDDDDDDDDDDDDDDDDDDDDDDDDDDDDDDDDDDDPPVDDDPDDDDDDDDD

Radius of gyration: 33.62 Å; chains: 1; bounding box: 88×71×117 Å

Secondary structure (DSSP, 8-state):
---PBPGGGGGSPPP-THHHHHHHHHHHHH---SPEEEETTEEEE-HHHHHHHHHTT----GGGEEE--HHHH--HHHHHHHHHHTSS---HHHHHHHHHHHHHTTSSS---S--SS-------HHHHHHHHT--HHHHHHHHHHHHHS-HHHHHHHHHT-S-HHHHHHHHTS-HHHHHHHHHHHS-TT----SS-----TT-----PPPHHHHHHIIIIIHHHTT-----EEEESS-TTTTTHHHHTTT-SEEEEEESS--S-TTEEE--TTTS-----TT-EEEE----GGGHHHHHHHHHHH-TTSEEEEEEEGGGGT--HHHIIIIITTS--SEEEEESS----BTTB--TT---S--EEEEEEETTPPPPPPEEEPTTHHHHH--TTHHHHHSSSS---------S-B-TTT--B-------------------------------------------------------------------GGG-------------

Sequence (503 aa):
MNLEYHPLANLFPLIEGDDFADLVADVAAHGIQQPIDLYQGKILDGRNRYRAARAAEVEIGPQHVRYFREELFGDPLAYVISQNLQRRHLDDRQRASIAGKIANMTRGRPAGPEPENPPIGGFSAAQAAAKLNVSERQVERARVVHDQGVPELCEALDRGEIPVSAAERLARKDVGEQRAELAQLLPRGARAVMAARIEPDDSLDFFPTPPWATRALMEVVLPHLGVRQVRQVWEPACGEGHIAEVLREYVPDVVATDIRDYGYRSTGVADFLADIVPGADDGWIVTNPPFGSRTIPFVLRALDFVPRGGVAMFLRSQWAVEGIERWERVFRDRCPTLCAYFVERVPLCKGRWDPDGSTATAYCWLVWVAGGSPLPPLWIPPGQCATRTRPDDAEHFTRHPVARRSISLDGPVDLTTGEIIEPEGERGGAVSAGGSAGADGGARQATAAGVMPAGEAPSAGPEAVVRGATVSGLLDRSATDDGLDIPDFLRRSVSSEPVGGGR